Protein AF-A0A8B6E2C0-F1 (afdb_monomer_lite)

Organism: Mytilus galloprovincialis (NCBI:txid29158)

Foldseek 3Di:
DVVLVVVQVVVLVVDPVSDQDPDDDDDDDADDVVVVVCCVPRPDPDDDDDPQLLRLLVQLQDDPPPDPDGLAAEAEDEDAPVCLLVVVVVVVVVVQVDAFAEEEEDADPVVLVVVVVSCVVVVHDAAEFEPPDDLVSLLVVLVVSVPDDRDGHYHYRYHLNSLVSNPAQCGLEYEHSADHPDSRSVSSRSNNPSVLRDDPSDPDPDDPGRRYYYYYDHLVCLLCLLVVVVSCVSSVHDDDPVSVVSLVVSLVCQQQPPVFAADPLCQAFVDDPVSSNDSGHPADDLVFFQPDPQFFAKWWWWWQAFDFLFKTKTFTQWGQDLVRDIDGCVVVLVVLQVVQLVQVVDVVQFAADDPDDQQDWWWFDDPNGIFIWGFHAFPPPDDPDDATWTWIARLQRGDIDIDHSRRTGHDDVVSVPRHRRMAMEGEDFKAFPPPDRHFDPVSSVVLCVVRHRAIWMFTFQGGTNRYGYGPFIFRWDQPVVVRDIDTPDTSVVVCVVVNRIDGRPCSSVSVCVSCPPRHDGDPVVVSVPD

Structure (mmCIF, N/CA/C/O backbone):
data_AF-A0A8B6E2C0-F1
#
_entry.id   AF-A0A8B6E2C0-F1
#
loop_
_atom_site.group_PDB
_atom_site.id
_atom_site.type_symbol
_atom_site.label_atom_id
_atom_site.label_alt_id
_atom_site.label_comp_id
_atom_site.label_asym_id
_atom_site.label_entity_id
_atom_site.label_seq_id
_atom_site.pdbx_PDB_ins_code
_atom_site.Cartn_x
_atom_site.Cartn_y
_atom_site.Cartn_z
_atom_site.occupancy
_atom_site.B_iso_or_equiv
_atom_site.auth_seq_id
_atom_site.auth_comp_id
_atom_site.auth_asym_id
_atom_site.auth_atom_id
_atom_site.pdbx_PDB_model_num
ATOM 1 N N . VAL A 1 1 ? -11.034 -17.061 -13.269 1.00 62.06 1 VAL A N 1
ATOM 2 C CA . VAL A 1 1 ? -11.491 -18.062 -14.276 1.00 62.06 1 VAL A CA 1
ATOM 3 C C . VAL A 1 1 ? -12.633 -18.962 -13.809 1.00 62.06 1 VAL A C 1
ATOM 5 O O . VAL A 1 1 ? -13.633 -18.990 -14.506 1.00 62.06 1 VAL A O 1
ATOM 8 N N . ARG A 1 2 ? -12.548 -19.697 -12.682 1.00 67.94 2 ARG A N 1
ATOM 9 C CA . ARG A 1 2 ? -13.652 -20.598 -12.249 1.00 67.94 2 ARG A CA 1
ATOM 10 C C . ARG A 1 2 ? -15.014 -19.895 -12.183 1.00 67.94 2 ARG A C 1
ATOM 12 O O . ARG A 1 2 ? -16.005 -20.465 -12.610 1.00 67.94 2 ARG A O 1
ATOM 19 N N . PHE A 1 3 ? -15.025 -18.651 -11.703 1.00 73.81 3 PHE A N 1
ATOM 20 C CA . PHE A 1 3 ? -16.205 -17.791 -11.727 1.00 73.81 3 PHE A CA 1
ATOM 21 C C . PHE A 1 3 ? -16.722 -17.551 -13.154 1.00 73.81 3 PHE A C 1
ATOM 23 O O . PHE A 1 3 ? -17.872 -17.849 -13.416 1.00 73.81 3 PHE A O 1
ATOM 30 N N . ILE A 1 4 ? -15.861 -17.127 -14.088 1.00 76.94 4 ILE A N 1
ATOM 31 C CA . ILE A 1 4 ? -16.210 -16.884 -15.504 1.00 76.94 4 ILE A CA 1
ATOM 32 C C . ILE A 1 4 ? -16.849 -18.124 -16.143 1.00 76.94 4 ILE A C 1
ATOM 34 O O . ILE A 1 4 ? -17.921 -18.027 -16.727 1.00 76.94 4 ILE A O 1
ATOM 38 N N . VAL A 1 5 ? -16.219 -19.294 -15.991 1.00 78.44 5 VAL A N 1
ATOM 39 C CA . VAL A 1 5 ? -16.732 -20.558 -16.548 1.00 78.44 5 VAL A CA 1
ATOM 40 C C . VAL A 1 5 ? -18.076 -20.931 -15.924 1.00 78.44 5 VAL A C 1
ATOM 42 O O . VAL A 1 5 ? -18.978 -21.368 -16.632 1.00 78.44 5 VAL A O 1
ATOM 45 N N . LYS A 1 6 ? -18.229 -20.735 -14.608 1.00 81.50 6 LYS A N 1
ATOM 46 C CA . LYS A 1 6 ? -19.492 -20.985 -13.911 1.00 81.50 6 LYS A CA 1
ATOM 47 C C . LYS A 1 6 ? -20.593 -20.051 -14.413 1.00 81.50 6 LYS A C 1
ATOM 49 O O . LYS A 1 6 ? -21.641 -20.541 -14.801 1.00 81.50 6 LYS A O 1
ATOM 54 N N . THR A 1 7 ? -20.335 -18.746 -14.476 1.00 82.00 7 THR A N 1
ATOM 55 C CA . THR A 1 7 ? -21.292 -17.752 -14.978 1.00 82.00 7 THR A CA 1
ATOM 56 C C . THR A 1 7 ? -21.698 -18.054 -16.418 1.00 82.00 7 THR A C 1
ATOM 58 O O . THR A 1 7 ? -22.883 -18.041 -16.727 1.00 82.00 7 THR A O 1
ATOM 61 N N . TYR A 1 8 ? -20.737 -18.402 -17.280 1.00 81.88 8 TYR A N 1
ATOM 62 C CA . TYR A 1 8 ? -21.015 -18.823 -18.653 1.00 81.88 8 TYR A CA 1
ATOM 63 C C . TYR A 1 8 ? -21.900 -20.078 -18.704 1.00 81.88 8 TYR A C 1
ATOM 65 O O . TYR A 1 8 ? -22.906 -20.098 -19.407 1.00 81.88 8 TYR A O 1
ATOM 73 N N . SER A 1 9 ? -21.576 -21.108 -17.912 1.00 82.38 9 SER A N 1
ATOM 74 C CA . SER A 1 9 ? -22.388 -22.328 -17.828 1.00 82.38 9 SER A CA 1
ATOM 75 C C . SER A 1 9 ? -23.788 -22.075 -17.272 1.00 82.38 9 SER A C 1
ATOM 77 O O . SER A 1 9 ? -24.727 -22.740 -17.705 1.00 82.38 9 SER A O 1
ATOM 79 N N . ASP A 1 10 ? -23.930 -21.192 -16.287 1.00 84.69 10 ASP A N 1
ATOM 80 C CA . ASP A 1 10 ? -25.221 -20.862 -15.688 1.00 84.69 10 ASP A CA 1
ATOM 81 C C . ASP A 1 10 ? -26.089 -20.095 -16.695 1.00 84.69 10 ASP A C 1
ATOM 83 O O . ASP A 1 10 ? -27.288 -20.340 -16.768 1.00 84.69 10 ASP A O 1
ATOM 87 N N . GLU A 1 11 ? -25.489 -19.238 -17.525 1.00 82.75 11 GLU A N 1
ATOM 88 C CA . GLU A 1 11 ? -26.203 -18.515 -18.579 1.00 82.75 11 GLU A CA 1
ATOM 89 C C . GLU A 1 11 ? -26.638 -19.434 -19.726 1.00 82.75 11 GLU A C 1
ATOM 91 O O . GLU A 1 11 ? -27.795 -19.391 -20.137 1.00 82.75 11 GLU A O 1
ATOM 96 N N . LEU A 1 12 ? -25.771 -20.354 -20.165 1.00 81.69 12 LEU A N 1
ATOM 97 C CA . LEU A 1 12 ? -26.139 -21.381 -21.148 1.00 81.69 12 LEU A CA 1
ATOM 98 C C . LEU A 1 12 ? -27.310 -22.254 -20.679 1.00 81.69 12 LEU A C 1
ATOM 100 O O . LEU A 1 12 ? -28.113 -22.692 -21.494 1.00 81.69 12 LEU A O 1
ATOM 104 N N . ARG A 1 13 ? -27.413 -22.524 -19.370 1.00 82.81 13 ARG A N 1
ATOM 105 C CA . ARG A 1 13 ? -28.513 -23.312 -18.790 1.00 82.81 13 ARG A CA 1
ATOM 106 C C . ARG A 1 13 ? -29.846 -22.569 -18.753 1.00 82.81 13 ARG A C 1
ATOM 108 O O . ARG A 1 13 ? -30.870 -23.232 -18.641 1.00 82.81 13 ARG A O 1
ATOM 115 N N . LYS A 1 14 ? -29.838 -21.234 -18.799 1.00 83.06 14 LYS A N 1
ATOM 116 C CA . LYS A 1 14 ? -31.063 -20.419 -18.854 1.00 83.06 14 LYS A CA 1
ATOM 117 C C . LYS A 1 14 ? -31.636 -20.308 -20.263 1.00 83.06 14 LYS A C 1
ATOM 119 O O . LYS A 1 14 ? -32.782 -19.902 -20.401 1.00 83.06 14 LYS A O 1
ATOM 124 N N . GLN A 1 15 ? -30.843 -20.611 -21.290 1.00 77.50 15 GLN A N 1
ATOM 125 C CA . GLN A 1 15 ? -31.308 -20.610 -22.672 1.00 77.50 15 GLN A CA 1
ATOM 126 C C . GLN A 1 15 ? -31.848 -21.996 -23.024 1.00 77.50 15 GLN A C 1
ATOM 128 O O . GLN A 1 15 ? -31.110 -22.979 -22.936 1.00 77.50 15 GLN A O 1
ATOM 133 N N . ASP A 1 16 ? -33.115 -22.069 -23.438 1.00 68.94 16 ASP A N 1
ATOM 134 C CA . ASP A 1 16 ? -33.800 -23.332 -23.757 1.00 68.94 16 ASP A CA 1
ATOM 135 C C . ASP A 1 16 ? -33.050 -24.142 -24.832 1.00 68.94 16 ASP A C 1
ATOM 137 O O . ASP A 1 16 ? -32.873 -25.354 -24.695 1.00 68.94 16 ASP A O 1
ATOM 141 N N . ASP A 1 17 ? -32.486 -23.452 -25.827 1.00 76.69 17 ASP A N 1
ATOM 142 C CA . ASP A 1 17 ? -31.732 -24.063 -26.929 1.00 76.69 17 ASP A CA 1
ATOM 143 C C . ASP A 1 17 ? -30.233 -24.254 -26.625 1.00 76.69 17 ASP A C 1
ATOM 145 O O . ASP A 1 17 ? -29.483 -24.760 -27.462 1.00 76.69 17 ASP A O 1
ATOM 149 N N . ARG A 1 18 ? -29.760 -23.837 -25.436 1.00 67.38 18 ARG A N 1
ATOM 150 C CA . ARG A 1 18 ? -28.330 -23.793 -25.048 1.00 67.38 18 ARG A CA 1
ATOM 151 C C . ARG A 1 18 ? -27.433 -23.112 -26.087 1.00 67.38 18 ARG A C 1
ATOM 153 O O . ARG A 1 18 ? -26.256 -23.455 -26.227 1.00 67.38 18 ARG A O 1
ATOM 160 N N . THR A 1 19 ? -27.984 -22.157 -26.825 1.00 70.62 19 THR A N 1
ATOM 161 C CA . THR A 1 19 ? -27.238 -21.372 -27.803 1.00 70.62 19 THR A CA 1
ATOM 162 C C . THR A 1 19 ? -26.149 -20.561 -27.110 1.00 70.62 19 THR A C 1
ATOM 164 O O . THR A 1 19 ? -26.316 -20.087 -25.988 1.00 70.62 19 THR A O 1
ATOM 167 N N . ALA A 1 20 ? -24.995 -20.411 -27.760 1.00 69.12 20 ALA A N 1
ATOM 168 C CA . ALA A 1 20 ? -23.960 -19.532 -27.232 1.00 69.12 20 ALA A CA 1
ATOM 169 C C . ALA A 1 20 ? -24.486 -18.080 -27.198 1.00 69.12 20 ALA A C 1
ATOM 171 O O . ALA A 1 20 ? -25.165 -17.662 -28.141 1.00 69.12 20 ALA A O 1
ATOM 172 N N . PRO A 1 21 ? -24.183 -17.293 -26.148 1.00 73.31 21 PRO A N 1
ATOM 173 C CA . PRO A 1 21 ? -24.540 -15.879 -26.103 1.00 73.31 21 PRO A CA 1
ATOM 174 C C . PRO A 1 21 ? -24.030 -15.129 -27.340 1.00 73.31 21 PRO A C 1
ATOM 176 O O . PRO A 1 21 ? -22.886 -15.320 -27.748 1.00 73.31 21 PRO A O 1
ATOM 179 N N . GLN A 1 22 ? -24.852 -14.234 -27.903 1.00 77.06 22 GLN A N 1
ATOM 180 C CA . GLN A 1 22 ? -24.485 -13.434 -29.085 1.00 77.06 22 GLN A CA 1
ATOM 181 C C . GLN A 1 22 ? -23.277 -12.521 -28.837 1.00 77.06 22 GLN A C 1
ATOM 183 O O . GLN A 1 22 ? -22.523 -12.219 -29.759 1.00 77.06 22 GLN A O 1
ATOM 188 N N . GLN A 1 23 ? -23.088 -12.076 -27.592 1.00 83.88 23 GLN A N 1
ATOM 189 C CA . GLN A 1 23 ? -21.959 -11.251 -27.191 1.00 83.88 23 GLN A CA 1
ATOM 190 C C . GLN A 1 23 ? -21.435 -11.706 -25.832 1.00 83.88 23 GLN A C 1
ATOM 192 O O . GLN A 1 23 ? -22.189 -11.861 -24.872 1.00 83.88 23 GLN A O 1
ATOM 197 N N . LEU A 1 24 ? -20.118 -11.876 -25.746 1.00 86.56 24 LEU A N 1
ATOM 198 C CA . LEU A 1 24 ? -19.414 -12.160 -24.504 1.00 86.56 24 LEU A CA 1
ATOM 199 C C . LEU A 1 24 ? -18.452 -11.012 -24.213 1.00 86.56 24 LEU A C 1
ATOM 201 O O . LEU A 1 24 ? -17.563 -10.716 -25.009 1.00 86.56 24 LEU A O 1
ATOM 205 N N . LEU A 1 25 ? -18.622 -10.378 -23.055 1.00 88.38 25 LEU A N 1
ATOM 206 C CA . LEU A 1 25 ? -17.728 -9.336 -22.562 1.00 88.38 25 LEU A CA 1
ATOM 207 C C . LEU A 1 25 ? -16.973 -9.874 -21.350 1.00 88.38 25 LEU A C 1
ATOM 209 O O . LEU A 1 25 ? -17.576 -10.245 -20.342 1.00 88.38 25 LEU A O 1
ATOM 213 N N . LEU A 1 26 ? -15.647 -9.928 -21.458 1.00 87.38 26 LEU A N 1
ATOM 214 C CA . LEU A 1 26 ? -14.773 -10.390 -20.390 1.00 87.38 26 LEU A CA 1
ATOM 215 C C . LEU A 1 26 ? -13.958 -9.222 -19.841 1.00 87.38 26 LEU A C 1
ATOM 217 O O . LEU A 1 26 ? -13.210 -8.583 -20.576 1.00 87.38 26 LEU A O 1
ATOM 221 N N . PHE A 1 27 ? -14.051 -9.003 -18.532 1.00 87.19 27 PHE A N 1
ATOM 222 C CA . PHE A 1 27 ? -13.264 -8.001 -17.822 1.00 87.19 27 PHE A CA 1
ATOM 223 C C . PHE A 1 27 ? -12.372 -8.686 -16.790 1.00 87.19 27 PHE A C 1
ATOM 225 O O . PHE A 1 27 ? -12.797 -9.605 -16.086 1.00 87.19 27 PHE A O 1
ATOM 232 N N . GLY A 1 28 ? -11.123 -8.242 -16.700 1.00 85.62 28 GLY A N 1
ATOM 233 C CA . GLY A 1 28 ? -10.152 -8.786 -15.764 1.00 85.62 28 GLY A CA 1
ATOM 234 C C . GLY A 1 28 ? -8.975 -7.844 -15.570 1.00 85.62 28 GLY A C 1
ATOM 235 O O . GLY A 1 28 ? -8.680 -7.008 -16.418 1.00 85.62 28 GLY A O 1
ATOM 236 N N . THR A 1 29 ? -8.301 -7.990 -14.436 1.00 85.62 29 THR A N 1
ATOM 237 C CA . THR A 1 29 ? -7.116 -7.197 -14.079 1.00 85.62 29 THR A CA 1
ATOM 238 C C . THR A 1 29 ? -5.803 -7.907 -14.414 1.00 85.62 29 THR A C 1
ATOM 240 O O . THR A 1 29 ? -4.741 -7.292 -14.331 1.00 85.62 29 THR A O 1
ATOM 243 N N . GLN A 1 30 ? -5.860 -9.196 -14.771 1.00 87.00 30 GLN A N 1
ATOM 244 C CA . GLN A 1 30 ? -4.696 -10.052 -15.007 1.00 87.00 30 GLN A CA 1
ATOM 245 C C . GLN A 1 30 ? -4.931 -11.020 -16.174 1.00 87.00 30 GLN A C 1
ATOM 247 O O . GLN A 1 30 ? -6.000 -11.625 -16.281 1.00 87.00 30 GLN A O 1
ATOM 252 N N . TRP A 1 31 ? -3.911 -11.202 -17.019 1.00 86.19 31 TRP A N 1
ATOM 253 C CA . TRP A 1 31 ? -3.921 -12.178 -18.114 1.00 86.19 31 TRP A CA 1
ATOM 254 C C . TRP A 1 31 ? -3.433 -13.572 -17.679 1.00 86.19 31 TRP A C 1
ATOM 256 O O . TRP A 1 31 ? -2.254 -13.766 -17.377 1.00 86.19 31 TRP A O 1
ATOM 266 N N . GLU A 1 32 ? -4.300 -14.582 -17.685 1.00 82.75 32 GLU A N 1
ATOM 267 C CA . GLU A 1 32 ? -3.923 -15.966 -17.351 1.00 82.75 32 GLU A CA 1
ATOM 268 C C . GLU A 1 32 ? -4.035 -16.907 -18.558 1.00 82.75 32 GLU A C 1
ATOM 270 O O . GLU A 1 32 ? -4.889 -16.718 -19.424 1.00 82.75 32 GLU A O 1
ATOM 275 N N . SER A 1 33 ? -3.269 -18.007 -18.567 1.00 79.75 33 SER A N 1
ATOM 276 C CA . SER A 1 33 ? -3.399 -19.073 -19.583 1.00 79.75 33 SER A CA 1
ATOM 277 C C . SER A 1 33 ? -4.820 -19.645 -19.661 1.00 79.75 33 SER A C 1
ATOM 279 O O . SER A 1 33 ? -5.308 -20.042 -20.717 1.00 79.75 33 SER A O 1
ATOM 281 N N . LYS A 1 34 ? -5.534 -19.631 -18.537 1.00 82.56 34 LYS A N 1
ATOM 282 C CA . LYS A 1 34 ? -6.938 -20.025 -18.464 1.00 82.56 34 LYS A CA 1
ATOM 283 C C . LYS A 1 34 ? -7.886 -19.025 -19.134 1.00 82.56 34 LYS A C 1
ATOM 285 O O . LYS A 1 34 ? -8.925 -19.436 -19.638 1.00 82.56 34 LYS A O 1
ATOM 290 N N . VAL A 1 35 ? -7.551 -17.731 -19.129 1.00 86.31 35 VAL A N 1
ATOM 291 C CA . VAL A 1 35 ? -8.294 -16.704 -19.879 1.00 86.31 35 VAL A CA 1
ATOM 292 C C . VAL A 1 35 ? -8.086 -16.929 -21.372 1.00 86.31 35 VAL A C 1
ATOM 294 O O . VAL A 1 35 ? -9.065 -17.005 -22.104 1.00 86.31 35 VAL A O 1
ATOM 297 N N . HIS A 1 36 ? -6.840 -17.161 -21.792 1.00 83.50 36 HIS A N 1
ATOM 298 C CA . HIS A 1 36 ? -6.516 -17.575 -23.159 1.00 83.50 36 HIS A CA 1
ATOM 299 C C . HIS A 1 36 ? -7.318 -18.814 -23.594 1.00 83.50 36 HIS A C 1
ATOM 301 O O . HIS A 1 36 ? -7.964 -18.797 -24.640 1.00 83.50 36 HIS A O 1
ATOM 307 N N . SER A 1 37 ? -7.326 -19.866 -22.769 1.00 84.56 37 SER A N 1
ATOM 308 C CA . SER A 1 37 ? -8.042 -21.116 -23.066 1.00 84.56 37 SER A CA 1
ATOM 309 C C . SER A 1 37 ? -9.548 -20.884 -23.211 1.00 84.56 37 SER A C 1
ATOM 311 O O . SER A 1 37 ? -10.176 -21.427 -24.114 1.00 84.56 37 SER A O 1
ATOM 313 N N . PHE A 1 38 ? -10.129 -20.042 -22.348 1.00 87.06 38 PHE A N 1
ATOM 314 C CA . PHE A 1 38 ? -11.543 -19.677 -22.418 1.00 87.06 38 PHE A CA 1
ATOM 315 C C . PHE A 1 38 ? -11.869 -18.899 -23.698 1.00 87.06 38 PHE A C 1
ATOM 317 O O . PHE A 1 38 ? -12.802 -19.261 -24.406 1.00 87.06 38 PHE A O 1
ATOM 324 N N . ILE A 1 39 ? -11.087 -17.863 -24.013 1.00 87.81 39 ILE A N 1
ATOM 325 C CA . ILE A 1 39 ? -11.274 -17.048 -25.219 1.00 87.81 39 ILE A CA 1
ATOM 326 C C . ILE A 1 39 ? -11.192 -17.933 -26.467 1.00 87.81 39 ILE A C 1
ATOM 328 O O . ILE A 1 39 ? -12.099 -17.908 -27.290 1.00 87.81 39 ILE A O 1
ATOM 332 N N . SER A 1 40 ? -10.160 -18.773 -26.556 1.00 84.00 40 SER A N 1
ATOM 333 C CA . SER A 1 40 ? -9.939 -19.655 -27.709 1.00 84.00 40 SER A CA 1
ATOM 334 C C . SER A 1 40 ? -11.032 -20.714 -27.880 1.00 84.00 40 SER A C 1
ATOM 336 O O . SER A 1 40 ? -11.283 -21.150 -28.997 1.00 84.00 40 SER A O 1
ATOM 338 N N . SER A 1 41 ? -11.675 -21.140 -26.786 1.00 85.88 41 SER A N 1
ATOM 339 C CA . SER A 1 41 ? -12.696 -22.200 -26.819 1.00 85.88 41 SER A CA 1
ATOM 340 C C . SER A 1 41 ? -14.114 -21.681 -27.059 1.00 85.88 41 SER A C 1
ATOM 342 O O . SER A 1 41 ? -14.932 -22.404 -27.618 1.00 85.88 41 SER A O 1
ATOM 344 N N . TYR A 1 42 ? -14.437 -20.471 -26.585 1.00 85.25 42 TYR A N 1
ATOM 345 C CA . TYR A 1 42 ? -15.829 -20.012 -26.475 1.00 85.25 42 TYR A CA 1
ATOM 346 C C . TYR A 1 42 ? -16.122 -18.679 -27.172 1.00 85.25 42 TYR A C 1
ATOM 348 O O . TYR A 1 42 ? -17.292 -18.326 -27.304 1.00 85.25 42 TYR A O 1
ATOM 356 N N . MET A 1 43 ? -15.111 -17.920 -27.605 1.00 86.25 43 MET A N 1
ATOM 357 C CA . MET A 1 43 ? -15.321 -16.649 -28.305 1.00 86.25 43 MET A CA 1
ATOM 358 C C . MET A 1 43 ? -15.012 -16.787 -29.795 1.00 86.25 43 MET A C 1
ATOM 360 O O . MET A 1 43 ? -13.907 -17.162 -30.178 1.00 86.25 43 MET A O 1
ATOM 364 N N . CYS A 1 44 ? -15.982 -16.424 -30.635 1.00 83.69 44 CYS A N 1
ATOM 365 C CA . CYS A 1 44 ? -15.769 -16.245 -32.067 1.00 83.69 44 CYS A CA 1
ATOM 366 C C . CYS A 1 44 ? -15.145 -14.859 -32.309 1.00 83.69 44 CYS A C 1
ATOM 368 O O . CYS A 1 44 ? -15.665 -13.867 -31.804 1.00 83.69 44 CYS A O 1
ATOM 370 N N . GLU A 1 45 ? -14.025 -14.799 -33.035 1.00 85.12 45 GLU A N 1
ATOM 371 C CA . GLU A 1 45 ? -13.320 -13.558 -33.416 1.00 85.12 45 GLU A CA 1
ATOM 372 C C . GLU A 1 45 ? -13.101 -12.538 -32.272 1.00 85.12 45 GLU A C 1
ATOM 374 O O . GLU A 1 45 ? -13.493 -11.369 -32.369 1.00 85.12 45 GLU A O 1
ATOM 379 N N . PRO A 1 46 ? -12.455 -12.944 -31.164 1.00 89.25 46 PRO A N 1
ATOM 380 C CA . PRO A 1 46 ? -12.312 -12.090 -29.992 1.00 89.25 46 PRO A CA 1
ATOM 381 C C . PRO A 1 46 ? -11.503 -10.821 -30.295 1.00 89.25 46 PRO A C 1
ATOM 383 O O . PRO A 1 46 ? -10.464 -10.850 -30.958 1.00 89.25 46 PRO A O 1
ATOM 386 N N . LYS A 1 47 ? -11.947 -9.692 -29.734 1.00 90.19 47 LYS A N 1
ATOM 387 C CA . LYS A 1 47 ? -11.169 -8.447 -29.678 1.00 90.19 47 LYS A CA 1
ATOM 388 C C . LYS A 1 47 ? -10.614 -8.275 -28.272 1.00 90.19 47 LYS A C 1
ATOM 390 O O . LYS A 1 47 ? -11.366 -8.265 -27.301 1.00 90.19 47 LYS A O 1
ATOM 395 N N . ILE A 1 48 ? -9.294 -8.145 -28.168 1.00 90.06 48 ILE A N 1
ATOM 396 C CA . ILE A 1 48 ? -8.591 -8.062 -26.888 1.00 90.06 48 ILE A CA 1
ATOM 397 C C . ILE A 1 48 ? -8.000 -6.662 -26.744 1.00 90.06 48 ILE A C 1
ATOM 399 O O . ILE A 1 48 ? -7.209 -6.227 -27.576 1.00 90.06 48 ILE A O 1
ATOM 403 N N . ALA A 1 49 ? -8.369 -5.973 -25.666 1.00 92.38 49 ALA A N 1
ATOM 404 C CA . ALA A 1 49 ? -7.792 -4.691 -25.284 1.00 92.38 49 ALA A CA 1
ATOM 405 C C . ALA A 1 49 ? -7.075 -4.842 -23.938 1.00 92.38 49 ALA A C 1
ATOM 407 O O . ALA A 1 49 ? -7.706 -5.130 -22.921 1.00 92.38 49 ALA A O 1
ATOM 408 N N . ILE A 1 50 ? -5.754 -4.645 -23.928 1.00 92.19 50 ILE A N 1
ATOM 409 C CA . ILE A 1 50 ? -4.938 -4.698 -22.710 1.00 92.19 50 ILE A CA 1
ATOM 410 C C . ILE A 1 50 ? -4.397 -3.301 -22.425 1.00 92.19 50 ILE A C 1
ATOM 412 O O . ILE A 1 50 ? -3.503 -2.810 -23.106 1.00 92.19 50 ILE A O 1
ATOM 416 N N . THR A 1 51 ? -4.934 -2.659 -21.391 1.00 92.69 51 THR A N 1
ATOM 417 C CA . THR A 1 51 ? -4.542 -1.296 -20.998 1.00 92.69 51 THR A CA 1
ATOM 418 C C . THR A 1 51 ? -3.247 -1.265 -20.184 1.00 92.69 51 THR A C 1
ATOM 420 O O . THR A 1 51 ? -2.510 -0.280 -20.208 1.00 92.69 51 THR A O 1
ATOM 423 N N . SER A 1 52 ? -2.923 -2.351 -19.475 1.00 93.38 52 SER A N 1
ATOM 424 C CA . SER A 1 52 ? -1.653 -2.483 -18.763 1.00 93.38 52 SER A CA 1
ATOM 425 C C . SER A 1 52 ? -0.560 -2.983 -19.705 1.00 93.38 52 SER A C 1
ATOM 427 O O . SER A 1 52 ? -0.526 -4.158 -20.055 1.00 93.38 52 SER A O 1
ATOM 429 N N . ARG A 1 53 ? 0.398 -2.118 -20.049 1.00 93.88 53 ARG A N 1
ATOM 430 C CA . ARG A 1 53 ? 1.552 -2.484 -20.893 1.00 93.88 53 ARG A CA 1
ATOM 431 C C . ARG A 1 53 ? 2.399 -3.629 -20.322 1.00 93.88 53 ARG A C 1
ATOM 433 O O . ARG A 1 53 ? 2.972 -4.412 -21.073 1.00 93.88 53 ARG A O 1
ATOM 440 N N . TYR A 1 54 ? 2.436 -3.765 -18.995 1.00 92.75 54 TYR A N 1
ATOM 441 C CA . TYR A 1 54 ? 3.058 -4.916 -18.347 1.00 92.75 54 TYR A CA 1
ATOM 442 C C . TYR A 1 54 ? 2.245 -6.202 -18.570 1.00 92.75 54 TYR A C 1
ATOM 444 O O . TYR A 1 54 ? 2.819 -7.206 -18.978 1.00 92.75 54 TYR A O 1
ATOM 452 N N . GLU A 1 55 ? 0.919 -6.191 -18.383 1.00 92.00 55 GLU A N 1
ATOM 453 C CA . GLU A 1 55 ? 0.103 -7.377 -18.702 1.00 92.00 55 GLU A CA 1
ATOM 454 C C . GLU A 1 55 ? 0.134 -7.701 -20.203 1.00 92.00 55 GLU A C 1
ATOM 456 O O . GLU A 1 55 ? 0.086 -8.871 -20.560 1.00 92.00 55 GLU A O 1
ATOM 461 N N . ALA A 1 56 ? 0.298 -6.702 -21.079 1.00 91.50 56 ALA A N 1
ATOM 462 C CA . ALA A 1 56 ? 0.493 -6.922 -22.513 1.00 91.50 56 ALA A CA 1
ATOM 463 C C . ALA A 1 56 ? 1.796 -7.690 -22.801 1.00 91.50 56 ALA A C 1
ATOM 465 O O . ALA A 1 56 ? 1.816 -8.555 -23.671 1.00 91.50 56 ALA A O 1
ATOM 466 N N . SER A 1 57 ? 2.857 -7.458 -22.018 1.00 90.12 57 SER A N 1
ATOM 467 C CA . SER A 1 57 ? 4.068 -8.289 -22.093 1.00 90.12 57 SER A CA 1
ATOM 468 C C . SER A 1 57 ? 3.801 -9.734 -21.662 1.00 90.12 57 SER A C 1
ATOM 470 O O . SER A 1 57 ? 4.303 -10.668 -22.271 1.00 90.12 57 SER A O 1
ATOM 472 N N . LEU A 1 58 ? 2.955 -9.956 -20.650 1.00 88.12 58 LEU A N 1
ATOM 473 C CA . LEU A 1 58 ? 2.591 -11.309 -20.217 1.00 88.12 58 LEU A CA 1
ATOM 474 C C . LEU A 1 58 ? 1.687 -12.015 -21.221 1.00 88.12 58 LEU A C 1
ATOM 476 O O . LEU A 1 58 ? 1.811 -13.222 -21.391 1.00 88.12 58 LEU A O 1
ATOM 480 N N . TYR A 1 59 ? 0.799 -11.276 -21.882 1.00 86.44 59 TYR A N 1
ATOM 481 C CA . TYR A 1 59 ? 0.040 -11.762 -23.027 1.00 86.44 59 TYR A CA 1
ATOM 482 C C . TYR A 1 59 ? 0.984 -12.280 -24.114 1.00 86.44 59 TYR A C 1
ATOM 484 O O . TYR A 1 59 ? 0.863 -13.434 -24.518 1.00 86.44 59 TYR A O 1
ATOM 492 N N . GLY A 1 60 ? 1.997 -11.479 -24.466 1.00 79.81 60 GLY A N 1
ATOM 493 C CA . GLY A 1 60 ? 3.022 -11.844 -25.442 1.00 79.81 60 GLY A CA 1
ATOM 494 C C . GLY A 1 60 ? 3.900 -13.040 -25.060 1.00 79.81 60 GLY A C 1
ATOM 495 O O . GLY A 1 60 ? 4.608 -13.551 -25.918 1.00 79.81 60 GLY A O 1
ATOM 496 N N . LYS A 1 61 ? 3.862 -13.506 -23.801 1.00 71.00 61 LYS A N 1
ATOM 497 C CA . LYS A 1 61 ? 4.612 -14.685 -23.331 1.00 71.00 61 LYS A CA 1
ATOM 498 C C . LYS A 1 61 ? 3.916 -16.025 -23.583 1.00 71.00 61 LYS A C 1
ATOM 500 O O . LYS A 1 61 ? 4.562 -17.063 -23.469 1.00 71.00 61 LYS A O 1
ATOM 505 N N . VAL A 1 62 ? 2.597 -16.046 -23.786 1.00 56.91 62 VAL A N 1
ATOM 506 C CA . VAL A 1 62 ? 1.821 -17.296 -23.700 1.00 56.91 62 VAL A CA 1
ATOM 507 C C . VAL A 1 62 ? 1.828 -18.034 -25.039 1.00 56.91 62 VAL A C 1
ATOM 509 O O . VAL A 1 62 ? 0.999 -17.759 -25.900 1.00 56.91 62 VAL A O 1
ATOM 512 N N . ARG A 1 63 ? 2.718 -19.024 -25.179 1.00 54.19 63 ARG A N 1
ATOM 513 C CA . ARG A 1 63 ? 2.557 -20.131 -26.137 1.00 54.19 63 ARG A CA 1
ATOM 514 C C . ARG A 1 63 ? 1.714 -21.240 -25.499 1.00 54.19 63 ARG A C 1
ATOM 516 O O . ARG A 1 63 ? 1.696 -21.382 -24.274 1.00 54.19 63 ARG A O 1
ATOM 523 N N . GLN A 1 64 ? 0.975 -21.984 -26.321 1.00 48.59 64 GLN A N 1
ATOM 524 C CA . GLN A 1 64 ? 0.204 -23.147 -25.869 1.00 48.59 64 GLN A CA 1
ATOM 525 C C . GLN A 1 64 ? 1.111 -24.208 -25.221 1.00 48.59 64 GLN A C 1
ATOM 527 O O . GLN A 1 64 ? 2.322 -24.217 -25.433 1.00 48.59 64 GLN A O 1
ATOM 532 N N . GLU A 1 65 ? 0.495 -25.075 -24.414 1.00 47.56 65 GLU A N 1
ATOM 533 C CA . GLU A 1 65 ? 1.095 -25.977 -23.414 1.00 47.56 65 GLU A CA 1
ATOM 534 C C . GLU A 1 65 ? 2.108 -27.018 -23.948 1.00 47.56 65 GLU A C 1
ATOM 536 O O . GLU A 1 65 ? 2.694 -27.738 -23.145 1.00 47.56 65 GLU A O 1
ATOM 541 N N . ASP A 1 66 ? 2.404 -27.038 -25.251 1.00 46.50 66 ASP A N 1
ATOM 542 C CA . ASP A 1 66 ? 3.277 -28.037 -25.884 1.00 46.50 66 ASP A CA 1
ATOM 543 C C . ASP A 1 66 ? 4.725 -27.571 -26.136 1.00 46.50 66 ASP A C 1
ATOM 545 O O . ASP A 1 66 ? 5.587 -28.396 -26.437 1.00 46.50 66 ASP A O 1
ATOM 549 N N . TYR A 1 67 ? 5.047 -26.279 -25.969 1.00 48.53 67 TYR A N 1
ATOM 550 C CA . TYR A 1 67 ? 6.416 -25.773 -26.160 1.00 48.53 67 TYR A CA 1
ATOM 551 C C . TYR A 1 67 ? 6.983 -25.134 -24.891 1.00 48.53 67 TYR A C 1
ATOM 553 O O . TYR A 1 67 ? 6.520 -24.105 -24.406 1.00 48.53 67 TYR A O 1
ATOM 561 N N . GLN A 1 68 ? 8.046 -25.749 -24.379 1.00 46.38 68 GLN A N 1
ATOM 562 C CA . GLN A 1 68 ? 8.746 -25.441 -23.128 1.00 46.38 68 GLN A CA 1
ATOM 563 C C . GLN A 1 68 ? 9.638 -24.181 -23.200 1.00 46.38 68 GLN A C 1
ATOM 565 O O . GLN A 1 68 ? 10.661 -24.111 -22.523 1.00 46.38 68 GLN A O 1
ATOM 570 N N . PHE A 1 69 ? 9.290 -23.197 -24.032 1.00 55.50 69 PHE A N 1
ATOM 571 C CA . PHE A 1 69 ? 10.099 -21.994 -24.243 1.00 55.50 69 PHE A CA 1
ATOM 572 C C . PHE A 1 69 ? 9.359 -20.743 -23.761 1.00 55.50 69 PHE A C 1
ATOM 574 O O . PHE A 1 69 ? 8.267 -20.431 -24.236 1.00 55.50 69 PHE A O 1
ATOM 581 N N . ASP A 1 70 ? 9.969 -20.014 -22.823 1.00 59.62 70 ASP A N 1
ATOM 582 C CA . ASP A 1 70 ? 9.505 -18.693 -22.398 1.00 59.62 70 ASP A CA 1
ATOM 583 C C . ASP A 1 70 ? 9.697 -17.687 -23.546 1.00 59.62 70 ASP A C 1
ATOM 585 O O . ASP A 1 70 ? 10.822 -17.383 -23.932 1.00 59.62 70 ASP A O 1
ATOM 589 N N . LEU A 1 71 ? 8.599 -17.137 -24.075 1.00 67.94 71 LEU A N 1
ATOM 590 C CA . LEU A 1 71 ? 8.626 -16.219 -25.226 1.00 67.94 71 LEU A CA 1
ATOM 591 C C . LEU A 1 71 ? 9.076 -14.788 -24.901 1.00 67.94 71 LEU A C 1
ATOM 593 O O . LEU A 1 71 ? 9.309 -13.999 -25.806 1.00 67.94 71 LEU A O 1
ATOM 597 N N . ILE A 1 72 ? 9.203 -14.434 -23.621 1.00 71.69 72 ILE A N 1
ATOM 598 C CA . ILE A 1 72 ? 9.890 -13.207 -23.202 1.00 71.69 72 ILE A CA 1
ATOM 599 C C . ILE A 1 72 ? 10.727 -13.546 -21.969 1.00 71.69 72 ILE A C 1
ATOM 601 O O . ILE A 1 72 ? 10.192 -13.955 -20.928 1.00 71.69 72 ILE A O 1
ATOM 605 N N . LEU A 1 73 ? 12.036 -13.341 -22.058 1.00 83.44 73 LEU A N 1
ATOM 606 C CA . LEU A 1 73 ? 12.962 -13.653 -20.974 1.00 83.44 73 LEU A CA 1
ATOM 607 C C . LEU A 1 73 ? 13.083 -12.452 -20.036 1.00 83.44 73 LEU A C 1
ATOM 609 O O . LEU A 1 73 ? 13.359 -11.337 -20.462 1.00 83.44 73 LEU A O 1
ATOM 613 N N . GLN A 1 74 ? 12.850 -12.662 -18.741 1.00 90.56 74 GLN A N 1
ATOM 614 C CA . GLN A 1 74 ? 13.085 -11.651 -17.708 1.00 90.56 74 GLN A CA 1
ATOM 615 C C . GLN A 1 74 ? 14.189 -12.150 -16.783 1.00 90.56 74 GLN A C 1
ATOM 617 O O . GLN A 1 74 ? 14.012 -13.155 -16.095 1.00 90.56 74 GLN A O 1
ATOM 622 N N . ILE A 1 75 ? 15.317 -11.447 -16.778 1.00 93.50 75 ILE A N 1
ATOM 623 C CA . ILE A 1 75 ? 16.561 -11.891 -16.153 1.00 93.50 75 ILE A CA 1
ATOM 624 C C . ILE A 1 75 ? 16.915 -10.924 -15.013 1.00 93.50 75 ILE A C 1
ATOM 626 O O . ILE A 1 75 ? 17.484 -9.857 -15.260 1.00 93.50 75 ILE A O 1
ATOM 630 N N . PRO A 1 76 ? 16.565 -11.249 -13.754 1.00 94.81 76 PRO A N 1
ATOM 631 C CA . PRO A 1 76 ? 16.983 -10.460 -12.603 1.00 94.81 76 PRO A CA 1
ATOM 632 C C . PRO A 1 76 ? 18.467 -10.690 -12.302 1.00 94.81 76 PRO A C 1
ATOM 634 O O . PRO A 1 76 ? 18.891 -11.812 -12.029 1.00 94.81 76 PRO A O 1
ATOM 637 N N . VAL A 1 77 ? 19.247 -9.612 -12.287 1.00 95.88 77 VAL A N 1
ATOM 638 C CA . VAL A 1 77 ? 20.669 -9.617 -11.940 1.00 95.88 77 VAL A CA 1
ATOM 639 C C . VAL A 1 77 ? 20.849 -8.887 -10.616 1.00 95.88 77 VAL A C 1
ATOM 641 O O . VAL A 1 77 ? 20.827 -7.658 -10.549 1.00 95.88 77 VAL A O 1
ATOM 644 N N . VAL A 1 78 ? 21.007 -9.667 -9.547 1.00 95.31 78 VAL A N 1
ATOM 645 C CA . VAL A 1 78 ? 21.216 -9.143 -8.193 1.00 95.31 78 VAL A CA 1
ATOM 646 C C . VAL A 1 78 ? 22.708 -8.946 -7.951 1.00 95.31 78 VAL A C 1
ATOM 648 O O . VAL A 1 78 ? 23.488 -9.892 -8.066 1.00 95.31 78 VAL A O 1
ATOM 651 N N . CYS A 1 79 ? 23.116 -7.729 -7.605 1.00 95.12 79 CYS A N 1
ATOM 652 C CA . CYS A 1 79 ? 24.509 -7.391 -7.316 1.00 95.12 79 CYS A CA 1
ATOM 653 C C . CYS A 1 79 ? 24.603 -6.281 -6.266 1.00 95.12 79 CYS A C 1
ATOM 655 O O . CYS A 1 79 ? 23.606 -5.636 -5.955 1.00 95.12 79 CYS A O 1
ATOM 657 N N . ARG A 1 80 ? 25.798 -6.052 -5.707 1.00 94.62 80 ARG A N 1
ATOM 658 C CA . ARG A 1 80 ? 26.011 -4.900 -4.817 1.00 94.62 80 ARG A CA 1
ATOM 659 C C . ARG A 1 80 ? 26.044 -3.600 -5.616 1.00 94.62 80 ARG A C 1
ATOM 661 O O . ARG A 1 80 ? 26.546 -3.612 -6.740 1.00 94.62 80 ARG A O 1
ATOM 668 N N . HIS A 1 81 ? 25.636 -2.474 -5.029 1.00 94.00 81 HIS A N 1
ATOM 669 C CA . HIS A 1 81 ? 25.662 -1.165 -5.699 1.00 94.00 81 HIS A CA 1
ATOM 670 C C . HIS A 1 81 ? 27.038 -0.858 -6.309 1.00 94.00 81 HIS A C 1
ATOM 672 O O . HIS A 1 81 ? 27.145 -0.538 -7.490 1.00 94.00 81 HIS A O 1
ATOM 678 N N . MET A 1 82 ? 28.110 -1.086 -5.546 1.00 94.69 82 MET A N 1
ATOM 679 C CA . MET A 1 82 ? 29.490 -0.862 -6.001 1.00 94.69 82 MET A CA 1
ATOM 680 C C . MET A 1 82 ? 29.927 -1.778 -7.159 1.00 94.69 82 MET A C 1
ATOM 682 O O . MET A 1 82 ? 30.870 -1.461 -7.874 1.00 94.69 82 MET A O 1
ATOM 686 N N . GLN A 1 83 ? 29.266 -2.923 -7.346 1.00 95.75 83 GLN A N 1
ATOM 687 C CA . GLN A 1 83 ? 29.549 -3.876 -8.427 1.00 95.75 83 GLN A CA 1
ATOM 688 C C . GLN A 1 83 ? 28.674 -3.636 -9.660 1.00 95.75 83 GLN A C 1
ATOM 690 O O . GLN A 1 83 ? 28.955 -4.195 -10.719 1.00 95.75 83 GLN A O 1
ATOM 695 N N . LYS A 1 84 ? 27.624 -2.818 -9.532 1.00 96.56 84 LYS A N 1
ATOM 696 C CA . LYS A 1 84 ? 26.613 -2.596 -10.565 1.00 96.56 84 LYS A CA 1
ATOM 697 C C . LYS A 1 84 ? 27.197 -2.132 -11.905 1.00 96.56 84 LYS A C 1
ATOM 699 O O . LYS A 1 84 ? 26.799 -2.722 -12.905 1.00 96.56 84 LYS A O 1
ATOM 704 N N . PRO A 1 85 ? 28.156 -1.181 -11.977 1.00 96.38 85 PRO A N 1
ATOM 705 C CA . PRO A 1 85 ? 28.756 -0.795 -13.256 1.00 96.38 85 PRO A CA 1
ATOM 706 C C . PRO A 1 85 ? 29.482 -1.954 -13.948 1.00 96.38 85 PRO A C 1
ATOM 708 O O . PRO A 1 85 ? 29.307 -2.157 -15.143 1.00 96.38 85 PRO A O 1
ATOM 711 N N . ASN A 1 86 ? 30.239 -2.759 -13.196 1.00 95.56 86 ASN A N 1
ATOM 712 C CA . ASN A 1 86 ? 30.950 -3.912 -13.756 1.00 95.56 86 ASN A CA 1
ATOM 713 C C . ASN A 1 86 ? 29.969 -4.997 -14.207 1.00 95.56 86 ASN A C 1
ATOM 715 O O . ASN A 1 86 ? 30.104 -5.515 -15.303 1.00 95.56 86 ASN A O 1
ATOM 719 N N . LYS A 1 87 ? 28.934 -5.287 -13.408 1.00 96.56 87 LYS A N 1
ATOM 720 C CA . LYS A 1 87 ? 27.885 -6.243 -13.790 1.00 96.56 87 LYS A CA 1
ATOM 721 C C . LYS A 1 87 ? 27.070 -5.803 -14.989 1.00 96.56 87 LYS A C 1
ATOM 723 O O . LYS A 1 87 ? 26.689 -6.640 -15.795 1.00 96.56 87 LYS A O 1
ATOM 728 N N . PHE A 1 88 ? 26.820 -4.510 -15.116 1.00 97.69 88 PHE A N 1
ATOM 729 C CA . PHE A 1 88 ? 26.225 -3.951 -16.315 1.00 97.69 88 PHE A CA 1
ATOM 730 C C . PHE A 1 88 ? 27.111 -4.195 -17.543 1.00 97.69 88 PHE A C 1
ATOM 732 O O . PHE A 1 88 ? 26.599 -4.665 -18.550 1.00 97.69 88 PHE A O 1
ATOM 739 N N . LEU A 1 89 ? 28.421 -3.948 -17.452 1.00 96.12 89 LEU A N 1
ATOM 740 C CA . LEU A 1 89 ? 29.348 -4.211 -18.556 1.00 96.12 89 LEU A CA 1
ATOM 741 C C . LEU A 1 89 ? 29.462 -5.706 -18.898 1.00 96.12 89 LEU A C 1
ATOM 743 O O . LEU A 1 89 ? 29.413 -6.032 -20.076 1.00 96.12 89 LEU A O 1
ATOM 747 N N . ASP A 1 90 ? 29.499 -6.602 -17.901 1.00 95.50 90 ASP A N 1
ATOM 748 C CA . ASP A 1 90 ? 29.463 -8.059 -18.128 1.00 95.50 90 ASP A CA 1
ATOM 749 C C . ASP A 1 90 ? 28.230 -8.454 -18.978 1.00 95.50 90 ASP A C 1
ATOM 751 O O . ASP A 1 90 ? 28.332 -9.237 -19.916 1.00 95.50 90 ASP A O 1
ATOM 755 N N . ILE A 1 91 ? 27.057 -7.879 -18.673 1.00 95.38 91 ILE A N 1
ATOM 756 C CA . ILE A 1 91 ? 25.813 -8.113 -19.429 1.00 95.38 91 ILE A CA 1
ATOM 757 C C . ILE A 1 91 ? 25.910 -7.543 -20.850 1.00 95.38 91 ILE A C 1
ATOM 759 O O . ILE A 1 91 ? 25.432 -8.171 -21.791 1.00 95.38 91 ILE A O 1
ATOM 763 N N . MET A 1 92 ? 26.499 -6.355 -21.013 1.00 95.31 92 MET A N 1
ATOM 764 C CA . MET A 1 92 ? 26.692 -5.743 -22.331 1.00 95.31 92 MET A CA 1
ATOM 765 C C . MET A 1 92 ? 27.571 -6.623 -23.223 1.00 95.31 92 MET A C 1
ATOM 767 O O . MET A 1 92 ? 27.206 -6.857 -24.371 1.00 95.31 92 MET A O 1
ATOM 771 N N . ASP A 1 93 ? 28.673 -7.155 -22.691 1.00 93.19 93 ASP A N 1
ATOM 772 C CA . ASP A 1 93 ? 29.580 -8.041 -23.429 1.00 93.19 93 ASP A CA 1
ATOM 773 C C . ASP A 1 93 ? 28.877 -9.327 -23.896 1.00 93.19 93 ASP A C 1
ATOM 775 O O . ASP A 1 93 ? 29.213 -9.870 -24.947 1.00 93.19 93 ASP A O 1
ATOM 779 N N . ASP A 1 94 ? 27.887 -9.815 -23.143 1.00 91.62 94 ASP A N 1
ATOM 780 C CA . ASP A 1 94 ? 27.065 -10.957 -23.544 1.00 91.62 94 ASP A CA 1
ATOM 781 C C . ASP A 1 94 ? 26.014 -10.590 -24.600 1.00 91.62 94 ASP A C 1
ATOM 783 O O . ASP A 1 94 ? 25.858 -11.323 -25.575 1.00 91.62 94 ASP A O 1
ATOM 787 N N . ILE A 1 95 ? 25.317 -9.460 -24.437 1.00 92.25 95 ILE A N 1
ATOM 788 C CA . ILE A 1 95 ? 24.264 -9.013 -25.365 1.00 92.25 95 ILE A CA 1
ATOM 789 C C . ILE A 1 95 ? 24.839 -8.675 -26.744 1.00 92.25 95 ILE A C 1
ATOM 791 O O . ILE A 1 95 ? 24.241 -9.017 -27.759 1.00 92.25 95 ILE A O 1
ATOM 795 N N . LEU A 1 96 ? 25.994 -8.009 -26.790 1.00 90.62 96 LEU A N 1
ATOM 796 C CA . LEU A 1 96 ? 26.584 -7.493 -28.029 1.00 90.62 96 LEU A CA 1
ATOM 797 C C . LEU A 1 96 ? 27.270 -8.570 -28.890 1.00 90.62 96 LEU A C 1
ATOM 799 O O . LEU A 1 96 ? 27.809 -8.247 -29.946 1.00 90.62 96 LEU A O 1
ATOM 803 N N . LYS A 1 97 ? 27.254 -9.842 -28.466 1.00 87.00 97 LYS A N 1
ATOM 804 C CA . LYS A 1 97 ? 27.705 -10.985 -29.287 1.00 87.00 97 LYS A CA 1
ATOM 805 C C . LYS A 1 97 ? 26.769 -11.271 -30.459 1.00 87.00 97 LYS A C 1
ATOM 807 O O . LYS A 1 97 ? 27.196 -11.877 -31.438 1.00 87.00 97 LYS A O 1
ATOM 812 N N . GLU A 1 98 ? 25.512 -10.860 -30.345 1.00 83.62 98 GLU A N 1
ATOM 813 C CA . GLU A 1 98 ? 24.485 -11.007 -31.369 1.00 83.62 98 GLU A CA 1
ATOM 814 C C . GLU A 1 98 ? 23.994 -9.621 -31.801 1.00 83.62 98 GLU A C 1
ATOM 816 O O . GLU A 1 98 ? 24.057 -8.651 -31.039 1.00 83.62 98 GLU A O 1
ATOM 821 N N . ASN A 1 99 ? 23.486 -9.511 -33.031 1.00 84.94 99 ASN A N 1
ATOM 822 C CA . ASN A 1 99 ? 22.845 -8.276 -33.464 1.00 84.94 99 ASN A CA 1
ATOM 823 C C . ASN A 1 99 ? 21.590 -8.021 -32.608 1.00 84.94 99 ASN A C 1
ATOM 825 O O . ASN A 1 99 ? 20.727 -8.892 -32.474 1.00 84.94 99 ASN A O 1
ATOM 829 N N . CYS A 1 100 ? 21.481 -6.829 -32.019 1.00 89.81 100 CYS A N 1
ATOM 830 C CA . CYS A 1 100 ? 20.370 -6.482 -31.147 1.00 89.81 100 CYS A CA 1
ATOM 831 C C . CYS A 1 100 ? 19.954 -5.011 -31.257 1.00 89.81 100 CYS A C 1
ATOM 833 O O . CYS A 1 100 ? 20.745 -4.114 -31.551 1.00 89.81 100 CYS A O 1
ATOM 835 N N . LYS A 1 101 ? 18.677 -4.764 -30.948 1.00 94.75 101 LYS A N 1
ATOM 836 C CA . LYS A 1 101 ? 18.119 -3.427 -30.737 1.00 94.75 101 LYS A CA 1
ATOM 837 C C . LYS A 1 101 ? 17.927 -3.224 -29.239 1.00 94.75 101 LYS A C 1
ATOM 839 O O . LYS A 1 101 ? 16.933 -3.693 -28.676 1.00 94.75 101 LYS A O 1
ATOM 844 N N . LEU A 1 102 ? 18.891 -2.564 -28.597 1.00 96.88 102 LEU A N 1
ATOM 845 C CA . LEU A 1 102 ? 19.004 -2.463 -27.142 1.00 96.88 102 LEU A CA 1
ATOM 846 C C . LEU A 1 102 ? 18.544 -1.100 -26.606 1.00 96.88 102 LEU A C 1
ATOM 848 O O . LEU A 1 102 ? 19.075 -0.059 -26.993 1.00 96.88 102 LEU A O 1
ATOM 852 N N . VAL A 1 103 ? 17.623 -1.107 -25.635 1.00 98.31 103 VAL A N 1
ATOM 853 C CA . VAL A 1 103 ? 17.257 0.093 -24.858 1.00 98.31 103 VAL A CA 1
ATOM 854 C C . VAL A 1 103 ? 17.639 -0.061 -23.386 1.00 98.31 103 VAL A C 1
ATOM 856 O O . VAL A 1 103 ? 17.263 -1.024 -22.722 1.00 98.31 103 VAL A O 1
ATOM 859 N N . ILE A 1 104 ? 18.360 0.914 -22.845 1.00 98.69 104 ILE A N 1
ATOM 860 C CA . ILE A 1 104 ? 18.859 0.929 -21.470 1.00 98.69 104 ILE A CA 1
ATOM 861 C C . ILE A 1 104 ? 18.157 2.047 -20.715 1.00 98.69 104 ILE A C 1
ATOM 863 O O . ILE A 1 104 ? 18.318 3.225 -21.026 1.00 98.69 104 ILE A O 1
ATOM 867 N N . PHE A 1 105 ? 17.378 1.681 -19.706 1.00 98.50 105 PHE A N 1
ATOM 868 C CA . PHE A 1 105 ? 16.553 2.617 -18.962 1.00 98.50 105 PHE A CA 1
ATOM 869 C C . PHE A 1 105 ? 17.185 3.036 -17.642 1.00 98.50 105 PHE A C 1
ATOM 871 O O . PHE A 1 105 ? 17.588 2.184 -16.845 1.00 98.50 105 PHE A O 1
ATOM 878 N N . ALA A 1 106 ? 17.162 4.340 -17.380 1.00 97.62 106 ALA A N 1
ATOM 879 C CA . ALA A 1 106 ? 17.516 4.943 -16.101 1.00 97.62 106 ALA A CA 1
ATOM 880 C C . ALA A 1 106 ? 16.400 5.897 -15.635 1.00 97.62 106 ALA A C 1
ATOM 882 O O . ALA A 1 106 ? 15.881 6.678 -16.425 1.00 97.62 106 ALA A O 1
ATOM 883 N N . SER A 1 107 ? 16.018 5.874 -14.357 1.00 94.62 107 SER A N 1
ATOM 884 C CA . SER A 1 107 ? 14.879 6.665 -13.857 1.00 94.62 107 SER A CA 1
ATOM 885 C C . SER A 1 107 ? 15.149 8.172 -13.775 1.00 94.62 107 SER A C 1
ATOM 887 O O . SER A 1 107 ? 14.206 8.959 -13.717 1.00 94.62 107 SER A O 1
ATOM 889 N N . LYS A 1 108 ? 16.425 8.582 -13.771 1.00 95.69 108 LYS A N 1
ATOM 890 C CA . LYS A 1 108 ? 16.869 9.977 -13.630 1.00 95.69 108 LYS A CA 1
ATOM 891 C C . LYS A 1 108 ? 17.831 10.371 -14.748 1.00 95.69 108 LYS A C 1
ATOM 893 O O . LYS A 1 108 ? 18.666 9.565 -15.159 1.00 95.69 108 LYS A O 1
ATOM 898 N N . VAL A 1 109 ? 17.790 11.645 -15.151 1.00 97.50 109 VAL A N 1
ATOM 899 C CA . VAL A 1 109 ? 18.675 12.218 -16.186 1.00 97.50 109 VAL A CA 1
ATOM 900 C C . VAL A 1 109 ? 20.153 12.030 -15.856 1.00 97.50 109 VAL A C 1
ATOM 902 O O . VAL A 1 109 ? 20.921 11.571 -16.695 1.00 97.50 109 VAL A O 1
ATOM 905 N N . ASN A 1 110 ? 20.565 12.320 -14.619 1.00 97.31 110 ASN A N 1
ATOM 906 C CA . ASN A 1 110 ? 21.962 12.161 -14.208 1.00 97.31 110 ASN A CA 1
ATOM 907 C C . ASN A 1 110 ? 22.448 10.708 -14.344 1.00 97.31 110 ASN A C 1
ATOM 909 O O . ASN A 1 110 ? 23.572 10.469 -14.781 1.00 97.31 110 ASN A O 1
ATOM 913 N N . LEU A 1 111 ? 21.594 9.742 -14.010 1.00 96.50 111 LEU A N 1
ATOM 914 C CA . LEU A 1 111 ? 21.899 8.326 -14.113 1.00 96.50 111 LEU A CA 1
ATOM 915 C C . LEU A 1 111 ? 21.978 7.885 -15.578 1.00 96.50 111 LEU A C 1
ATOM 917 O O . LEU A 1 111 ? 22.922 7.184 -15.931 1.00 96.50 111 LEU A O 1
ATOM 921 N N . ALA A 1 112 ? 21.063 8.354 -16.434 1.00 98.00 112 ALA A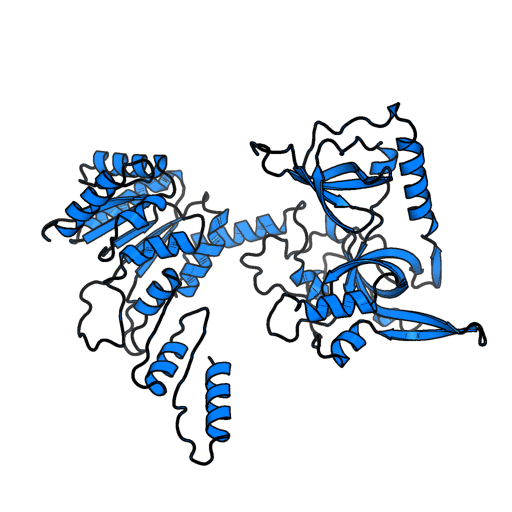 N 1
ATOM 922 C CA . ALA A 1 112 ? 21.122 8.127 -17.880 1.00 98.00 112 ALA A CA 1
ATOM 923 C C . ALA A 1 112 ? 22.431 8.668 -18.480 1.00 98.00 112 ALA A C 1
ATOM 925 O O . ALA A 1 112 ? 23.144 7.942 -19.170 1.00 98.00 112 ALA A O 1
ATOM 926 N N . CYS A 1 113 ? 22.814 9.901 -18.137 1.00 97.88 113 CYS A N 1
ATOM 927 C CA . CYS A 1 113 ? 24.079 10.497 -18.570 1.00 97.88 113 CYS A CA 1
ATOM 928 C C . CYS A 1 113 ? 25.304 9.712 -18.073 1.00 97.88 113 CYS A C 1
ATOM 930 O O . CYS A 1 113 ? 26.288 9.584 -18.799 1.00 97.88 113 CYS A O 1
ATOM 932 N N . ASN A 1 114 ? 25.264 9.174 -16.851 1.00 97.50 114 ASN A N 1
ATOM 933 C CA . ASN A 1 114 ? 26.353 8.356 -16.313 1.00 97.50 114 ASN A CA 1
ATOM 934 C C . ASN A 1 114 ? 26.477 7.014 -17.043 1.00 97.50 114 ASN A C 1
ATOM 936 O O . ASN A 1 114 ? 27.588 6.616 -17.384 1.00 97.50 114 ASN A O 1
ATOM 940 N N . VAL A 1 115 ? 25.355 6.342 -17.321 1.00 98.12 115 VAL A N 1
ATOM 941 C CA . VAL A 1 115 ? 25.328 5.105 -18.120 1.00 98.12 115 VAL A CA 1
ATOM 942 C C . VAL A 1 115 ? 25.853 5.371 -19.529 1.00 98.12 115 VAL A C 1
ATOM 944 O O . VAL A 1 115 ? 26.699 4.631 -20.019 1.00 98.12 115 VAL A O 1
ATOM 947 N N . TYR A 1 116 ? 25.428 6.469 -20.152 1.00 98.06 116 TYR A N 1
ATOM 948 C CA . TYR A 1 116 ? 25.913 6.885 -21.464 1.00 98.06 116 TYR A CA 1
ATOM 949 C C . TYR A 1 116 ? 27.436 7.101 -21.488 1.00 98.06 116 TYR A C 1
ATOM 951 O O . TYR A 1 116 ? 28.130 6.534 -22.328 1.00 98.06 116 TYR A O 1
ATOM 959 N N . LYS A 1 117 ? 27.988 7.835 -20.512 1.00 97.69 117 LYS A N 1
ATOM 960 C CA . LYS A 1 117 ? 29.445 8.022 -20.371 1.00 97.69 117 LYS A CA 1
ATOM 961 C C . LYS A 1 117 ? 30.188 6.705 -20.128 1.00 97.69 117 LYS A C 1
ATOM 963 O O . LYS A 1 117 ? 31.294 6.524 -20.631 1.00 97.69 117 LYS A O 1
ATOM 968 N N . LEU A 1 118 ? 29.593 5.783 -19.368 1.00 97.06 118 LEU A N 1
ATOM 969 C CA . LEU A 1 118 ? 30.165 4.459 -19.120 1.00 97.06 118 LEU A CA 1
ATOM 970 C C . LEU A 1 118 ? 30.286 3.649 -20.419 1.00 97.06 118 LEU A C 1
ATOM 972 O O . LEU A 1 118 ? 31.334 3.052 -20.661 1.00 97.06 118 LEU A O 1
ATOM 976 N N . LEU A 1 119 ? 29.270 3.693 -21.284 1.00 96.69 119 LEU A N 1
ATOM 977 C CA . LEU A 1 119 ? 29.315 3.065 -22.609 1.00 96.69 119 LEU A CA 1
ATOM 978 C C . LEU A 1 119 ? 30.395 3.699 -23.495 1.00 96.69 119 LEU A C 1
ATOM 980 O O . LEU A 1 119 ? 31.210 2.986 -24.079 1.00 96.69 119 LEU A O 1
ATOM 984 N N . GLN A 1 120 ? 30.478 5.034 -23.514 1.00 95.25 120 GLN A N 1
ATOM 985 C CA . GLN A 1 120 ? 31.517 5.751 -24.264 1.00 95.25 120 GLN A CA 1
ATOM 986 C C . GLN A 1 120 ? 32.936 5.378 -23.817 1.00 95.25 120 GLN A C 1
ATOM 988 O O . GLN A 1 120 ? 33.830 5.255 -24.651 1.00 95.25 120 GLN A O 1
ATOM 993 N N . SER A 1 121 ? 33.150 5.140 -22.517 1.00 94.38 121 SER A N 1
ATOM 994 C CA . SER A 1 121 ? 34.456 4.707 -21.991 1.00 94.38 121 SER A CA 1
ATOM 995 C C . SER A 1 121 ? 34.894 3.322 -22.488 1.00 94.38 121 SER A C 1
ATOM 997 O O . SER A 1 121 ? 36.071 2.981 -22.403 1.00 94.38 121 SER A O 1
ATOM 999 N N . ARG A 1 122 ? 33.951 2.534 -23.021 1.00 92.44 122 ARG A N 1
ATOM 1000 C CA . ARG A 1 122 ? 34.175 1.233 -23.663 1.00 92.44 122 ARG A CA 1
ATOM 1001 C C . ARG A 1 122 ? 34.079 1.300 -25.188 1.00 92.44 122 ARG A C 1
ATOM 1003 O O . ARG A 1 122 ? 33.983 0.260 -25.826 1.00 92.44 122 ARG A O 1
ATOM 1010 N N . SER A 1 123 ? 34.104 2.505 -25.762 1.00 92.56 123 SER A N 1
ATOM 1011 C CA . SER A 1 123 ? 33.974 2.735 -27.206 1.00 92.56 123 SER A CA 1
ATOM 1012 C C . SER A 1 123 ? 32.678 2.179 -27.811 1.00 92.56 123 SER A C 1
ATOM 1014 O O . SER A 1 123 ? 32.634 1.885 -29.001 1.00 92.56 123 SER A O 1
ATOM 1016 N N . LEU A 1 124 ? 31.610 2.066 -27.013 1.00 91.94 124 LEU A N 1
ATOM 1017 C CA . LEU A 1 124 ? 30.291 1.658 -27.493 1.00 91.94 124 LEU A CA 1
ATOM 1018 C C . LEU A 1 124 ? 29.519 2.878 -28.007 1.00 91.94 124 LEU A C 1
ATOM 1020 O O . LEU A 1 124 ? 29.287 3.836 -27.262 1.00 91.94 124 LEU A O 1
ATOM 1024 N N . CYS A 1 125 ? 29.114 2.838 -29.278 1.00 90.94 125 CYS A N 1
ATOM 1025 C CA . CYS A 1 125 ? 28.293 3.879 -29.888 1.00 90.94 125 CYS A CA 1
ATOM 1026 C C . CYS A 1 125 ? 26.847 3.752 -29.388 1.00 90.94 125 CYS A C 1
ATOM 1028 O O . CYS A 1 125 ? 26.169 2.764 -29.661 1.00 90.94 125 CYS A O 1
ATOM 1030 N N . ALA A 1 126 ? 26.382 4.743 -28.630 1.00 95.44 126 ALA A N 1
ATOM 1031 C CA . ALA A 1 126 ? 25.021 4.789 -28.112 1.00 95.44 126 ALA A CA 1
ATOM 1032 C C . ALA A 1 126 ? 24.367 6.133 -28.437 1.00 95.44 126 ALA A C 1
ATOM 1034 O O . ALA A 1 126 ? 25.041 7.147 -28.611 1.00 95.44 126 ALA A O 1
ATOM 1035 N N . MET A 1 127 ? 23.041 6.148 -28.465 1.00 97.25 127 MET A N 1
ATOM 1036 C CA . MET A 1 127 ? 22.236 7.365 -28.419 1.00 97.25 127 MET A CA 1
ATOM 1037 C C . MET A 1 127 ? 21.780 7.634 -26.983 1.00 97.25 127 MET A C 1
ATOM 1039 O O . MET A 1 127 ? 21.660 6.713 -26.173 1.00 97.25 127 MET A O 1
ATOM 1043 N N . LEU A 1 128 ? 21.489 8.894 -26.671 1.00 98.00 128 LEU A N 1
ATOM 1044 C CA . LEU A 1 128 ? 20.945 9.321 -25.383 1.00 98.00 128 LEU A CA 1
ATOM 1045 C C . LEU A 1 128 ? 19.654 10.109 -25.616 1.00 98.00 128 LEU A C 1
ATOM 1047 O O . LEU A 1 128 ? 19.646 11.036 -26.421 1.00 98.00 128 LEU A O 1
ATOM 1051 N N . ALA A 1 129 ? 18.587 9.746 -24.904 1.00 98.00 129 ALA A N 1
ATOM 1052 C CA . ALA A 1 129 ? 17.301 10.438 -24.929 1.00 98.00 129 ALA A CA 1
ATOM 1053 C C . ALA A 1 129 ? 16.739 10.594 -23.510 1.00 98.00 129 ALA A C 1
ATOM 1055 O O . ALA A 1 129 ? 16.231 9.639 -22.919 1.00 98.00 129 ALA A O 1
ATOM 1056 N N . HIS A 1 130 ? 16.782 11.803 -22.958 1.00 96.94 130 HIS A N 1
ATOM 1057 C CA . HIS A 1 130 ? 16.247 12.089 -21.627 1.00 96.94 130 HIS A CA 1
ATOM 1058 C C . HIS A 1 130 ? 15.245 13.247 -21.635 1.00 96.94 130 HIS A C 1
ATOM 1060 O O . HIS A 1 130 ? 15.223 14.070 -22.539 1.00 96.94 130 HIS A O 1
ATOM 1066 N N . ASP A 1 131 ? 14.443 13.334 -20.583 1.00 92.31 131 ASP A N 1
ATOM 1067 C CA . ASP A 1 131 ? 13.319 14.258 -20.397 1.00 92.31 131 ASP A CA 1
ATOM 1068 C C . ASP A 1 131 ? 13.699 15.748 -20.345 1.00 92.31 131 ASP A C 1
ATOM 1070 O O . ASP A 1 131 ? 12.835 16.599 -20.512 1.00 92.31 131 ASP A O 1
ATOM 1074 N N . SER A 1 132 ? 14.982 16.079 -20.164 1.00 94.44 132 SER A N 1
ATOM 1075 C CA . SER A 1 132 ? 15.484 17.460 -20.316 1.00 94.44 132 SER A CA 1
ATOM 1076 C C . SER A 1 132 ? 15.913 17.853 -21.741 1.00 94.44 132 SER A C 1
ATOM 1078 O O . SER A 1 132 ? 16.398 18.967 -21.914 1.00 94.44 132 SER A O 1
ATOM 1080 N N . MET A 1 133 ? 15.820 16.960 -22.734 1.00 95.38 133 MET A N 1
ATOM 1081 C CA . MET A 1 133 ? 16.123 17.287 -24.140 1.00 95.38 133 MET A CA 1
ATOM 1082 C C . MET A 1 133 ? 14.914 17.925 -24.825 1.00 95.38 133 MET A C 1
ATOM 1084 O O . MET A 1 133 ? 13.778 17.714 -24.394 1.00 95.38 133 MET A O 1
ATOM 1088 N N . ASP A 1 134 ? 15.150 18.670 -25.908 1.00 94.38 134 ASP A N 1
ATOM 1089 C CA . ASP A 1 134 ? 14.051 19.149 -26.739 1.00 94.38 134 ASP A CA 1
ATOM 1090 C C . ASP A 1 134 ? 13.320 17.962 -27.382 1.00 94.38 134 ASP A C 1
ATOM 1092 O O . ASP A 1 134 ? 13.913 16.929 -27.712 1.00 94.38 134 ASP A O 1
ATOM 1096 N N . LYS A 1 135 ? 12.006 18.105 -27.559 1.00 92.88 135 LYS A N 1
ATOM 1097 C CA . LYS A 1 135 ? 11.176 17.061 -28.158 1.00 92.88 135 LYS A CA 1
ATOM 1098 C C . LYS A 1 135 ? 11.665 16.695 -29.565 1.00 92.88 135 LYS A C 1
ATOM 1100 O O . LYS A 1 135 ? 11.658 15.513 -29.901 1.00 92.88 135 LYS A O 1
ATOM 1105 N N . PHE A 1 136 ? 12.111 17.677 -30.347 1.00 93.69 136 PHE A N 1
ATOM 1106 C CA . PHE A 1 136 ? 12.659 17.465 -31.683 1.00 93.69 136 PHE A CA 1
ATOM 1107 C C . PHE A 1 136 ? 13.906 16.574 -31.648 1.00 93.69 136 PHE A C 1
ATOM 1109 O O . PHE A 1 136 ? 14.000 15.626 -32.424 1.00 93.69 136 PHE A O 1
ATOM 1116 N N . ASP A 1 137 ? 14.817 16.804 -30.697 1.00 95.00 137 ASP A N 1
ATOM 1117 C CA . ASP A 1 137 ? 16.030 15.992 -30.552 1.00 95.00 137 ASP A CA 1
ATOM 1118 C C . ASP A 1 137 ? 15.695 14.533 -30.206 1.00 95.00 137 ASP A C 1
ATOM 1120 O O . ASP A 1 137 ? 16.337 13.604 -30.699 1.00 95.00 137 ASP A O 1
ATOM 1124 N N . ILE A 1 138 ? 14.676 14.306 -29.367 1.00 95.31 138 ILE A N 1
ATOM 1125 C CA . ILE A 1 138 ? 14.217 12.954 -29.009 1.00 95.31 138 ILE A CA 1
ATOM 1126 C C . ILE A 1 138 ? 13.590 12.250 -30.226 1.00 95.31 138 ILE A C 1
ATOM 1128 O O . ILE A 1 138 ? 13.853 11.066 -30.459 1.00 95.31 138 ILE A O 1
ATOM 1132 N N . GLU A 1 139 ? 12.786 12.965 -31.017 1.00 93.75 139 GLU A N 1
ATOM 1133 C CA . GLU A 1 139 ? 12.172 12.449 -32.249 1.00 93.75 139 GLU A CA 1
ATOM 1134 C C . GLU A 1 139 ? 13.219 12.158 -33.341 1.00 93.75 139 GLU A C 1
ATOM 1136 O O . GLU A 1 139 ? 13.093 11.175 -34.080 1.00 93.75 139 GLU A O 1
ATOM 1141 N N . GLU A 1 140 ? 14.309 12.927 -33.396 1.00 94.56 140 GLU A N 1
ATOM 1142 C CA . GLU A 1 140 ? 15.459 12.623 -34.251 1.00 94.56 140 GLU A CA 1
ATOM 1143 C C . GLU A 1 140 ? 16.088 11.275 -33.863 1.00 94.56 140 GLU A C 1
ATOM 1145 O O . GLU A 1 140 ? 16.326 10.441 -34.737 1.00 94.56 140 GLU A O 1
ATOM 1150 N N . LYS A 1 141 ? 16.277 10.991 -32.561 1.00 95.81 141 LYS A N 1
ATOM 1151 C CA . LYS A 1 141 ? 16.815 9.686 -32.114 1.00 95.81 141 LYS A CA 1
ATOM 1152 C C . LYS A 1 141 ? 15.883 8.527 -32.450 1.00 95.81 141 LYS A C 1
ATOM 1154 O O . LYS A 1 141 ? 16.361 7.444 -32.781 1.00 95.81 141 LYS A O 1
ATOM 1159 N N . SER A 1 142 ? 14.569 8.750 -32.407 1.00 94.19 142 SER A N 1
ATOM 1160 C CA . SER A 1 142 ? 13.584 7.775 -32.893 1.00 94.19 142 SER A CA 1
ATOM 1161 C C . SER A 1 142 ? 13.762 7.503 -34.388 1.00 94.19 142 SER A C 1
ATOM 1163 O O . SER A 1 142 ? 13.821 6.351 -34.814 1.00 94.19 142 SER A O 1
ATOM 1165 N N . SER A 1 143 ? 13.936 8.557 -35.185 1.00 92.94 143 SER A N 1
ATOM 1166 C CA . SER A 1 143 ? 14.169 8.431 -36.626 1.00 92.94 143 SER A CA 1
ATOM 1167 C C . SER A 1 143 ? 15.460 7.657 -36.911 1.00 92.94 143 SER A C 1
ATOM 1169 O O . SER A 1 143 ? 15.438 6.689 -37.668 1.00 92.94 143 SER A O 1
ATOM 1171 N N . SER A 1 144 ? 16.563 7.996 -36.233 1.00 92.31 144 SER A N 1
ATOM 1172 C CA . SER A 1 144 ? 17.827 7.254 -36.327 1.00 92.31 144 SER A CA 1
ATOM 1173 C C . SER A 1 144 ? 17.677 5.782 -35.933 1.00 92.31 144 SER A C 1
ATOM 1175 O O . SER A 1 144 ? 18.254 4.919 -36.585 1.00 92.31 144 SER A O 1
ATOM 1177 N N . TRP A 1 145 ? 16.873 5.479 -34.909 1.00 95.19 145 TRP A N 1
ATOM 1178 C CA . TRP A 1 145 ? 16.609 4.109 -34.468 1.00 95.19 145 TRP A CA 1
ATOM 1179 C C . TRP A 1 145 ? 15.928 3.245 -35.538 1.00 95.19 145 TRP A C 1
ATOM 1181 O O . TRP A 1 145 ? 16.256 2.067 -35.690 1.00 95.19 145 TRP A O 1
ATOM 1191 N N . TYR A 1 146 ? 14.975 3.812 -36.281 1.00 92.12 146 TYR A N 1
ATOM 1192 C CA . TYR A 1 146 ? 14.248 3.088 -37.328 1.00 92.12 146 TYR A CA 1
ATOM 1193 C C . TYR A 1 146 ? 14.968 3.068 -38.682 1.00 92.12 146 TYR A C 1
ATOM 1195 O O . TYR A 1 146 ? 14.759 2.123 -39.438 1.00 92.12 146 TYR A O 1
ATOM 1203 N N . CYS A 1 147 ? 15.818 4.056 -38.977 1.00 88.12 147 CYS A N 1
ATOM 1204 C CA . CYS A 1 147 ? 16.629 4.105 -40.201 1.00 88.12 147 CYS A CA 1
ATOM 1205 C C . CYS A 1 147 ? 17.893 3.230 -40.148 1.00 88.12 147 CYS A C 1
ATOM 1207 O O . CYS A 1 147 ? 18.631 3.167 -41.124 1.00 88.12 147 CYS A O 1
ATOM 1209 N N . TYR A 1 148 ? 18.173 2.602 -39.009 1.00 79.88 148 TYR A N 1
ATOM 1210 C CA . TYR A 1 148 ? 19.368 1.799 -38.807 1.00 79.88 148 TYR A CA 1
ATOM 1211 C C . TYR A 1 148 ? 19.302 0.453 -39.552 1.00 79.88 148 TYR A C 1
ATOM 1213 O O . TYR A 1 148 ? 18.375 -0.333 -39.327 1.00 79.88 148 TYR A O 1
ATOM 1221 N N . GLU A 1 149 ? 20.290 0.191 -40.412 1.00 69.56 149 GLU A N 1
ATOM 1222 C CA . GLU A 1 149 ? 20.425 -1.047 -41.195 1.00 69.56 149 GLU A CA 1
ATOM 1223 C C . GLU A 1 149 ? 21.076 -2.168 -40.355 1.00 69.56 149 GLU A C 1
ATOM 1225 O O . GLU A 1 149 ? 21.982 -1.928 -39.562 1.00 69.56 149 GLU A O 1
ATOM 1230 N N . GLU A 1 150 ? 20.562 -3.395 -40.481 1.00 66.19 150 GLU A N 1
ATOM 1231 C CA . GLU A 1 150 ? 20.669 -4.501 -39.509 1.00 66.19 150 GLU A CA 1
ATOM 1232 C C . GLU A 1 150 ? 22.040 -5.222 -39.434 1.00 66.19 150 GLU A C 1
ATOM 1234 O O . GLU A 1 150 ? 22.076 -6.439 -39.260 1.00 66.19 150 GLU A O 1
ATOM 1239 N N . GLU A 1 151 ? 23.171 -4.519 -39.529 1.00 71.50 151 GLU A N 1
ATOM 1240 C CA . GLU A 1 151 ? 24.506 -5.158 -39.527 1.00 71.50 151 GLU A CA 1
ATOM 1241 C C . GLU A 1 151 ? 25.282 -5.051 -38.200 1.00 71.50 151 GLU A C 1
ATOM 1243 O O . GLU A 1 151 ? 26.161 -5.872 -37.940 1.00 71.50 151 GLU A O 1
ATOM 1248 N N . GLU A 1 152 ? 24.928 -4.122 -37.310 1.00 81.06 152 GLU A N 1
ATOM 1249 C CA . GLU A 1 152 ? 25.570 -3.951 -35.999 1.00 81.06 152 GLU A CA 1
ATOM 1250 C C . GLU A 1 152 ? 24.521 -3.770 -34.873 1.00 81.06 152 GLU A C 1
ATOM 1252 O O . GLU A 1 152 ? 23.342 -3.551 -35.140 1.00 81.06 152 GLU A O 1
ATOM 1257 N N . PRO A 1 153 ? 24.892 -3.876 -33.585 1.00 88.06 153 PRO A N 1
ATOM 1258 C CA . PRO A 1 153 ? 23.979 -3.544 -32.495 1.00 88.06 153 PRO A CA 1
ATOM 1259 C C . PRO A 1 153 ? 23.699 -2.036 -32.396 1.00 88.06 153 PRO A C 1
ATOM 1261 O O . PRO A 1 153 ? 24.623 -1.224 -32.343 1.00 88.06 153 PRO A O 1
ATOM 1264 N N . ILE A 1 154 ? 22.428 -1.654 -32.235 1.00 94.00 154 ILE A N 1
ATOM 1265 C CA . ILE A 1 154 ? 22.032 -0.270 -31.924 1.00 94.00 154 ILE A CA 1
ATOM 1266 C C . ILE A 1 154 ? 21.673 -0.120 -30.444 1.00 94.00 154 ILE A C 1
ATOM 1268 O O . ILE A 1 154 ? 20.867 -0.878 -29.898 1.00 94.00 154 ILE A O 1
ATOM 1272 N N . ILE A 1 155 ? 22.257 0.889 -29.788 1.00 96.75 155 ILE A N 1
ATOM 1273 C CA . ILE A 1 155 ? 22.107 1.128 -28.347 1.00 96.75 155 ILE A CA 1
ATOM 1274 C C . ILE A 1 155 ? 21.458 2.492 -28.101 1.00 96.75 155 ILE A C 1
ATOM 1276 O O . ILE A 1 155 ? 21.944 3.523 -28.566 1.00 96.75 155 ILE A O 1
ATOM 1280 N N . LEU A 1 156 ? 20.394 2.517 -27.297 1.00 98.00 156 LEU A N 1
ATOM 1281 C CA . LEU A 1 156 ? 19.759 3.740 -26.810 1.00 98.00 156 LEU A CA 1
ATOM 1282 C C . LEU A 1 156 ? 19.712 3.756 -25.281 1.00 98.00 156 LEU A C 1
ATOM 1284 O O . LEU A 1 156 ? 19.169 2.845 -24.664 1.00 98.00 156 LEU A O 1
ATOM 1288 N N . VAL A 1 157 ? 20.203 4.827 -24.663 1.00 98.56 157 VAL A N 1
ATOM 1289 C CA . VAL A 1 157 ? 19.997 5.115 -23.239 1.00 98.56 157 VAL A CA 1
ATOM 1290 C C . VAL A 1 157 ? 18.826 6.085 -23.095 1.00 98.56 157 VAL A C 1
ATOM 1292 O O . VAL A 1 157 ? 18.847 7.165 -23.685 1.00 98.56 157 VAL A O 1
ATOM 1295 N N . ALA A 1 158 ? 17.815 5.723 -22.305 1.00 98.44 158 ALA A N 1
ATOM 1296 C CA . ALA A 1 158 ? 16.585 6.498 -22.172 1.00 98.44 158 ALA A CA 1
ATOM 1297 C C . ALA A 1 158 ? 16.129 6.691 -20.717 1.00 98.44 158 ALA A C 1
ATOM 1299 O O . ALA A 1 158 ? 16.311 5.811 -19.871 1.00 98.44 158 ALA A O 1
ATOM 1300 N N . THR A 1 159 ? 15.485 7.827 -20.428 1.00 98.19 159 THR A N 1
ATOM 1301 C CA . THR A 1 159 ? 14.716 8.010 -19.185 1.00 98.19 159 THR A CA 1
ATOM 1302 C C . THR A 1 159 ? 13.242 7.676 -19.378 1.00 98.19 159 THR A C 1
ATOM 1304 O O . THR A 1 159 ? 12.731 7.637 -20.493 1.00 98.19 159 THR A O 1
ATOM 1307 N N . ASP A 1 160 ? 12.516 7.435 -18.283 1.00 97.06 160 ASP A N 1
ATOM 1308 C CA . ASP A 1 160 ? 11.086 7.103 -18.360 1.00 97.06 160 ASP A CA 1
ATOM 1309 C C . ASP A 1 160 ? 10.245 8.209 -19.027 1.00 97.06 160 ASP A C 1
ATOM 1311 O O . ASP A 1 160 ? 9.242 7.913 -19.678 1.00 97.06 160 ASP A O 1
ATOM 1315 N N . GLY A 1 161 ? 10.649 9.475 -18.866 1.00 95.12 161 GLY A N 1
ATOM 1316 C CA . GLY A 1 161 ? 9.950 10.634 -19.424 1.00 95.12 161 GLY A CA 1
ATOM 1317 C C . GLY A 1 161 ? 10.139 10.820 -20.932 1.00 95.12 161 GLY A C 1
ATOM 1318 O O . GLY A 1 161 ? 9.282 11.433 -21.559 1.00 95.12 161 GLY A O 1
ATOM 1319 N N . SER A 1 162 ? 11.195 10.260 -21.536 1.00 96.12 162 SER A N 1
ATOM 1320 C CA . SER A 1 162 ? 11.420 10.355 -22.988 1.00 96.12 162 SER A CA 1
ATOM 1321 C C . SER A 1 162 ? 10.658 9.294 -23.792 1.00 96.12 162 SER A C 1
ATOM 1323 O O . SER A 1 162 ? 10.379 9.503 -24.973 1.00 96.12 162 SER A O 1
ATOM 1325 N N . ILE A 1 163 ? 10.240 8.187 -23.161 1.00 94.94 163 ILE A N 1
ATOM 1326 C CA . ILE A 1 163 ? 9.544 7.060 -23.816 1.00 94.94 163 ILE A CA 1
ATOM 1327 C C . ILE A 1 163 ? 8.340 7.494 -24.679 1.00 94.94 163 ILE A C 1
ATOM 1329 O O . ILE A 1 163 ? 8.250 7.025 -25.816 1.00 94.94 163 ILE A O 1
ATOM 1333 N N . PRO A 1 164 ? 7.422 8.373 -24.216 1.00 92.75 164 PRO A N 1
ATOM 1334 C CA . PRO A 1 164 ? 6.264 8.781 -25.016 1.00 92.75 164 PRO A CA 1
ATOM 1335 C C . PRO A 1 164 ? 6.622 9.499 -26.323 1.00 92.75 164 PRO A C 1
ATOM 1337 O O . PRO A 1 164 ? 5.801 9.521 -27.232 1.00 92.75 164 PRO A O 1
ATOM 1340 N N . HIS A 1 165 ? 7.819 10.083 -26.412 1.00 93.69 165 HIS A N 1
ATOM 1341 C CA . HIS A 1 165 ? 8.302 10.812 -27.587 1.00 93.69 165 HIS A CA 1
ATOM 1342 C C . HIS A 1 165 ? 9.168 9.943 -28.507 1.00 93.69 165 HIS A C 1
ATOM 1344 O O . HIS A 1 165 ? 9.310 10.248 -29.685 1.00 93.69 165 HIS A O 1
ATOM 1350 N N . LEU A 1 166 ? 9.712 8.837 -27.991 1.00 94.62 166 LEU A N 1
ATOM 1351 C CA . LEU A 1 166 ? 10.539 7.908 -28.760 1.00 94.62 166 LEU A CA 1
ATOM 1352 C C . LEU A 1 166 ? 9.721 6.988 -29.675 1.00 94.62 166 LEU A C 1
ATOM 1354 O O . LEU A 1 166 ? 10.224 6.579 -30.714 1.00 94.62 166 LEU A O 1
ATOM 1358 N N . TYR A 1 167 ? 8.496 6.608 -29.294 1.00 93.31 167 TYR A N 1
ATOM 1359 C CA . TYR A 1 167 ? 7.646 5.662 -30.047 1.00 93.31 167 TYR A CA 1
ATOM 1360 C C . TYR A 1 167 ? 8.347 4.348 -30.461 1.00 93.31 167 TYR A C 1
ATOM 1362 O O . TYR A 1 167 ? 7.992 3.723 -31.462 1.00 93.31 167 TYR A O 1
ATOM 1370 N N . ILE A 1 168 ? 9.344 3.903 -29.694 1.00 95.69 168 ILE A N 1
ATOM 1371 C CA . ILE A 1 168 ? 10.051 2.641 -29.942 1.00 95.69 168 ILE A CA 1
ATOM 1372 C C . ILE A 1 168 ? 9.153 1.479 -29.526 1.00 95.69 168 ILE A C 1
ATOM 1374 O O . ILE A 1 168 ? 8.637 1.472 -28.409 1.00 95.69 168 ILE A O 1
ATOM 1378 N N . ASN A 1 169 ? 8.984 0.495 -30.412 1.00 95.06 169 ASN A N 1
ATOM 1379 C CA . ASN A 1 169 ? 8.224 -0.730 -30.135 1.00 95.06 169 ASN A CA 1
ATOM 1380 C C . ASN A 1 169 ? 8.901 -2.025 -30.620 1.00 95.06 169 ASN A C 1
ATOM 1382 O O . ASN A 1 169 ? 8.373 -3.104 -30.369 1.00 95.06 169 ASN A O 1
ATOM 1386 N N . ASN A 1 170 ? 10.050 -1.936 -31.292 1.00 94.06 170 ASN A N 1
ATOM 1387 C CA . ASN A 1 170 ? 10.758 -3.058 -31.914 1.00 94.06 170 ASN A CA 1
ATOM 1388 C C . ASN A 1 170 ? 12.119 -3.368 -31.262 1.00 94.06 170 ASN A C 1
ATOM 1390 O O . ASN A 1 170 ? 12.946 -4.031 -31.891 1.00 94.06 170 ASN A O 1
ATOM 1394 N N . ALA A 1 171 ? 12.361 -2.913 -30.028 1.00 95.25 171 ALA A N 1
ATOM 1395 C CA . ALA A 1 171 ? 13.550 -3.300 -29.273 1.00 95.25 171 ALA A CA 1
ATOM 1396 C C . ALA A 1 171 ? 13.558 -4.815 -29.037 1.00 95.25 171 ALA A C 1
ATOM 1398 O O . ALA A 1 171 ? 12.534 -5.384 -28.662 1.00 95.25 171 ALA A O 1
ATOM 1399 N N . THR A 1 172 ? 14.699 -5.464 -29.253 1.00 93.81 172 THR A N 1
ATOM 1400 C CA . THR A 1 172 ? 14.871 -6.902 -28.999 1.00 93.81 172 THR A CA 1
ATOM 1401 C C . THR A 1 172 ? 15.316 -7.153 -27.561 1.00 93.81 172 THR A C 1
ATOM 1403 O O . THR A 1 172 ? 14.956 -8.167 -26.970 1.00 93.81 172 THR A O 1
ATOM 1406 N N . THR A 1 173 ? 16.041 -6.202 -26.967 1.00 95.69 173 THR A N 1
ATOM 1407 C CA . THR A 1 173 ? 16.553 -6.313 -25.602 1.00 95.69 173 THR A CA 1
ATOM 1408 C C . THR A 1 173 ? 16.354 -5.004 -24.854 1.00 95.69 173 THR A C 1
ATOM 1410 O O . THR A 1 173 ? 16.552 -3.919 -25.401 1.00 95.69 173 THR A O 1
ATOM 1413 N N . ILE A 1 174 ? 15.991 -5.091 -23.577 1.00 97.75 174 ILE A N 1
ATOM 1414 C CA . ILE A 1 174 ? 15.981 -3.945 -22.671 1.00 97.75 174 ILE A CA 1
ATOM 1415 C C . ILE A 1 174 ? 16.776 -4.231 -21.399 1.00 97.75 174 ILE A C 1
ATOM 1417 O O . ILE A 1 174 ? 16.792 -5.354 -20.893 1.00 97.75 174 ILE A O 1
ATOM 1421 N N . ILE A 1 175 ? 17.405 -3.193 -20.850 1.00 98.44 175 ILE A N 1
ATOM 1422 C CA . ILE A 1 175 ? 18.068 -3.230 -19.545 1.00 98.44 175 ILE A CA 1
ATOM 1423 C C . ILE A 1 175 ? 17.412 -2.192 -18.641 1.00 98.44 175 ILE A C 1
ATOM 1425 O O . ILE A 1 175 ? 17.454 -0.993 -18.906 1.00 98.44 175 ILE A O 1
ATOM 1429 N N . HIS A 1 176 ? 16.842 -2.635 -17.527 1.00 98.00 176 HIS A N 1
ATOM 1430 C CA . HIS A 1 176 ? 16.462 -1.758 -16.429 1.00 98.00 176 HIS A CA 1
ATOM 1431 C C . HIS A 1 176 ? 17.714 -1.503 -15.590 1.00 98.00 176 HIS A C 1
ATOM 1433 O O . HIS A 1 176 ? 18.032 -2.303 -14.705 1.00 98.00 176 HIS A O 1
ATOM 1439 N N . TYR A 1 177 ? 18.451 -0.425 -15.893 1.00 98.00 177 TYR A N 1
ATOM 1440 C CA . TYR A 1 177 ? 19.654 -0.092 -15.135 1.00 98.00 177 TYR A CA 1
ATOM 1441 C C . TYR A 1 177 ? 19.291 0.205 -13.683 1.00 98.00 177 TYR A C 1
ATOM 1443 O O . TYR A 1 177 ? 19.961 -0.257 -12.772 1.00 98.00 177 TYR A O 1
ATOM 1451 N N . ASP A 1 178 ? 18.195 0.910 -13.436 1.00 95.94 178 ASP A N 1
ATOM 1452 C CA . ASP A 1 178 ? 17.540 0.996 -12.134 1.00 95.94 178 ASP A CA 1
ATOM 1453 C C . ASP A 1 178 ? 16.052 0.641 -12.232 1.00 95.94 178 ASP A C 1
ATOM 1455 O O . ASP A 1 178 ? 15.482 0.551 -13.323 1.00 95.94 178 ASP A O 1
ATOM 1459 N N . LEU A 1 179 ? 15.410 0.411 -11.086 1.00 94.50 179 LEU A N 1
ATOM 1460 C CA . LEU A 1 179 ? 13.982 0.120 -11.046 1.00 94.50 179 LEU A CA 1
ATOM 1461 C C . LEU A 1 179 ? 13.167 1.418 -11.117 1.00 94.50 179 LEU A C 1
ATOM 1463 O O . LEU A 1 179 ? 13.480 2.369 -10.401 1.00 94.50 179 LEU A O 1
ATOM 1467 N N . PRO A 1 180 ? 12.103 1.469 -11.935 1.00 93.50 180 PRO A N 1
ATOM 1468 C CA . PRO A 1 180 ? 11.189 2.600 -11.925 1.00 93.50 180 PRO A CA 1
ATOM 1469 C C . PRO A 1 180 ? 10.359 2.627 -10.631 1.00 93.50 180 PRO A C 1
ATOM 1471 O O . PRO A 1 180 ? 10.108 1.596 -10.008 1.00 93.50 180 PRO A O 1
ATOM 1474 N N . ASP A 1 181 ? 9.854 3.807 -10.278 1.00 89.56 181 ASP A N 1
ATOM 1475 C CA . ASP A 1 181 ? 9.031 4.048 -9.079 1.00 89.56 181 ASP A CA 1
ATOM 1476 C C . ASP A 1 181 ? 7.587 3.514 -9.165 1.00 89.56 181 ASP A C 1
ATOM 1478 O O . ASP A 1 181 ? 6.830 3.587 -8.197 1.00 89.56 181 ASP A O 1
ATOM 1482 N N . SER A 1 182 ? 7.168 2.988 -10.320 1.00 90.94 182 SER A N 1
ATOM 1483 C CA . SER A 1 182 ? 5.786 2.569 -10.550 1.00 90.94 182 SER A CA 1
ATOM 1484 C C . SER A 1 182 ? 5.661 1.431 -11.564 1.00 90.94 182 SER A C 1
ATOM 1486 O O . SER A 1 182 ? 6.408 1.335 -12.543 1.00 90.94 182 SER A O 1
ATOM 1488 N N . LYS A 1 183 ? 4.630 0.590 -11.373 1.00 91.12 183 LYS A N 1
ATOM 1489 C CA . LYS A 1 183 ? 4.268 -0.493 -12.310 1.00 91.12 183 LYS A CA 1
ATOM 1490 C C . LYS A 1 183 ? 3.981 0.046 -13.717 1.00 91.12 183 LYS A C 1
ATOM 1492 O O . LYS A 1 183 ? 4.286 -0.623 -14.700 1.00 91.12 183 LYS A O 1
ATOM 1497 N N . THR A 1 184 ? 3.420 1.252 -13.821 1.00 93.69 184 THR A N 1
ATOM 1498 C CA . THR A 1 184 ? 3.134 1.904 -15.106 1.00 93.69 184 THR A CA 1
ATOM 1499 C C . THR A 1 184 ? 4.414 2.205 -15.875 1.00 93.69 184 THR A C 1
ATOM 1501 O O . THR A 1 184 ? 4.522 1.787 -17.025 1.00 93.69 184 THR A O 1
ATOM 1504 N N . LYS A 1 185 ? 5.409 2.847 -15.247 1.00 95.44 185 LYS A N 1
ATOM 1505 C CA . LYS A 1 185 ? 6.711 3.103 -15.883 1.00 95.44 185 LYS A CA 1
ATOM 1506 C C . LYS A 1 185 ? 7.424 1.802 -16.248 1.00 95.44 185 LYS A C 1
ATOM 1508 O O . LYS A 1 185 ? 7.899 1.672 -17.370 1.00 95.44 185 LYS A O 1
ATOM 1513 N N . PHE A 1 186 ? 7.391 0.792 -15.372 1.00 95.56 186 PHE A N 1
ATOM 1514 C CA . PHE A 1 186 ? 7.912 -0.540 -15.704 1.00 95.56 186 PHE A CA 1
ATOM 1515 C C . PHE A 1 186 ? 7.245 -1.120 -16.961 1.00 95.56 186 PHE A C 1
ATOM 1517 O O . PHE A 1 186 ? 7.928 -1.569 -17.876 1.00 95.56 186 PHE A O 1
ATOM 1524 N N . GLY A 1 187 ? 5.914 -1.051 -17.047 1.00 95.44 187 GLY A N 1
ATOM 1525 C CA . GLY A 1 187 ? 5.169 -1.467 -18.233 1.00 95.44 187 GLY A CA 1
ATOM 1526 C C . GLY A 1 187 ? 5.512 -0.653 -19.486 1.00 95.44 187 GLY A C 1
ATOM 1527 O O . GLY A 1 187 ? 5.594 -1.230 -20.566 1.00 95.44 187 GLY A O 1
ATOM 1528 N N . ASN A 1 188 ? 5.741 0.658 -19.362 1.00 96.38 188 ASN A N 1
ATOM 1529 C CA . ASN A 1 188 ? 6.172 1.507 -20.480 1.00 96.38 188 ASN A CA 1
ATOM 1530 C C . ASN A 1 188 ? 7.524 1.044 -21.034 1.00 96.38 188 ASN A C 1
ATOM 1532 O O . ASN A 1 188 ? 7.641 0.866 -22.243 1.00 96.38 188 ASN A O 1
ATOM 1536 N N . ARG A 1 189 ? 8.497 0.760 -20.159 1.00 97.31 189 ARG A N 1
ATOM 1537 C CA . ARG A 1 189 ? 9.800 0.201 -20.554 1.00 97.31 189 ARG A CA 1
ATOM 1538 C C . ARG A 1 189 ? 9.644 -1.126 -21.302 1.00 97.31 189 ARG A C 1
ATOM 1540 O O . ARG A 1 189 ? 10.202 -1.288 -22.380 1.00 97.31 189 ARG A O 1
ATOM 1547 N N . MET A 1 190 ? 8.810 -2.036 -20.786 1.00 95.50 190 MET A N 1
ATOM 1548 C CA . MET A 1 190 ? 8.509 -3.309 -21.460 1.00 95.50 190 MET A CA 1
ATOM 1549 C C . MET A 1 190 ? 7.896 -3.090 -22.852 1.00 95.50 190 MET A C 1
ATOM 1551 O O . MET A 1 190 ? 8.262 -3.778 -23.799 1.00 95.50 190 MET A O 1
ATOM 1555 N N . SER A 1 191 ? 6.991 -2.113 -23.004 1.00 95.44 191 SER A N 1
ATOM 1556 C CA . SER A 1 191 ? 6.296 -1.860 -24.277 1.00 95.44 191 SER A CA 1
ATOM 1557 C C . SER A 1 191 ? 7.207 -1.471 -25.441 1.00 95.44 191 SER A C 1
ATOM 1559 O O . SER A 1 191 ? 6.786 -1.604 -26.591 1.00 95.44 191 SER A O 1
ATOM 1561 N N . CYS A 1 192 ? 8.459 -1.095 -25.169 1.00 96.75 192 CYS A N 1
ATOM 1562 C CA . CYS A 1 192 ? 9.463 -0.895 -26.208 1.00 96.75 192 CYS A CA 1
ATOM 1563 C C . CYS A 1 192 ? 9.791 -2.167 -27.004 1.00 96.75 192 CYS A C 1
ATOM 1565 O O . CYS A 1 192 ? 10.342 -2.057 -28.093 1.00 96.75 192 CYS A O 1
ATOM 1567 N N . MET A 1 193 ? 9.400 -3.346 -26.508 1.00 94.94 193 MET A N 1
ATOM 1568 C CA . MET A 1 193 ? 9.531 -4.639 -27.192 1.00 94.94 193 MET A CA 1
ATOM 1569 C C . MET A 1 193 ? 8.202 -5.156 -27.777 1.00 94.94 193 MET A C 1
ATOM 1571 O O . MET A 1 193 ? 8.114 -6.308 -28.196 1.00 94.94 193 MET A O 1
ATOM 1575 N N . SER A 1 194 ? 7.133 -4.348 -27.769 1.00 92.94 194 SER A N 1
ATOM 1576 C CA . SER A 1 194 ? 5.763 -4.818 -28.042 1.00 92.94 194 SER A CA 1
ATOM 1577 C C . SER A 1 194 ? 5.515 -5.378 -29.444 1.00 92.94 194 SER A C 1
ATOM 1579 O O . SER A 1 194 ? 4.615 -6.198 -29.604 1.00 92.94 194 SER A O 1
ATOM 1581 N N . ARG A 1 195 ? 6.321 -5.009 -30.446 1.00 91.50 195 ARG A N 1
ATOM 1582 C CA . ARG A 1 195 ? 6.274 -5.593 -31.797 1.00 91.50 195 ARG A CA 1
ATOM 1583 C C . ARG A 1 195 ? 6.631 -7.082 -31.801 1.00 91.50 195 ARG A C 1
ATOM 1585 O O . ARG A 1 195 ? 6.179 -7.804 -32.680 1.00 91.50 195 ARG A O 1
ATOM 1592 N N . HIS A 1 196 ? 7.396 -7.534 -30.808 1.00 88.56 196 HIS A N 1
ATOM 1593 C CA . HIS A 1 196 ? 7.802 -8.932 -30.645 1.00 88.56 196 HIS A CA 1
ATOM 1594 C C . HIS A 1 196 ? 6.896 -9.699 -29.674 1.00 88.56 196 HIS A C 1
ATOM 1596 O O . HIS A 1 196 ? 7.193 -10.832 -29.308 1.00 88.56 196 HIS A O 1
ATOM 1602 N N . TYR A 1 197 ? 5.784 -9.114 -29.218 1.00 88.06 197 TYR A N 1
ATOM 1603 C CA . TYR A 1 197 ? 4.829 -9.834 -28.376 1.00 88.06 197 TYR A CA 1
ATOM 1604 C C . TYR A 1 197 ? 4.022 -10.818 -29.212 1.00 88.06 197 TYR A C 1
ATOM 1606 O O . TYR A 1 197 ? 3.433 -10.445 -30.226 1.00 88.06 197 TYR A O 1
ATOM 1614 N N . TRP A 1 198 ? 3.960 -12.071 -28.760 1.00 82.75 198 TRP A N 1
ATOM 1615 C CA . TRP A 1 198 ? 3.160 -13.091 -29.426 1.00 82.75 198 TRP A CA 1
ATOM 1616 C C . TRP A 1 198 ? 1.689 -12.694 -29.443 1.00 82.75 198 TRP A C 1
ATOM 1618 O O . TRP A 1 198 ? 1.112 -12.345 -28.410 1.00 82.75 198 TRP A O 1
ATOM 1628 N N . ASN A 1 199 ? 1.058 -12.811 -30.607 1.00 81.25 199 ASN A N 1
ATOM 1629 C CA . ASN A 1 199 ? -0.376 -12.647 -30.751 1.00 81.25 199 ASN A CA 1
ATOM 1630 C C . ASN A 1 199 ? -0.992 -13.948 -31.270 1.00 81.25 199 ASN A C 1
ATOM 1632 O O . ASN A 1 199 ? -0.868 -14.283 -32.439 1.00 81.25 199 ASN A O 1
ATOM 1636 N N . PHE A 1 200 ? -1.693 -14.681 -30.404 1.00 77.81 200 PHE A N 1
ATOM 1637 C CA . PHE A 1 200 ? -2.280 -15.972 -30.782 1.00 77.81 200 PHE A CA 1
ATOM 1638 C C . PHE A 1 200 ? -3.470 -15.845 -31.748 1.00 77.81 200 PHE A C 1
ATOM 1640 O O . PHE A 1 200 ? -3.942 -16.850 -32.271 1.00 77.81 200 PHE A O 1
ATOM 1647 N N . LEU A 1 201 ? -3.972 -14.626 -31.972 1.00 79.12 201 LEU A N 1
ATOM 1648 C CA . LEU A 1 201 ? -5.043 -14.358 -32.933 1.00 79.12 201 LEU A CA 1
ATOM 1649 C C . LEU A 1 201 ? -4.527 -14.235 -34.370 1.00 79.12 201 LEU A C 1
ATOM 1651 O O . LEU A 1 201 ? -5.302 -14.398 -35.311 1.00 79.12 201 LEU A O 1
ATOM 1655 N N . THR A 1 202 ? -3.241 -13.935 -34.551 1.00 74.19 202 THR A N 1
ATOM 1656 C CA . THR A 1 202 ? -2.595 -13.889 -35.865 1.00 74.19 202 THR A CA 1
ATOM 1657 C C . THR A 1 202 ? -1.986 -15.255 -36.148 1.00 74.19 202 THR A C 1
ATOM 1659 O O . THR A 1 202 ? -1.200 -15.751 -35.347 1.00 74.19 202 THR A O 1
ATOM 1662 N N . LYS A 1 203 ? -2.346 -15.871 -37.279 1.00 58.75 203 LYS A N 1
ATOM 1663 C CA . LYS A 1 203 ? -1.815 -17.174 -37.727 1.00 58.75 203 LYS A CA 1
ATOM 1664 C C . LYS A 1 203 ? -0.363 -17.094 -38.231 1.00 58.75 203 LYS A C 1
ATOM 1666 O O . LYS A 1 203 ? 0.062 -17.983 -38.957 1.00 58.75 203 LYS A O 1
ATOM 1671 N N . ASP A 1 204 ? 0.363 -16.029 -37.900 1.00 59.22 204 ASP A N 1
ATOM 1672 C CA . ASP A 1 204 ? 1.722 -15.826 -38.384 1.00 59.22 204 ASP A CA 1
ATOM 1673 C C . ASP A 1 204 ? 2.653 -16.834 -37.705 1.00 59.22 204 ASP A C 1
ATOM 1675 O O . ASP A 1 204 ? 2.807 -16.867 -36.479 1.00 59.22 204 ASP A O 1
ATOM 1679 N N . GLU A 1 205 ? 3.221 -17.701 -38.534 1.00 56.72 205 GLU A N 1
ATOM 1680 C CA . GLU A 1 205 ? 4.192 -18.711 -38.152 1.00 56.72 205 GLU A CA 1
ATOM 1681 C C . GLU A 1 205 ? 5.576 -18.048 -38.026 1.00 56.72 205 GLU A C 1
ATOM 1683 O O . GLU A 1 205 ? 6.002 -17.293 -38.893 1.00 56.72 205 GLU A O 1
ATOM 1688 N N . GLU A 1 206 ? 6.249 -18.347 -36.911 1.00 56.53 206 GLU A N 1
ATOM 1689 C CA . GLU A 1 206 ? 7.636 -17.991 -36.562 1.00 56.53 206 GLU A CA 1
ATOM 1690 C C . GLU A 1 206 ? 7.913 -16.560 -36.056 1.00 56.53 206 GLU A C 1
ATOM 1692 O O . GLU A 1 206 ? 8.379 -15.664 -36.757 1.00 56.53 206 GLU A O 1
ATOM 1697 N N . GLN A 1 207 ? 7.795 -16.386 -34.733 1.00 61.97 207 GLN A N 1
ATOM 1698 C CA . GLN A 1 207 ? 8.601 -15.377 -34.045 1.00 61.97 207 GLN A CA 1
ATOM 1699 C C . GLN A 1 207 ? 10.074 -15.795 -34.066 1.00 61.97 207 GLN A C 1
ATOM 1701 O O . GLN A 1 207 ? 10.458 -16.740 -33.379 1.00 61.97 207 GLN A O 1
ATOM 1706 N N . SER A 1 208 ? 10.890 -15.070 -34.833 1.00 66.88 208 SER A N 1
ATOM 1707 C CA . SER A 1 208 ? 12.346 -15.274 -34.894 1.00 66.88 208 SER A CA 1
ATOM 1708 C C . SER A 1 208 ? 13.097 -14.635 -33.717 1.00 66.88 208 SER A C 1
ATOM 1710 O O . SER A 1 208 ? 14.224 -15.019 -33.426 1.00 66.88 208 SER A O 1
ATOM 1712 N N . VAL A 1 209 ? 12.483 -13.667 -33.023 1.00 82.12 209 VAL A N 1
ATOM 1713 C CA . VAL A 1 209 ? 13.121 -12.897 -31.944 1.00 82.12 209 VAL A CA 1
ATOM 1714 C C . VAL A 1 209 ? 12.442 -13.188 -30.612 1.00 82.12 209 VAL A C 1
ATOM 1716 O O . VAL A 1 209 ? 11.233 -13.004 -30.476 1.00 82.12 209 VAL A O 1
ATOM 1719 N N . ILE A 1 210 ? 13.235 -13.578 -29.613 1.00 87.06 210 ILE A N 1
ATOM 1720 C CA . ILE A 1 210 ? 12.793 -13.711 -28.221 1.00 87.06 210 ILE A CA 1
ATOM 1721 C C . ILE A 1 210 ? 13.177 -12.423 -27.477 1.00 87.06 210 ILE A C 1
ATOM 1723 O O . ILE A 1 210 ? 14.353 -12.238 -27.148 1.00 87.06 210 ILE A O 1
ATOM 1727 N N . PRO A 1 211 ? 12.228 -11.509 -27.203 1.00 90.75 211 PRO A N 1
ATOM 1728 C CA . PRO A 1 211 ? 12.544 -10.271 -26.509 1.00 90.75 211 PRO A CA 1
ATOM 1729 C C . PRO A 1 211 ? 13.027 -10.535 -25.076 1.00 90.75 211 PRO A C 1
ATOM 1731 O O . PRO A 1 211 ? 12.440 -11.331 -24.334 1.00 90.75 211 PRO A O 1
ATOM 1734 N N . THR A 1 212 ? 14.090 -9.840 -24.670 1.00 92.81 212 THR A N 1
ATOM 1735 C CA . THR A 1 212 ? 14.777 -10.085 -23.392 1.00 92.81 212 THR A CA 1
ATOM 1736 C C . THR A 1 212 ? 14.857 -8.826 -22.527 1.00 92.81 212 THR A C 1
ATOM 1738 O O . THR A 1 212 ? 15.218 -7.749 -22.984 1.00 92.81 212 THR A O 1
ATOM 1741 N N . SER A 1 213 ? 14.539 -8.958 -21.240 1.00 95.56 213 SER A N 1
ATOM 1742 C CA . SER A 1 213 ? 14.533 -7.883 -20.245 1.00 95.56 213 SER A CA 1
ATOM 1743 C C . SER A 1 213 ? 15.480 -8.205 -19.090 1.00 95.56 213 SER A C 1
ATOM 1745 O O . SER A 1 213 ? 15.144 -9.003 -18.212 1.00 95.56 213 SER A O 1
ATOM 1747 N N . TYR A 1 214 ? 16.622 -7.527 -19.029 1.00 97.19 214 TYR A N 1
ATOM 1748 C CA . TYR A 1 214 ? 17.555 -7.599 -17.903 1.00 97.19 214 TYR A CA 1
ATOM 1749 C C . TYR A 1 214 ? 17.190 -6.577 -16.831 1.00 97.19 214 TYR A C 1
ATOM 1751 O O . TYR A 1 214 ? 16.897 -5.421 -17.133 1.00 97.19 214 TYR A O 1
ATOM 1759 N N . ILE A 1 215 ? 17.214 -6.985 -15.564 1.00 97.38 215 ILE A N 1
ATOM 1760 C CA . ILE A 1 215 ? 16.795 -6.138 -14.443 1.00 97.38 215 ILE A CA 1
ATOM 1761 C C . ILE A 1 215 ? 17.909 -6.106 -13.402 1.00 97.38 215 ILE A C 1
ATOM 1763 O O . ILE A 1 215 ? 18.107 -7.085 -12.684 1.00 97.38 215 ILE A O 1
ATOM 1767 N N . LEU A 1 216 ? 18.630 -4.987 -13.310 1.00 97.12 216 LEU A N 1
ATOM 1768 C CA . LEU A 1 216 ? 19.680 -4.805 -12.308 1.00 97.12 216 LEU A CA 1
ATOM 1769 C C . LEU A 1 216 ? 19.054 -4.435 -10.959 1.00 97.12 216 LEU A C 1
ATOM 1771 O O . LEU A 1 216 ? 18.388 -3.407 -10.828 1.00 97.12 216 LEU A O 1
ATOM 1775 N N . ILE A 1 217 ? 19.283 -5.276 -9.950 1.00 96.06 217 ILE A N 1
ATOM 1776 C CA . ILE A 1 217 ? 18.745 -5.120 -8.594 1.00 96.06 217 ILE A CA 1
ATOM 1777 C C . ILE A 1 217 ? 19.911 -5.020 -7.612 1.00 96.06 217 ILE A C 1
ATOM 1779 O O . ILE A 1 217 ? 20.819 -5.852 -7.625 1.00 96.06 217 ILE A O 1
ATOM 1783 N N . THR A 1 218 ? 19.867 -4.009 -6.750 1.00 94.94 218 THR A N 1
ATOM 1784 C CA . THR A 1 218 ? 20.871 -3.764 -5.704 1.00 94.94 218 THR A CA 1
ATOM 1785 C C . THR A 1 218 ? 20.207 -3.544 -4.351 1.00 94.94 218 THR A C 1
ATOM 1787 O O . THR A 1 218 ? 18.991 -3.388 -4.262 1.00 94.94 218 THR A O 1
ATOM 1790 N N . GLU A 1 219 ? 20.998 -3.484 -3.285 1.00 91.12 219 GLU A N 1
ATOM 1791 C CA . GLU A 1 219 ? 20.565 -3.150 -1.924 1.00 91.12 219 GLU A CA 1
ATOM 1792 C C . GLU A 1 219 ? 19.816 -1.806 -1.825 1.00 91.12 219 GLU A C 1
ATOM 1794 O O . GLU A 1 219 ? 18.935 -1.643 -0.983 1.00 91.12 219 GLU A O 1
ATOM 1799 N N . GLU A 1 220 ? 20.063 -0.867 -2.740 1.00 90.31 220 GLU A N 1
ATOM 1800 C CA . GLU A 1 220 ? 19.331 0.407 -2.819 1.00 90.31 220 GLU A CA 1
ATOM 1801 C C . GLU A 1 220 ? 17.897 0.249 -3.347 1.00 90.31 220 GLU A C 1
ATOM 1803 O O . GLU A 1 220 ? 17.070 1.143 -3.208 1.00 90.31 220 GLU A O 1
ATOM 1808 N N . SER A 1 221 ? 17.571 -0.905 -3.931 1.00 89.44 221 SER A N 1
ATOM 1809 C CA . SER A 1 221 ? 16.237 -1.216 -4.459 1.00 89.44 221 SER A CA 1
ATOM 1810 C C . SER A 1 221 ? 15.252 -1.668 -3.372 1.00 89.44 221 SER A C 1
ATOM 1812 O O . SER A 1 221 ? 14.179 -2.179 -3.690 1.00 89.44 221 SER A O 1
ATOM 1814 N N . THR A 1 222 ? 15.602 -1.517 -2.088 1.00 82.88 222 THR A N 1
ATOM 1815 C CA . THR A 1 222 ? 14.841 -2.065 -0.953 1.00 82.88 222 THR A CA 1
ATOM 1816 C C . THR A 1 222 ? 13.378 -1.629 -0.957 1.00 82.88 222 THR A C 1
ATOM 1818 O O . THR A 1 222 ? 12.516 -2.435 -0.628 1.00 82.88 222 THR A O 1
ATOM 1821 N N . GLU A 1 223 ? 13.049 -0.404 -1.374 1.00 81.50 223 GLU A N 1
ATOM 1822 C CA . GLU A 1 223 ? 11.660 0.076 -1.389 1.00 81.50 223 GLU A CA 1
ATOM 1823 C C . GLU A 1 223 ? 10.787 -0.595 -2.461 1.00 81.50 223 GLU A C 1
ATOM 1825 O O . GLU A 1 223 ? 9.607 -0.855 -2.216 1.00 81.50 223 GLU A O 1
ATOM 1830 N N . THR A 1 224 ? 11.367 -0.918 -3.620 1.00 86.94 224 THR A N 1
ATOM 1831 C CA . THR A 1 224 ? 10.671 -1.452 -4.803 1.00 86.94 224 THR A CA 1
ATOM 1832 C C . THR A 1 224 ? 10.831 -2.965 -4.975 1.00 86.94 224 THR A C 1
ATOM 1834 O O . THR A 1 224 ? 10.175 -3.552 -5.843 1.00 86.94 224 THR A O 1
ATOM 1837 N N . VAL A 1 225 ? 11.651 -3.607 -4.131 1.00 88.31 225 VAL A N 1
ATOM 1838 C CA . VAL A 1 225 ? 11.997 -5.036 -4.196 1.00 88.31 225 VAL A CA 1
ATOM 1839 C C . VAL A 1 225 ? 10.769 -5.955 -4.150 1.00 88.31 225 VAL A C 1
ATOM 1841 O O . VAL A 1 225 ? 10.711 -6.930 -4.900 1.00 88.31 225 VAL A O 1
ATOM 1844 N N . ASP A 1 226 ? 9.752 -5.622 -3.351 1.00 86.62 226 ASP A N 1
ATOM 1845 C CA . ASP A 1 226 ? 8.507 -6.399 -3.266 1.00 86.62 226 ASP A CA 1
ATOM 1846 C C . ASP A 1 226 ? 7.753 -6.355 -4.595 1.00 86.62 226 ASP A C 1
ATOM 1848 O O . ASP A 1 226 ? 7.385 -7.384 -5.166 1.00 86.62 226 ASP A O 1
ATOM 1852 N N . THR A 1 227 ? 7.565 -5.144 -5.127 1.00 88.62 227 THR A N 1
ATOM 1853 C CA . THR A 1 227 ? 6.845 -4.913 -6.380 1.00 88.62 227 THR A CA 1
ATOM 1854 C C . THR A 1 227 ? 7.521 -5.646 -7.530 1.00 88.62 227 THR A C 1
ATOM 1856 O O . THR A 1 227 ? 6.849 -6.386 -8.248 1.00 88.62 227 THR A O 1
ATOM 1859 N N . ILE A 1 228 ? 8.842 -5.503 -7.694 1.00 90.62 228 ILE A N 1
ATOM 1860 C CA . ILE A 1 228 ? 9.557 -6.193 -8.775 1.00 90.62 228 ILE A CA 1
ATOM 1861 C C . ILE A 1 228 ? 9.527 -7.712 -8.590 1.00 90.62 228 ILE A C 1
ATOM 1863 O O . ILE A 1 228 ? 9.312 -8.434 -9.560 1.00 90.62 228 ILE A O 1
ATOM 1867 N N . SER A 1 229 ? 9.637 -8.211 -7.356 1.00 90.50 229 SER A N 1
ATOM 1868 C CA . SER A 1 229 ? 9.566 -9.648 -7.075 1.00 90.50 229 SER A CA 1
ATOM 1869 C C . SER A 1 229 ? 8.209 -10.232 -7.459 1.00 90.50 229 SER A C 1
ATOM 1871 O O . SER A 1 229 ? 8.158 -11.300 -8.069 1.00 90.50 229 SER A O 1
ATOM 1873 N N . LYS A 1 230 ? 7.106 -9.511 -7.217 1.00 87.81 230 LYS A N 1
ATOM 1874 C CA . LYS A 1 230 ? 5.781 -9.925 -7.703 1.00 87.81 230 LYS A CA 1
ATOM 1875 C C . LYS A 1 230 ? 5.693 -9.931 -9.215 1.00 87.81 230 LYS A C 1
ATOM 1877 O O . LYS A 1 230 ? 5.124 -10.867 -9.763 1.00 87.81 230 LYS A O 1
ATOM 1882 N N . LEU A 1 231 ? 6.237 -8.919 -9.893 1.00 89.31 231 LEU A N 1
ATOM 1883 C CA . LEU A 1 231 ? 6.249 -8.885 -11.358 1.00 89.31 231 LEU A CA 1
ATOM 1884 C C . LEU A 1 231 ? 7.075 -10.053 -11.929 1.00 89.31 231 LEU A C 1
ATOM 1886 O O . LEU A 1 231 ? 6.679 -10.663 -12.920 1.00 89.31 231 LEU A O 1
ATOM 1890 N N . LEU A 1 232 ? 8.176 -10.432 -11.285 1.00 89.81 232 LEU A N 1
ATOM 1891 C CA . LEU A 1 232 ? 8.980 -11.591 -11.674 1.00 89.81 232 LEU A CA 1
ATOM 1892 C C . LEU A 1 232 ? 8.229 -12.912 -11.435 1.00 89.81 232 LEU A C 1
ATOM 1894 O O . LEU A 1 232 ? 8.095 -13.709 -12.363 1.00 89.81 232 LEU A O 1
ATOM 1898 N N . ILE A 1 233 ? 7.641 -13.113 -10.249 1.00 88.19 233 ILE A N 1
ATOM 1899 C CA . ILE A 1 233 ? 6.815 -14.297 -9.936 1.00 88.19 233 ILE A CA 1
ATOM 1900 C C . ILE A 1 233 ? 5.630 -14.402 -10.902 1.00 88.19 233 ILE A C 1
ATOM 1902 O O . ILE A 1 233 ? 5.346 -15.469 -11.445 1.00 88.19 233 ILE A O 1
ATOM 1906 N N . ARG A 1 234 ? 4.949 -13.282 -11.159 1.00 86.75 234 ARG A N 1
ATOM 1907 C CA . ARG A 1 234 ? 3.821 -13.183 -12.093 1.00 86.75 234 ARG A CA 1
ATOM 1908 C C . ARG A 1 234 ? 4.220 -13.555 -13.522 1.00 86.75 234 ARG A C 1
ATOM 1910 O O . ARG A 1 234 ? 3.411 -14.121 -14.257 1.00 86.75 234 ARG A O 1
ATOM 1917 N N . SER A 1 235 ? 5.472 -13.277 -13.867 1.00 84.00 235 SER A N 1
ATOM 1918 C CA . SER A 1 235 ? 6.135 -13.644 -15.116 1.00 84.00 235 SER A CA 1
ATOM 1919 C C . SER A 1 235 ? 6.684 -15.074 -15.130 1.00 84.00 235 SER A C 1
ATOM 1921 O O . SER A 1 235 ? 7.378 -15.413 -16.085 1.00 84.00 235 SER A O 1
ATOM 1923 N N . LYS A 1 236 ? 6.395 -15.878 -14.093 1.00 84.75 236 LYS A N 1
ATOM 1924 C CA . LYS A 1 236 ? 6.909 -17.236 -13.842 1.00 84.75 236 LYS A CA 1
ATOM 1925 C C . LYS A 1 236 ? 8.434 -17.332 -13.685 1.00 84.75 236 LYS A C 1
ATOM 1927 O O . LYS A 1 236 ? 8.991 -18.423 -13.747 1.00 84.75 236 LYS A O 1
ATOM 1932 N N . VAL A 1 237 ? 9.112 -16.217 -13.412 1.00 87.38 237 VAL A N 1
ATOM 1933 C CA . VAL A 1 237 ? 10.556 -16.204 -13.155 1.00 87.38 237 VAL A CA 1
ATOM 1934 C C . VAL A 1 237 ? 10.830 -16.769 -11.763 1.00 87.38 237 VAL A C 1
ATOM 1936 O O . VAL A 1 237 ? 10.270 -16.308 -10.765 1.00 87.38 237 VAL A O 1
ATOM 1939 N N . LYS A 1 238 ? 11.733 -17.750 -11.678 1.00 88.12 238 LYS A N 1
ATOM 1940 C CA . LYS A 1 238 ? 12.240 -18.245 -10.394 1.00 88.12 238 LYS A CA 1
ATOM 1941 C C . LYS A 1 238 ? 13.142 -17.182 -9.768 1.00 88.12 238 LYS A C 1
ATOM 1943 O O . LYS A 1 238 ? 14.167 -16.822 -10.339 1.00 88.12 238 LYS A O 1
ATOM 1948 N N . LEU A 1 239 ? 12.778 -16.697 -8.582 1.00 90.38 239 LEU A N 1
ATOM 1949 C CA . LEU A 1 239 ? 13.553 -15.658 -7.905 1.00 90.38 239 LEU A CA 1
ATOM 1950 C C . LEU A 1 239 ? 14.951 -16.170 -7.497 1.00 90.38 239 LEU A C 1
ATOM 1952 O O . LEU A 1 239 ? 15.039 -17.213 -6.831 1.00 90.38 239 LEU A O 1
ATOM 1956 N N . PRO A 1 240 ? 16.033 -15.432 -7.820 1.00 92.94 240 PRO A N 1
ATOM 1957 C CA . PRO A 1 240 ? 17.371 -15.721 -7.312 1.00 92.94 240 PRO A CA 1
ATOM 1958 C C . PRO A 1 240 ? 17.393 -15.786 -5.783 1.00 92.94 240 PRO A C 1
ATOM 1960 O O . PRO A 1 240 ? 16.618 -15.110 -5.105 1.00 92.94 240 PRO A O 1
ATOM 1963 N N . GLU A 1 241 ? 18.288 -16.599 -5.223 1.00 92.88 241 GLU A N 1
ATOM 1964 C CA . GLU A 1 241 ? 18.431 -16.737 -3.768 1.00 92.88 241 GLU A CA 1
ATOM 1965 C C . GLU A 1 241 ? 18.755 -15.396 -3.098 1.00 92.88 241 GLU A C 1
ATOM 1967 O O . GLU A 1 241 ? 18.133 -15.044 -2.102 1.00 92.88 241 GLU A O 1
ATOM 1972 N N . GLN A 1 242 ? 19.634 -14.593 -3.703 1.00 92.19 242 GLN A N 1
ATOM 1973 C CA . GLN A 1 242 ? 19.983 -13.267 -3.193 1.00 92.19 242 GLN A CA 1
ATOM 1974 C C . GLN A 1 242 ? 18.755 -12.347 -3.105 1.00 92.19 242 GLN A C 1
ATOM 1976 O O . GLN A 1 242 ? 18.583 -11.642 -2.115 1.00 92.19 242 GLN A O 1
ATOM 1981 N N . LEU A 1 243 ? 17.859 -12.394 -4.098 1.00 91.69 243 LEU A N 1
ATOM 1982 C CA . LEU A 1 243 ? 16.626 -11.602 -4.086 1.00 91.69 243 LEU A CA 1
ATOM 1983 C C . LEU A 1 243 ? 15.657 -12.081 -2.996 1.00 91.69 243 LEU A C 1
ATOM 1985 O O . LEU A 1 243 ? 15.044 -11.267 -2.310 1.00 91.69 243 LEU A O 1
ATOM 1989 N N . ARG A 1 244 ? 15.551 -13.401 -2.790 1.00 91.25 244 ARG A N 1
ATOM 1990 C CA . ARG A 1 244 ? 14.751 -13.977 -1.696 1.00 91.25 244 ARG A CA 1
ATOM 1991 C C . ARG A 1 244 ? 15.283 -13.564 -0.322 1.00 91.25 244 ARG A C 1
ATOM 1993 O O . ARG A 1 244 ? 14.489 -13.231 0.554 1.00 91.25 244 ARG A O 1
ATOM 2000 N N . GLN A 1 245 ? 16.602 -13.515 -0.152 1.00 90.81 245 GLN A N 1
ATOM 2001 C CA . GLN A 1 245 ? 17.238 -13.033 1.076 1.00 90.81 245 GLN A CA 1
ATOM 2002 C C . GLN A 1 245 ? 16.983 -11.540 1.312 1.00 90.81 245 GLN A C 1
ATOM 2004 O O . GLN A 1 245 ? 16.682 -11.153 2.439 1.00 90.81 245 GLN A O 1
ATOM 2009 N N . MET A 1 246 ? 17.026 -10.710 0.264 1.00 90.44 246 MET A N 1
ATOM 2010 C CA . MET A 1 246 ? 16.673 -9.288 0.365 1.00 90.44 246 MET A CA 1
ATOM 2011 C C . MET A 1 246 ? 15.224 -9.087 0.835 1.00 90.44 246 MET A C 1
ATOM 2013 O O . MET A 1 246 ? 14.987 -8.289 1.741 1.00 90.44 246 MET A O 1
ATOM 2017 N N . LEU A 1 247 ? 14.268 -9.840 0.275 1.00 88.62 247 LEU A N 1
ATOM 2018 C CA . LEU A 1 247 ? 12.864 -9.812 0.711 1.00 88.62 247 LEU A CA 1
ATOM 2019 C C . LEU A 1 247 ? 12.716 -10.224 2.180 1.00 88.62 247 LEU A C 1
ATOM 2021 O O . LEU A 1 247 ? 12.037 -9.550 2.952 1.00 88.62 247 LEU A O 1
ATOM 2025 N N . ALA A 1 248 ? 13.376 -11.313 2.585 1.00 88.12 248 ALA A N 1
ATOM 2026 C CA . ALA A 1 248 ? 13.337 -11.791 3.963 1.00 88.12 248 ALA A CA 1
ATOM 2027 C C . ALA A 1 248 ? 13.914 -10.757 4.945 1.00 88.12 248 ALA A C 1
ATOM 2029 O O . ALA A 1 248 ? 13.292 -10.477 5.969 1.00 88.12 248 ALA A O 1
ATOM 2030 N N . GLY A 1 249 ? 15.056 -10.146 4.610 1.00 88.94 249 GLY A N 1
ATOM 2031 C CA . GLY A 1 249 ? 15.691 -9.108 5.423 1.00 88.94 249 GLY A CA 1
ATOM 2032 C C . GLY A 1 249 ? 14.829 -7.852 5.562 1.00 88.94 249 GLY A C 1
ATOM 2033 O O . GLY A 1 249 ? 14.649 -7.356 6.673 1.00 88.94 249 GLY A O 1
ATOM 2034 N N . ARG A 1 250 ? 14.222 -7.377 4.464 1.00 87.62 250 ARG A N 1
ATOM 2035 C CA . ARG A 1 250 ? 13.258 -6.264 4.489 1.00 87.62 250 ARG A CA 1
ATOM 2036 C C . ARG A 1 250 ? 12.062 -6.585 5.383 1.00 87.62 250 ARG A C 1
ATOM 2038 O O . ARG A 1 250 ? 11.718 -5.782 6.246 1.00 87.62 250 ARG A O 1
ATOM 2045 N N . ASN A 1 251 ? 11.444 -7.752 5.198 1.00 87.75 251 ASN A N 1
ATOM 2046 C CA . ASN A 1 251 ? 10.287 -8.163 5.993 1.00 87.75 251 ASN A CA 1
ATOM 2047 C C . ASN A 1 251 ? 10.644 -8.292 7.474 1.00 87.75 251 ASN A C 1
ATOM 2049 O O . ASN A 1 251 ? 9.858 -7.894 8.329 1.00 87.75 251 ASN A O 1
ATOM 2053 N N . GLN A 1 252 ? 11.831 -8.804 7.798 1.00 89.44 252 GLN A N 1
ATOM 2054 C CA . GLN A 1 252 ? 12.314 -8.855 9.172 1.00 89.44 252 GLN A CA 1
ATOM 2055 C C . GLN A 1 252 ? 12.495 -7.449 9.759 1.00 89.44 252 GLN A C 1
ATOM 2057 O O . GLN A 1 252 ? 12.017 -7.199 10.862 1.00 89.44 252 GLN A O 1
ATOM 2062 N N . ALA A 1 253 ? 13.131 -6.531 9.024 1.00 89.44 253 ALA A N 1
ATOM 2063 C CA . ALA A 1 253 ? 13.319 -5.147 9.457 1.00 89.44 253 ALA A CA 1
ATOM 2064 C C . ALA A 1 253 ? 11.977 -4.444 9.698 1.00 89.44 253 ALA A C 1
ATOM 2066 O O . ALA A 1 253 ? 11.778 -3.874 10.767 1.00 89.44 253 ALA A O 1
ATOM 2067 N N . LEU A 1 254 ? 11.029 -4.576 8.762 1.00 90.50 254 LEU A N 1
ATOM 2068 C CA . LEU A 1 254 ? 9.674 -4.047 8.905 1.00 90.50 254 LEU A CA 1
ATOM 2069 C C . LEU A 1 254 ? 9.007 -4.577 10.176 1.00 90.50 254 LEU A C 1
ATOM 2071 O O . LEU A 1 254 ? 8.485 -3.806 10.968 1.00 90.50 254 LEU A O 1
ATOM 2075 N N . ASN A 1 255 ? 9.045 -5.892 10.388 1.00 91.38 255 ASN A N 1
ATOM 2076 C CA . ASN A 1 255 ? 8.385 -6.546 11.514 1.00 91.38 255 ASN A CA 1
ATOM 2077 C C . ASN A 1 255 ? 9.009 -6.247 12.886 1.00 91.38 255 ASN A C 1
ATOM 2079 O O . ASN A 1 255 ? 8.335 -6.424 13.900 1.00 91.38 255 ASN A O 1
ATOM 2083 N N . LEU A 1 256 ? 10.270 -5.819 12.927 1.00 89.31 256 LEU A N 1
ATOM 2084 C CA . LEU A 1 256 ? 10.964 -5.416 14.153 1.00 89.31 256 LEU A CA 1
ATOM 2085 C C . LEU A 1 256 ? 10.905 -3.903 14.404 1.00 89.31 256 LEU A C 1
ATOM 2087 O O . LEU A 1 256 ? 11.280 -3.459 15.491 1.00 89.31 256 LEU A O 1
ATOM 2091 N N . ASP A 1 257 ? 10.431 -3.122 13.433 1.00 89.94 257 ASP A N 1
ATOM 2092 C CA . ASP A 1 257 ? 10.322 -1.672 13.534 1.00 89.94 257 ASP A CA 1
ATOM 2093 C C . ASP A 1 257 ? 9.237 -1.272 14.548 1.00 89.94 257 ASP A C 1
ATOM 2095 O O . ASP A 1 257 ? 8.031 -1.400 14.321 1.00 89.94 257 ASP A O 1
ATOM 2099 N N . LYS A 1 258 ? 9.692 -0.768 15.696 1.00 88.12 258 LYS A N 1
ATOM 2100 C CA . LYS A 1 258 ? 8.850 -0.366 16.825 1.00 88.12 258 LYS A CA 1
ATOM 2101 C C . LYS A 1 258 ? 7.958 0.842 16.514 1.00 88.12 258 LYS A C 1
ATOM 2103 O O . LYS A 1 258 ? 6.968 1.044 17.212 1.00 88.12 258 LYS A O 1
ATOM 2108 N N . GLU A 1 259 ? 8.284 1.626 15.489 1.00 85.31 259 GLU A N 1
ATOM 2109 C CA . GLU A 1 259 ? 7.505 2.799 15.077 1.00 85.31 259 GLU A CA 1
ATOM 2110 C C . GLU A 1 259 ? 6.360 2.423 14.132 1.00 85.31 259 GLU A C 1
ATOM 2112 O O . GLU A 1 259 ? 5.370 3.150 14.010 1.00 85.31 259 GLU A O 1
ATOM 2117 N N . LYS A 1 260 ? 6.456 1.257 13.484 1.00 88.56 260 LYS A N 1
ATOM 2118 C CA . LYS A 1 260 ? 5.397 0.733 12.624 1.00 88.56 260 LYS A CA 1
ATOM 2119 C C . LYS A 1 260 ? 4.267 0.150 13.460 1.00 88.56 260 LYS A C 1
ATOM 2121 O O . LYS A 1 260 ? 4.471 -0.562 14.446 1.00 88.56 260 LYS A O 1
ATOM 2126 N N . ARG A 1 261 ? 3.037 0.413 13.026 1.00 90.75 261 ARG A N 1
ATOM 2127 C CA . ARG A 1 261 ? 1.828 -0.179 13.610 1.00 90.75 261 ARG A CA 1
ATOM 2128 C C . ARG A 1 261 ? 1.659 -1.633 13.166 1.00 90.75 261 ARG A C 1
ATOM 2130 O O . ARG A 1 261 ? 2.191 -2.044 12.135 1.00 90.75 261 ARG A O 1
ATOM 2137 N N . LEU A 1 262 ? 0.876 -2.396 13.924 1.00 94.12 262 LEU A N 1
ATOM 2138 C CA . LEU A 1 262 ? 0.400 -3.710 13.494 1.00 94.12 262 LEU A CA 1
ATOM 2139 C C . LEU A 1 262 ? -0.629 -3.549 12.361 1.00 94.12 262 LEU A C 1
ATOM 2141 O O . LEU A 1 262 ? -1.502 -2.679 12.432 1.00 94.12 262 LEU A O 1
ATOM 2145 N N . CYS A 1 263 ? -0.528 -4.392 11.334 1.00 95.44 263 CYS A N 1
ATOM 2146 C CA . CYS A 1 263 ? -1.348 -4.352 10.126 1.00 95.44 263 CYS A CA 1
ATOM 2147 C C . CYS A 1 263 ? -2.847 -4.334 10.440 1.00 95.44 263 CYS A C 1
ATOM 2149 O O . CYS A 1 263 ? -3.358 -5.187 11.167 1.00 95.44 263 CYS A O 1
ATOM 2151 N N . HIS A 1 264 ? -3.564 -3.372 9.853 1.00 95.00 264 HIS A N 1
ATOM 2152 C CA . HIS A 1 264 ? -5.009 -3.227 10.034 1.00 95.00 264 HIS A CA 1
ATOM 2153 C C . HIS A 1 264 ? -5.770 -4.510 9.649 1.00 95.00 264 HIS A C 1
ATOM 2155 O O . HIS A 1 264 ? -6.558 -5.005 10.450 1.00 95.00 264 HIS A O 1
ATOM 2161 N N . TYR A 1 265 ? -5.491 -5.100 8.482 1.00 95.88 265 TYR A N 1
ATOM 2162 C CA . TYR A 1 265 ? -6.186 -6.308 8.016 1.00 95.8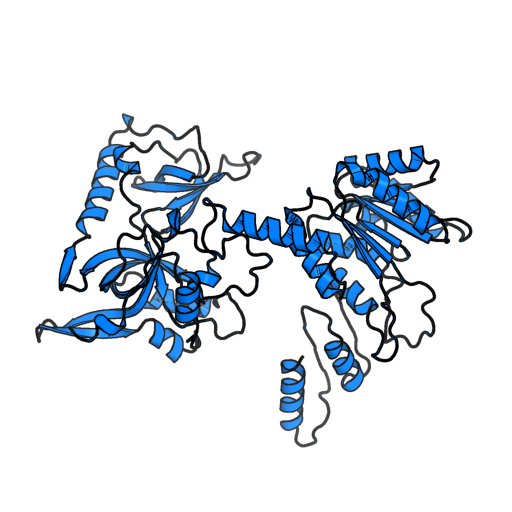8 265 TYR A CA 1
ATOM 2163 C C . TYR A 1 265 ? -5.866 -7.540 8.865 1.00 95.88 265 TYR A C 1
ATOM 2165 O O . TYR A 1 265 ? -6.739 -8.368 9.133 1.00 95.88 265 TYR A O 1
ATOM 2173 N N . LEU A 1 266 ? -4.629 -7.632 9.365 1.00 95.75 266 LEU A N 1
ATOM 2174 C CA . LEU A 1 266 ? -4.262 -8.652 10.340 1.00 95.75 266 LEU A CA 1
ATOM 2175 C C . LEU A 1 266 ? -5.113 -8.515 11.607 1.00 95.75 266 LEU A C 1
ATOM 2177 O O . LEU A 1 266 ? -5.667 -9.515 12.056 1.00 95.75 266 LEU A O 1
ATOM 2181 N N . LYS A 1 267 ? -5.285 -7.290 12.126 1.00 96.31 267 LYS A N 1
ATOM 2182 C CA . LYS A 1 267 ? -6.151 -7.008 13.281 1.00 96.31 267 LYS A CA 1
ATOM 2183 C C . LYS A 1 267 ? -7.634 -7.276 13.004 1.00 96.31 267 LYS A C 1
ATOM 2185 O O . LYS A 1 267 ? -8.309 -7.784 13.889 1.00 96.31 267 LYS A O 1
ATOM 2190 N N . ALA A 1 268 ? -8.135 -6.956 11.811 1.00 96.31 268 ALA A N 1
ATOM 2191 C CA . ALA A 1 268 ? -9.552 -7.083 11.459 1.00 96.31 268 ALA A CA 1
ATOM 2192 C C . ALA A 1 268 ? -9.978 -8.524 11.132 1.00 96.31 268 ALA A C 1
ATOM 2194 O O . ALA A 1 268 ? -11.113 -8.922 11.399 1.00 96.31 268 ALA A O 1
ATOM 2195 N N . PHE A 1 269 ? -9.085 -9.308 10.518 1.00 95.81 269 PHE A N 1
ATOM 2196 C CA . PHE A 1 269 ? -9.442 -10.595 9.910 1.00 95.81 269 PHE A CA 1
ATOM 2197 C C . PHE A 1 269 ? -8.569 -11.768 10.355 1.00 95.81 269 PHE A C 1
ATOM 2199 O O . PHE A 1 269 ? -8.843 -12.906 9.956 1.00 95.81 269 PHE A O 1
ATOM 2206 N N . GLY A 1 270 ? -7.524 -11.517 11.145 1.00 95.19 270 GLY A N 1
ATOM 2207 C CA . GLY A 1 270 ? -6.522 -12.512 11.526 1.00 95.19 270 GLY A CA 1
ATOM 2208 C C . GLY A 1 270 ? -5.567 -12.891 10.389 1.00 95.19 270 GLY A C 1
ATOM 2209 O O . GLY A 1 270 ? -4.890 -13.910 10.485 1.00 95.19 270 GLY A O 1
ATOM 2210 N N . ARG A 1 271 ? -5.542 -12.142 9.279 1.00 94.06 271 ARG A N 1
ATOM 2211 C CA . ARG A 1 271 ? -4.598 -12.321 8.160 1.00 94.06 271 ARG A CA 1
ATOM 2212 C C . ARG A 1 271 ? -4.565 -11.078 7.273 1.00 94.06 271 ARG A C 1
ATOM 2214 O O . ARG A 1 271 ? -5.580 -10.402 7.160 1.00 94.06 271 ARG A O 1
ATOM 2221 N N . CYS A 1 272 ? -3.452 -10.857 6.582 1.00 92.88 272 CYS A N 1
ATOM 2222 C CA . CYS A 1 272 ? -3.357 -9.905 5.477 1.00 92.88 272 CYS A CA 1
ATOM 2223 C C . CYS A 1 272 ? -3.070 -10.675 4.185 1.00 92.88 272 CYS A C 1
ATOM 2225 O O . CYS A 1 272 ? -2.128 -11.463 4.125 1.00 92.88 272 CYS A O 1
ATOM 2227 N N . ARG A 1 273 ? -3.884 -10.488 3.145 1.00 88.12 273 ARG A N 1
ATOM 2228 C CA . ARG A 1 273 ? -3.677 -11.137 1.837 1.00 88.12 273 ARG A CA 1
ATOM 2229 C C . ARG A 1 273 ? -2.504 -10.538 1.072 1.00 88.12 273 ARG A C 1
ATOM 2231 O O . ARG A 1 273 ? -1.971 -11.189 0.178 1.00 88.12 273 ARG A O 1
ATOM 2238 N N . HIS A 1 274 ? -2.133 -9.313 1.423 1.00 83.94 274 HIS A N 1
ATOM 2239 C CA . HIS A 1 274 ? -1.078 -8.529 0.798 1.00 83.94 274 HIS A CA 1
ATOM 2240 C C . HIS A 1 274 ? 0.103 -8.288 1.749 1.00 83.94 274 HIS A C 1
ATOM 2242 O O . HIS A 1 274 ? 0.757 -7.251 1.660 1.00 83.94 274 HIS A O 1
ATOM 2248 N N . GLU A 1 275 ? 0.380 -9.238 2.655 1.00 84.69 275 GLU A N 1
ATOM 2249 C CA . GLU A 1 275 ? 1.497 -9.184 3.618 1.00 84.69 275 GLU A CA 1
ATOM 2250 C C . GLU A 1 275 ? 2.832 -8.833 2.941 1.00 84.69 275 GLU A C 1
ATOM 2252 O O . GLU A 1 275 ? 3.631 -8.074 3.474 1.00 84.69 275 GLU A O 1
ATOM 2257 N N . ASP A 1 276 ? 3.021 -9.307 1.715 1.00 73.75 276 ASP A N 1
ATOM 2258 C CA . ASP A 1 276 ? 4.207 -9.112 0.887 1.00 73.75 276 ASP A CA 1
ATOM 2259 C C . ASP A 1 276 ? 4.405 -7.685 0.332 1.00 73.75 276 ASP A C 1
ATOM 2261 O O . ASP A 1 276 ? 5.444 -7.419 -0.252 1.00 73.75 276 ASP A O 1
ATOM 2265 N N . VAL A 1 277 ? 3.431 -6.772 0.444 1.00 76.25 277 VAL A N 1
ATOM 2266 C CA . VAL A 1 277 ? 3.591 -5.319 0.144 1.00 76.25 277 VAL A CA 1
ATOM 2267 C C . VAL A 1 277 ? 3.076 -4.417 1.249 1.00 76.25 277 VAL A C 1
ATOM 2269 O O . VAL A 1 277 ? 3.124 -3.187 1.134 1.00 76.25 277 VAL A O 1
ATOM 2272 N N . CYS A 1 278 ? 2.517 -5.005 2.295 1.00 86.62 278 CYS A N 1
ATOM 2273 C CA . CYS A 1 278 ? 1.942 -4.240 3.368 1.00 86.62 278 CYS A CA 1
ATOM 2274 C C . CYS A 1 278 ? 3.064 -3.498 4.105 1.00 86.62 278 CYS A C 1
ATOM 2276 O O . CYS A 1 278 ? 4.125 -4.042 4.396 1.00 86.62 278 CYS A O 1
ATOM 2278 N N . LYS A 1 279 ? 2.831 -2.211 4.368 1.00 88.19 279 LYS A N 1
ATOM 2279 C CA . LYS A 1 279 ? 3.805 -1.312 5.004 1.00 88.19 279 LYS A CA 1
ATOM 2280 C C . LYS A 1 279 ? 3.759 -1.366 6.533 1.00 88.19 279 LYS A C 1
ATOM 2282 O O . LYS A 1 279 ? 4.499 -0.629 7.180 1.00 88.19 279 LYS A O 1
ATOM 2287 N N . ASP A 1 280 ? 2.871 -2.189 7.081 1.00 92.94 280 ASP A N 1
ATOM 2288 C CA . ASP A 1 280 ? 2.639 -2.366 8.510 1.00 92.94 280 ASP A CA 1
ATOM 2289 C C . ASP A 1 280 ? 3.227 -3.707 8.982 1.00 92.94 280 ASP A C 1
ATOM 2291 O O . ASP A 1 280 ? 3.469 -4.621 8.191 1.00 92.94 280 ASP A O 1
ATOM 2295 N N . ARG A 1 281 ? 3.446 -3.848 10.291 1.00 94.69 281 ARG A N 1
ATOM 2296 C CA . ARG A 1 281 ? 3.964 -5.089 10.881 1.00 94.69 281 ARG A CA 1
ATOM 2297 C C . ARG A 1 281 ? 2.944 -6.217 10.830 1.00 94.69 281 ARG A C 1
ATOM 2299 O O . ARG A 1 281 ? 1.750 -5.998 11.015 1.00 94.69 281 ARG A O 1
ATOM 2306 N N . HIS A 1 282 ? 3.445 -7.439 10.701 1.00 94.56 282 HIS A N 1
ATOM 2307 C CA . HIS A 1 282 ? 2.689 -8.689 10.799 1.00 94.56 282 HIS A CA 1
ATOM 2308 C C . HIS A 1 282 ? 3.151 -9.579 11.958 1.00 94.56 282 HIS A C 1
ATOM 2310 O O . HIS A 1 282 ? 2.501 -10.575 12.264 1.00 94.56 282 HIS A O 1
ATOM 2316 N N . LEU A 1 283 ? 4.243 -9.218 12.639 1.00 93.25 283 LEU A N 1
ATOM 2317 C CA . LEU A 1 283 ? 4.724 -9.893 13.837 1.00 93.25 283 LEU A CA 1
ATOM 2318 C C . LEU A 1 283 ? 4.500 -9.046 15.089 1.00 93.25 283 LEU A C 1
ATOM 2320 O O . LEU A 1 283 ? 4.681 -7.827 15.101 1.00 93.25 283 LEU A O 1
ATOM 2324 N N . ILE A 1 284 ? 4.146 -9.755 16.159 1.00 93.38 284 ILE A N 1
ATOM 2325 C CA . ILE A 1 284 ? 3.998 -9.204 17.503 1.00 93.38 284 ILE A CA 1
ATOM 2326 C C . ILE A 1 284 ? 5.375 -8.935 18.097 1.00 93.38 284 ILE A C 1
ATOM 2328 O O . ILE A 1 284 ? 6.218 -9.837 18.154 1.00 93.38 284 ILE A O 1
ATOM 2332 N N . VAL A 1 285 ? 5.553 -7.710 18.578 1.00 93.44 285 VAL A N 1
ATOM 2333 C CA . VAL A 1 285 ? 6.702 -7.228 19.337 1.00 93.44 285 VAL A CA 1
ATOM 2334 C C . VAL A 1 285 ? 6.257 -7.119 20.803 1.00 93.44 285 VAL A C 1
ATOM 2336 O O . VAL A 1 285 ? 5.569 -6.156 21.154 1.00 93.44 285 VAL A O 1
ATOM 2339 N N . PRO A 1 286 ? 6.628 -8.080 21.678 1.00 92.00 286 PRO A N 1
ATOM 2340 C CA . PRO A 1 286 ? 6.133 -8.156 23.058 1.00 92.00 286 PRO A CA 1
ATOM 2341 C C . PRO A 1 286 ? 6.282 -6.856 23.848 1.00 92.00 286 PRO A C 1
ATOM 2343 O O . PRO A 1 286 ? 5.373 -6.470 24.579 1.00 92.00 286 PRO A O 1
ATOM 2346 N N . ASP A 1 287 ? 7.401 -6.154 23.644 1.00 89.94 287 ASP A N 1
ATOM 2347 C CA . ASP A 1 287 ? 7.704 -4.893 24.316 1.00 89.94 287 ASP A CA 1
ATOM 2348 C C . ASP A 1 287 ? 6.647 -3.815 24.094 1.00 89.94 287 ASP A C 1
ATOM 2350 O O . ASP A 1 287 ? 6.556 -2.930 24.930 1.00 89.94 287 ASP A O 1
ATOM 2354 N N . ILE A 1 288 ? 5.912 -3.835 22.980 1.00 89.06 288 ILE A N 1
ATOM 2355 C CA . ILE A 1 288 ? 4.938 -2.800 22.603 1.00 89.06 288 ILE A CA 1
ATOM 2356 C C . ILE A 1 288 ? 3.536 -3.367 22.750 1.00 89.06 288 ILE A C 1
ATOM 2358 O O . ILE A 1 288 ? 2.731 -2.878 23.541 1.00 89.06 288 ILE A O 1
ATOM 2362 N N . ASP A 1 289 ? 3.285 -4.462 22.036 1.00 91.25 289 ASP A N 1
ATOM 2363 C CA . ASP A 1 289 ? 1.959 -5.046 21.897 1.00 91.25 289 ASP A CA 1
ATOM 2364 C C . ASP A 1 289 ? 1.491 -5.673 23.230 1.00 91.25 289 ASP A C 1
ATOM 2366 O O . ASP A 1 289 ? 0.296 -5.761 23.495 1.00 91.25 289 ASP A O 1
ATOM 2370 N N . GLY A 1 290 ? 2.417 -6.042 24.126 1.00 88.44 290 GLY A N 1
ATOM 2371 C CA . GLY A 1 290 ? 2.118 -6.612 25.444 1.00 88.44 290 GLY A CA 1
ATOM 2372 C C . GLY A 1 290 ? 1.744 -5.606 26.541 1.00 88.44 290 GLY A C 1
ATOM 2373 O O . GLY A 1 290 ? 1.420 -6.031 27.648 1.00 88.44 290 GLY A O 1
ATOM 2374 N N . ARG A 1 291 ? 1.775 -4.289 26.280 1.00 85.88 291 ARG A N 1
ATOM 2375 C CA . ARG A 1 291 ? 1.576 -3.229 27.300 1.00 85.88 291 ARG A CA 1
ATOM 2376 C C . ARG A 1 291 ? 0.117 -2.884 27.617 1.00 85.88 291 ARG A C 1
ATOM 2378 O O . ARG A 1 291 ? -0.143 -1.856 28.244 1.00 85.88 291 ARG A O 1
ATOM 2385 N N . SER A 1 292 ? -0.839 -3.699 27.181 1.00 83.88 292 SER A N 1
ATOM 2386 C CA . SER A 1 292 ? -2.255 -3.403 27.397 1.00 83.88 292 SER A CA 1
ATOM 2387 C C . SER A 1 292 ? -2.608 -3.357 28.886 1.00 83.88 292 SER A C 1
ATOM 2389 O O . SER A 1 292 ? -2.315 -4.287 29.639 1.00 83.88 292 SER A O 1
ATOM 2391 N N . LYS A 1 293 ? -3.272 -2.274 29.309 1.00 81.81 293 LYS A N 1
ATOM 2392 C CA . LYS A 1 293 ? -3.751 -2.114 30.693 1.00 81.81 293 LYS A CA 1
ATOM 2393 C C . LYS A 1 293 ? -4.943 -3.022 30.995 1.00 81.81 293 LYS A C 1
ATOM 2395 O O . LYS A 1 293 ? -5.078 -3.509 32.113 1.00 81.81 293 LYS A O 1
ATOM 2400 N N . LEU A 1 294 ? -5.798 -3.253 29.999 1.00 86.56 294 LEU A N 1
ATOM 2401 C CA . LEU A 1 294 ? -7.033 -4.020 30.131 1.00 86.56 294 LEU A CA 1
ATOM 2402 C C . LEU A 1 294 ? -6.905 -5.310 29.329 1.00 86.56 294 LEU A C 1
ATOM 2404 O O . LEU A 1 294 ? -7.016 -5.320 28.104 1.00 86.56 294 LEU A O 1
ATOM 2408 N N . THR A 1 295 ? -6.633 -6.411 30.022 1.00 86.38 295 THR A N 1
ATOM 2409 C CA . THR A 1 295 ? -6.366 -7.705 29.375 1.00 86.38 295 THR A CA 1
ATOM 2410 C C . THR A 1 295 ? -7.570 -8.636 29.344 1.00 86.38 295 THR A C 1
ATOM 2412 O O . THR A 1 295 ? -7.590 -9.537 28.525 1.00 86.38 295 THR A O 1
ATOM 2415 N N . CYS A 1 296 ? -8.574 -8.446 30.198 1.00 90.50 296 CYS A N 1
ATOM 2416 C CA . CYS A 1 296 ? -9.734 -9.336 30.321 1.00 90.50 296 CYS A CA 1
ATOM 2417 C C . CYS A 1 296 ? -10.921 -8.607 30.969 1.00 90.50 296 CYS A C 1
ATOM 2419 O O . CYS A 1 296 ? -10.786 -7.460 31.412 1.00 90.50 296 CYS A O 1
ATOM 2421 N N . GLY A 1 297 ? -12.072 -9.279 31.040 1.00 92.81 297 GLY A N 1
ATOM 2422 C CA . GLY A 1 297 ? -13.309 -8.735 31.600 1.00 92.81 297 GLY A CA 1
ATOM 2423 C C . GLY A 1 297 ? -14.194 -8.032 30.569 1.00 92.81 297 GLY A C 1
ATOM 2424 O O . GLY A 1 297 ? -14.104 -8.284 29.364 1.00 92.81 297 GLY A O 1
ATOM 2425 N N . TYR A 1 298 ? -15.068 -7.156 31.056 1.00 94.69 298 TYR A N 1
ATOM 2426 C CA . TYR A 1 298 ? -16.041 -6.421 30.248 1.00 94.69 298 TYR A CA 1
ATOM 2427 C C . TYR A 1 298 ? -15.756 -4.926 30.297 1.00 94.69 298 TYR A C 1
ATOM 2429 O O . TYR A 1 298 ? -15.344 -4.398 31.328 1.00 94.69 298 TYR A O 1
ATOM 2437 N N . VAL A 1 299 ? -15.985 -4.241 29.185 1.00 95.31 299 VAL A N 1
ATOM 2438 C CA . VAL A 1 299 ? -15.882 -2.787 29.091 1.00 95.31 299 VAL A CA 1
ATOM 2439 C C . VAL A 1 299 ? -17.190 -2.205 28.603 1.00 95.31 299 VAL A C 1
ATOM 2441 O O . VAL A 1 299 ? -17.792 -2.735 27.670 1.00 95.31 299 VAL A O 1
ATOM 2444 N N . LYS A 1 300 ? -17.576 -1.081 29.198 1.00 95.31 300 LYS A N 1
ATOM 2445 C CA . LYS A 1 300 ? -18.577 -0.187 28.635 1.00 95.31 300 LYS A CA 1
ATOM 2446 C C . LYS A 1 300 ? -17.853 0.912 27.879 1.00 95.31 300 LYS A C 1
ATOM 2448 O O . LYS A 1 300 ? -16.993 1.584 28.447 1.00 95.31 300 LYS A O 1
ATOM 2453 N N . ILE A 1 301 ? -18.157 1.085 26.602 1.00 94.81 301 ILE A N 1
ATOM 2454 C CA . ILE A 1 301 ? -17.431 1.980 25.705 1.00 94.81 301 ILE A CA 1
ATOM 2455 C C . ILE A 1 301 ? -18.391 2.885 24.943 1.00 94.81 301 ILE A C 1
ATOM 2457 O O . ILE A 1 301 ? -19.395 2.436 24.396 1.00 94.81 301 ILE A O 1
ATOM 2461 N N . ARG A 1 302 ? -18.062 4.176 24.890 1.00 93.75 302 ARG A N 1
ATOM 2462 C CA . ARG A 1 302 ? -18.759 5.158 24.060 1.00 93.75 302 ARG A CA 1
ATOM 2463 C C . ARG A 1 302 ? -18.002 5.324 22.752 1.00 93.75 302 ARG A C 1
ATOM 2465 O O . ARG A 1 302 ? -16.820 5.670 22.779 1.00 93.75 302 ARG A O 1
ATOM 2472 N N . MET A 1 303 ? -18.670 5.093 21.628 1.00 93.00 303 MET A N 1
ATOM 2473 C CA . MET A 1 303 ? -18.046 5.225 20.309 1.00 93.00 303 MET A CA 1
ATOM 2474 C C . MET A 1 303 ? -17.799 6.697 19.969 1.00 93.00 303 MET A C 1
ATOM 2476 O O . MET A 1 303 ? -18.679 7.539 20.165 1.00 93.00 303 MET A O 1
ATOM 2480 N N . THR A 1 304 ? -16.596 7.003 19.483 1.00 91.38 304 THR A N 1
ATOM 2481 C CA . THR A 1 304 ? -16.185 8.357 19.077 1.00 91.38 304 THR A CA 1
ATOM 2482 C C . THR A 1 304 ? -16.062 8.477 17.568 1.00 91.38 304 THR A C 1
ATOM 2484 O O . THR A 1 304 ? -16.541 9.448 16.995 1.00 91.38 304 THR A O 1
ATOM 2487 N N . ASN A 1 305 ? -15.482 7.469 16.915 1.00 91.88 305 ASN A N 1
ATOM 2488 C CA . ASN A 1 305 ? -15.262 7.480 15.476 1.00 91.88 305 ASN A CA 1
ATOM 2489 C C . ASN A 1 305 ? -15.408 6.078 14.877 1.00 91.88 305 ASN A C 1
ATOM 2491 O O . ASN A 1 305 ? -14.911 5.099 15.433 1.00 91.88 305 ASN A O 1
ATOM 2495 N N . ILE A 1 306 ? -16.044 5.986 13.713 1.00 92.31 306 ILE A N 1
ATOM 2496 C CA . ILE A 1 306 ? -16.246 4.739 12.977 1.00 92.31 306 ILE A CA 1
ATOM 2497 C C . ILE A 1 306 ? -15.301 4.735 11.776 1.00 92.31 306 ILE A C 1
ATOM 2499 O O . ILE A 1 306 ? -15.434 5.571 10.887 1.00 92.31 306 ILE A O 1
ATOM 2503 N N . VAL A 1 307 ? -14.343 3.802 11.752 1.00 93.19 307 VAL A N 1
ATOM 2504 C CA . VAL A 1 307 ? -13.352 3.706 10.666 1.00 93.19 307 VAL A CA 1
ATOM 2505 C C . VAL A 1 307 ? -13.909 2.865 9.521 1.00 93.19 307 VAL A C 1
ATOM 2507 O O . VAL A 1 307 ? -13.945 3.313 8.377 1.00 93.19 307 VAL A O 1
ATOM 2510 N N . ASP A 1 308 ? -14.388 1.662 9.832 1.00 93.94 308 ASP A N 1
ATOM 2511 C CA . ASP A 1 308 ? -15.037 0.762 8.879 1.00 93.94 308 ASP A CA 1
ATOM 2512 C C . ASP A 1 308 ? -16.040 -0.166 9.581 1.00 93.94 308 ASP A C 1
ATOM 2514 O O . ASP A 1 308 ? -16.361 0.024 10.753 1.00 93.94 308 ASP A O 1
ATOM 2518 N N . ALA A 1 309 ? -16.567 -1.174 8.873 1.00 95.06 309 ALA A N 1
ATOM 2519 C CA . ALA A 1 309 ? -17.582 -2.067 9.429 1.00 95.06 309 ALA A CA 1
ATOM 2520 C C . ALA A 1 309 ? -17.100 -2.914 10.623 1.00 95.06 309 ALA A C 1
ATOM 2522 O O . ALA A 1 309 ? -17.932 -3.480 11.326 1.00 95.06 309 ALA A O 1
ATOM 2523 N N . SER A 1 310 ? -15.788 -3.023 10.846 1.00 95.25 310 SER A N 1
ATOM 2524 C CA . SER A 1 310 ? -15.167 -3.843 11.888 1.00 95.25 310 SER A CA 1
ATOM 2525 C C . SER A 1 310 ? -14.258 -3.097 12.865 1.00 95.25 310 SER A C 1
ATOM 2527 O O . SER A 1 310 ? -13.936 -3.669 13.908 1.00 95.25 310 SER A O 1
ATOM 2529 N N . HIS A 1 311 ? -13.841 -1.871 12.542 1.00 95.69 311 HIS A N 1
ATOM 2530 C CA . HIS A 1 311 ? -12.878 -1.070 13.300 1.00 95.69 311 HIS A CA 1
ATOM 2531 C C . HIS A 1 311 ? -13.468 0.288 13.693 1.00 95.69 311 HIS A C 1
ATOM 2533 O O . HIS A 1 311 ? -13.965 1.048 12.860 1.00 95.69 311 HIS A O 1
ATOM 2539 N N . PHE A 1 312 ? -13.366 0.607 14.980 1.00 94.00 312 PHE A N 1
ATOM 2540 C CA . PHE A 1 312 ? -13.876 1.834 15.583 1.00 94.00 312 PHE A CA 1
ATOM 2541 C C . PHE A 1 312 ? -12.862 2.408 16.568 1.00 94.00 312 PHE A C 1
ATOM 2543 O O . PHE A 1 312 ? -11.955 1.713 17.026 1.00 94.00 312 PHE A O 1
ATOM 2550 N N . HIS A 1 313 ? -13.072 3.659 16.949 1.00 94.62 313 HIS A N 1
ATOM 2551 C CA . HIS A 1 313 ? -12.472 4.254 18.130 1.00 94.62 313 HIS A CA 1
ATOM 2552 C C . HIS A 1 313 ? -13.556 4.524 19.170 1.00 94.62 313 HIS A C 1
ATOM 2554 O O . HIS A 1 313 ? -14.701 4.849 18.833 1.00 94.62 313 HIS A O 1
ATOM 2560 N N . GLY A 1 314 ? -13.195 4.410 20.443 1.00 93.50 314 GLY A N 1
ATOM 2561 C CA . GLY A 1 314 ? -14.097 4.770 21.526 1.00 93.50 314 GLY A CA 1
ATOM 2562 C C . GLY A 1 314 ? -13.374 5.090 22.821 1.00 93.50 314 GLY A C 1
ATOM 2563 O O . GLY A 1 314 ? -12.181 4.838 22.966 1.00 93.50 314 GLY A O 1
ATOM 2564 N N . ILE A 1 315 ? -14.117 5.647 23.772 1.00 93.31 315 ILE A N 1
ATOM 2565 C CA . ILE A 1 315 ? -13.629 5.972 25.113 1.00 93.31 315 ILE A CA 1
ATOM 2566 C C . ILE A 1 315 ? -14.286 5.019 26.102 1.00 93.31 315 ILE A C 1
ATOM 2568 O O . ILE A 1 315 ? -15.518 4.937 26.185 1.00 93.31 315 ILE A O 1
ATOM 2572 N N . ILE A 1 316 ? -13.463 4.316 26.872 1.00 93.88 316 ILE A N 1
ATOM 2573 C CA . ILE A 1 316 ? -13.928 3.397 27.909 1.00 93.88 316 ILE A CA 1
ATOM 2574 C C . ILE A 1 316 ? -14.560 4.215 29.037 1.00 93.88 316 ILE A C 1
ATOM 2576 O O . ILE A 1 316 ? -13.923 5.096 29.604 1.00 93.88 316 ILE A O 1
ATOM 2580 N N . GLN A 1 317 ? -15.823 3.931 29.334 1.00 93.44 317 GLN A N 1
ATOM 2581 C CA . GLN A 1 317 ? -16.576 4.554 30.420 1.00 93.44 317 GLN A CA 1
ATOM 2582 C C . GLN A 1 317 ? -16.428 3.744 31.710 1.00 93.44 317 GLN A C 1
ATOM 2584 O O . GLN A 1 317 ? -16.226 4.310 32.776 1.00 93.44 317 GLN A O 1
ATOM 2589 N N . GLU A 1 318 ? -16.491 2.415 31.615 1.00 94.25 318 GLU A N 1
ATOM 2590 C CA . GLU A 1 318 ? -16.401 1.512 32.765 1.00 94.25 318 GLU A CA 1
ATOM 2591 C C . GLU A 1 318 ? -15.627 0.246 32.383 1.00 94.25 318 GLU A C 1
ATOM 2593 O O . GLU A 1 318 ? -15.721 -0.238 31.251 1.00 94.25 318 GLU A O 1
ATOM 2598 N N . HIS A 1 319 ? -14.890 -0.323 33.336 1.00 94.62 319 HIS A N 1
ATOM 2599 C CA . HIS A 1 319 ? -14.287 -1.651 33.216 1.00 94.62 319 HIS A CA 1
ATOM 2600 C C . HIS A 1 319 ? -14.742 -2.540 34.368 1.00 94.62 319 HIS A C 1
ATOM 2602 O O . HIS A 1 319 ? -14.620 -2.168 35.531 1.00 94.62 319 HIS A O 1
ATOM 2608 N N . LYS A 1 320 ? -15.242 -3.731 34.043 1.00 94.38 320 LYS A N 1
ATOM 2609 C CA . LYS A 1 320 ? -15.587 -4.780 34.998 1.00 94.38 320 LYS A CA 1
ATOM 2610 C C . LYS A 1 320 ? -14.584 -5.921 34.874 1.00 94.38 320 LYS A C 1
ATOM 2612 O O . LYS A 1 320 ? -14.587 -6.656 33.882 1.00 94.38 320 LYS A O 1
ATOM 2617 N N . ALA A 1 321 ? -13.737 -6.071 35.885 1.00 91.25 321 ALA A N 1
ATOM 2618 C CA . ALA A 1 321 ? -12.752 -7.139 35.961 1.00 91.25 321 ALA A CA 1
ATOM 2619 C C . ALA A 1 321 ? -13.416 -8.518 36.182 1.00 91.25 321 ALA A C 1
ATOM 2621 O O . ALA A 1 321 ? -14.562 -8.589 36.640 1.00 91.25 321 ALA A O 1
ATOM 2622 N N . PRO A 1 322 ? -12.715 -9.635 35.895 1.00 87.50 322 PRO A N 1
ATOM 2623 C CA . PRO A 1 322 ? -13.262 -10.985 36.080 1.00 87.50 322 PRO A CA 1
ATOM 2624 C C . PRO A 1 322 ? -13.634 -11.340 37.527 1.00 87.50 322 PRO A C 1
ATOM 2626 O O . PRO A 1 322 ? -14.386 -12.282 37.756 1.00 87.50 322 PRO A O 1
ATOM 2629 N N . ASP A 1 323 ? -13.101 -10.617 38.513 1.00 87.69 323 ASP A N 1
ATOM 2630 C CA . ASP A 1 323 ? -13.448 -10.768 39.930 1.00 87.69 323 ASP A CA 1
ATOM 2631 C C . ASP A 1 323 ? -14.708 -9.979 40.340 1.00 87.69 323 ASP A C 1
ATOM 2633 O O . ASP A 1 323 ? -15.140 -10.064 41.486 1.00 87.69 323 ASP A O 1
ATOM 2637 N N . GLY A 1 324 ? -15.314 -9.242 39.403 1.00 87.19 324 GLY A N 1
ATOM 2638 C CA . GLY A 1 324 ? -16.498 -8.418 39.623 1.00 87.19 324 GLY A CA 1
ATOM 2639 C C . GLY A 1 324 ? -16.202 -6.965 39.992 1.00 87.19 324 GLY A C 1
ATOM 2640 O O . GLY A 1 324 ? -17.147 -6.179 40.057 1.00 87.19 324 GLY A O 1
ATOM 2641 N N . THR A 1 325 ? -14.935 -6.582 40.182 1.00 91.69 325 THR A N 1
ATOM 2642 C CA . THR A 1 325 ? -14.548 -5.198 40.485 1.00 91.69 325 THR A CA 1
ATOM 2643 C C . THR A 1 325 ? -14.912 -4.286 39.319 1.00 91.69 325 THR A C 1
ATOM 2645 O O . THR A 1 325 ? -14.489 -4.522 38.187 1.00 91.69 325 THR A O 1
ATOM 2648 N N . VAL A 1 326 ? -15.684 -3.233 39.595 1.00 92.88 326 VAL A N 1
ATOM 2649 C CA . VAL A 1 326 ? -16.060 -2.216 38.606 1.00 92.88 326 VAL A CA 1
ATOM 2650 C C . VAL A 1 326 ? -15.219 -0.966 38.831 1.00 92.88 326 VAL A C 1
ATOM 2652 O O . VAL A 1 326 ? -15.214 -0.403 39.924 1.00 92.88 326 VAL A O 1
ATOM 2655 N N . THR A 1 327 ? -14.518 -0.535 37.789 1.00 92.12 327 THR A N 1
ATOM 2656 C CA . THR A 1 327 ? -13.752 0.712 37.750 1.00 92.12 327 THR A CA 1
ATOM 2657 C C . THR A 1 327 ? -14.477 1.704 36.852 1.00 92.12 327 THR A C 1
ATOM 2659 O O . THR A 1 327 ? -14.647 1.442 35.660 1.00 92.12 327 THR A O 1
ATOM 2662 N N . ASP A 1 328 ? -14.903 2.833 37.417 1.00 90.25 328 ASP A N 1
ATOM 2663 C CA . ASP A 1 328 ? -15.459 3.950 36.650 1.00 90.25 328 ASP A CA 1
ATOM 2664 C C . ASP A 1 328 ? -14.316 4.803 36.084 1.00 90.25 328 ASP A C 1
ATOM 2666 O O . ASP A 1 328 ? -13.453 5.270 36.829 1.00 90.25 328 ASP A O 1
ATOM 2670 N N . LEU A 1 329 ? -14.306 4.982 34.765 1.00 87.81 329 LEU A N 1
ATOM 2671 C CA . LEU A 1 329 ? -13.286 5.711 34.008 1.00 87.81 329 LEU A CA 1
ATOM 2672 C C . LEU A 1 329 ? -13.845 7.003 33.381 1.00 87.81 329 LEU A C 1
ATOM 2674 O O . LEU A 1 329 ? -13.116 7.740 32.716 1.00 87.81 329 LEU A O 1
ATOM 2678 N N . ARG A 1 330 ? -15.122 7.342 33.618 1.00 85.88 330 ARG A N 1
ATOM 2679 C CA . ARG A 1 330 ? -15.782 8.538 33.052 1.00 85.88 330 ARG A CA 1
ATOM 2680 C C . ARG A 1 330 ? -15.133 9.845 33.498 1.00 85.88 330 ARG A C 1
ATOM 2682 O O . ARG A 1 330 ? -15.028 10.810 32.730 1.00 85.88 330 ARG A O 1
ATOM 2689 N N . CYS A 1 331 ? -14.697 9.878 34.753 1.00 82.44 331 CYS A N 1
ATOM 2690 C CA . CYS A 1 331 ? -14.071 11.052 35.345 1.00 82.44 331 CYS A CA 1
ATOM 2691 C C . CYS A 1 331 ? -12.712 11.362 34.709 1.00 82.44 331 CYS A C 1
ATOM 2693 O O . CYS A 1 331 ? -12.361 12.534 34.611 1.00 82.44 331 CYS A O 1
ATOM 2695 N N . ASP A 1 332 ? -11.969 10.360 34.230 1.00 83.94 332 ASP A N 1
ATOM 2696 C CA . ASP A 1 332 ? -10.614 10.552 33.698 1.00 83.94 332 ASP A CA 1
ATOM 2697 C C . ASP A 1 332 ? -10.619 11.446 32.454 1.00 83.94 332 ASP A C 1
ATOM 2699 O O . ASP A 1 332 ? -9.887 12.439 32.388 1.00 83.94 332 ASP A O 1
ATOM 2703 N N . TYR A 1 333 ? -11.514 11.154 31.506 1.00 85.62 333 TYR A N 1
ATOM 2704 C CA . TYR A 1 333 ? -11.680 11.951 30.292 1.00 85.62 333 TYR A CA 1
ATOM 2705 C C . TYR A 1 333 ? -12.188 13.366 30.599 1.00 85.62 333 TYR A C 1
ATOM 2707 O O . TYR A 1 333 ? -11.649 14.353 30.098 1.00 85.62 333 TYR A O 1
ATOM 2715 N N . THR A 1 334 ? -13.189 13.482 31.476 1.00 87.94 334 THR A N 1
ATOM 2716 C CA . THR A 1 334 ? -13.774 14.779 31.856 1.00 87.94 334 THR A CA 1
ATOM 2717 C C . THR A 1 334 ? -12.745 15.672 32.557 1.00 87.94 334 THR A C 1
ATOM 2719 O O . THR A 1 334 ? -12.615 16.856 32.239 1.00 87.94 334 THR A O 1
ATOM 2722 N N . ASN A 1 335 ? -11.945 15.094 33.456 1.00 91.31 335 ASN A N 1
ATOM 2723 C CA . ASN A 1 335 ? -10.859 15.786 34.146 1.00 91.31 335 ASN A CA 1
ATOM 2724 C C . ASN A 1 335 ? -9.758 16.232 33.180 1.00 91.31 335 ASN A C 1
ATOM 2726 O O . ASN A 1 335 ? -9.206 17.320 33.350 1.00 91.31 335 ASN A O 1
ATOM 2730 N N . LEU A 1 336 ? -9.426 15.419 32.172 1.00 92.94 336 LEU A N 1
ATOM 2731 C CA . LEU A 1 336 ? -8.472 15.798 31.132 1.00 92.94 336 LEU A CA 1
ATOM 2732 C C . LEU A 1 336 ? -8.979 16.994 30.320 1.00 92.94 336 LEU A C 1
ATOM 2734 O O . LEU A 1 336 ? -8.228 17.952 30.134 1.00 92.94 336 LEU A O 1
ATOM 2738 N N . LEU A 1 337 ? -10.236 16.959 29.864 1.00 91.25 337 LEU A N 1
ATOM 2739 C CA . LEU A 1 337 ? -10.834 18.065 29.113 1.00 91.25 337 LEU A CA 1
ATOM 2740 C C . LEU A 1 337 ? -10.801 19.364 29.923 1.00 91.25 337 LEU A C 1
ATOM 2742 O O . LEU A 1 337 ? -10.365 20.394 29.410 1.00 91.25 337 LEU A O 1
ATOM 2746 N N . PHE A 1 338 ? -11.180 19.303 31.202 1.00 93.31 338 PHE A N 1
ATOM 2747 C CA . PHE A 1 338 ? -11.118 20.457 32.096 1.00 93.31 338 PHE A CA 1
ATOM 2748 C C . PHE A 1 338 ? -9.686 20.986 32.258 1.00 93.31 338 PHE A C 1
ATOM 2750 O O . PHE A 1 338 ? -9.459 22.188 32.138 1.00 93.31 338 PHE A O 1
ATOM 2757 N N . GLN A 1 339 ? -8.701 20.107 32.476 1.00 95.19 339 GLN A N 1
ATOM 2758 C CA . GLN A 1 339 ? -7.299 20.519 32.609 1.00 95.19 339 GLN A CA 1
ATOM 2759 C C . GLN A 1 339 ? -6.745 21.145 31.322 1.00 95.19 339 GLN A C 1
ATOM 2761 O O . GLN A 1 339 ? -6.015 22.131 31.403 1.00 95.19 339 GLN A O 1
ATOM 2766 N N . MET A 1 340 ? -7.102 20.607 30.151 1.00 95.69 340 MET A N 1
ATOM 2767 C CA . MET A 1 340 ? -6.733 21.173 28.850 1.00 95.69 340 MET A CA 1
ATOM 2768 C C . MET A 1 340 ? -7.291 22.590 28.693 1.00 95.69 340 MET A C 1
ATOM 2770 O O . MET A 1 340 ? -6.521 23.525 28.468 1.00 95.69 340 MET A O 1
ATOM 2774 N N . GLN A 1 341 ? -8.605 22.770 28.867 1.00 94.38 341 GLN A N 1
ATOM 2775 C CA . GLN A 1 341 ? -9.227 24.084 28.674 1.00 94.38 341 GLN A CA 1
ATOM 2776 C C . GLN A 1 341 ? -8.790 25.091 29.742 1.00 94.38 341 GLN A C 1
ATOM 2778 O O . GLN A 1 341 ? -8.530 26.246 29.423 1.00 94.38 341 GLN A O 1
ATOM 2783 N N . SER A 1 342 ? -8.629 24.663 30.996 1.00 95.00 342 SER A N 1
ATOM 2784 C CA . SER A 1 342 ? -8.127 25.535 32.061 1.00 95.00 342 SER A CA 1
ATOM 2785 C C . SER A 1 342 ? -6.697 26.008 31.797 1.00 95.00 342 SER A C 1
ATOM 2787 O O . SER A 1 342 ? -6.382 27.150 32.118 1.00 95.00 342 SER A O 1
ATOM 2789 N N . PHE A 1 343 ? -5.830 25.160 31.235 1.00 95.94 343 PHE A N 1
ATOM 2790 C CA . PHE A 1 343 ? -4.445 25.528 30.938 1.00 95.94 343 PHE A CA 1
ATOM 2791 C C . PHE A 1 343 ? -4.361 26.524 29.776 1.00 95.94 343 PHE A C 1
ATOM 2793 O O . PHE A 1 343 ? -3.717 27.563 29.905 1.00 95.94 343 PHE A O 1
ATOM 2800 N N . PHE A 1 344 ? -5.041 26.239 28.662 1.00 96.25 344 PHE A N 1
ATOM 2801 C CA . PHE A 1 344 ? -5.019 27.101 27.475 1.00 96.25 344 PHE A CA 1
ATOM 2802 C C . PHE A 1 344 ? -5.975 28.304 27.557 1.00 96.25 344 PHE A C 1
ATOM 2804 O O . PHE A 1 344 ? -5.914 29.201 26.711 1.00 96.25 344 PHE A O 1
ATOM 2811 N N . GLY A 1 345 ? -6.825 28.371 28.585 1.00 92.94 345 GLY A N 1
ATOM 2812 C CA . GLY A 1 345 ? -7.603 29.564 28.924 1.00 92.94 345 GLY A CA 1
ATOM 2813 C C . GLY A 1 345 ? -6.721 30.774 29.250 1.00 92.94 345 GLY A C 1
ATOM 2814 O O . GLY A 1 345 ? -7.117 31.904 28.983 1.00 92.94 345 GLY A O 1
ATOM 2815 N N . ASP A 1 346 ? -5.500 30.545 29.739 1.00 94.06 346 ASP A N 1
ATOM 2816 C CA . ASP A 1 346 ? -4.475 31.581 29.854 1.00 94.06 346 ASP A CA 1
ATOM 2817 C C . ASP A 1 346 ? -3.726 31.743 28.520 1.00 94.06 346 ASP A C 1
ATOM 2819 O O . ASP A 1 346 ? -3.042 30.833 28.043 1.00 94.06 346 ASP A O 1
ATOM 2823 N N . HIS A 1 347 ? -3.830 32.927 27.912 1.00 91.88 347 HIS A N 1
ATOM 2824 C CA . HIS A 1 347 ? -3.162 33.247 26.651 1.00 91.88 347 HIS A CA 1
ATOM 2825 C C . HIS A 1 347 ? -1.632 33.131 26.726 1.00 91.88 347 HIS A C 1
ATOM 2827 O O . HIS A 1 347 ? -1.005 32.852 25.703 1.00 91.88 347 HIS A O 1
ATOM 2833 N N . MET A 1 348 ? -1.026 33.274 27.910 1.00 93.75 348 MET A N 1
ATOM 2834 C CA . MET A 1 348 ? 0.423 33.126 28.093 1.00 93.75 348 MET A CA 1
ATOM 2835 C C . MET A 1 348 ? 0.905 31.683 27.901 1.00 93.75 348 MET A C 1
ATOM 2837 O O . MET A 1 348 ? 2.070 31.457 27.563 1.00 93.75 348 MET A O 1
ATOM 2841 N N . ASN A 1 349 ? 0.007 30.706 28.050 1.00 94.19 349 ASN A N 1
ATOM 2842 C CA . ASN A 1 349 ? 0.299 29.289 27.841 1.00 94.19 349 ASN A CA 1
ATOM 2843 C C . ASN A 1 349 ? 0.186 28.859 26.368 1.00 94.19 349 ASN A C 1
ATOM 2845 O O . ASN A 1 349 ? 0.548 27.735 26.022 1.00 94.19 349 ASN A O 1
ATOM 2849 N N . ARG A 1 350 ? -0.288 29.738 25.473 1.00 94.19 350 ARG A N 1
ATOM 2850 C CA . ARG A 1 350 ? -0.485 29.447 24.042 1.00 94.19 350 ARG A CA 1
ATOM 2851 C C . ARG A 1 350 ? 0.799 29.664 23.236 1.00 94.19 350 ARG A C 1
ATOM 2853 O O . ARG A 1 350 ? 0.854 30.484 22.319 1.00 94.19 350 ARG A O 1
ATOM 2860 N N . GLN A 1 351 ? 1.844 28.913 23.573 1.00 94.56 351 GLN A N 1
ATOM 2861 C CA . GLN A 1 351 ? 3.117 28.928 22.846 1.00 94.56 351 GLN A CA 1
ATOM 2862 C C . GLN A 1 351 ? 3.047 28.004 21.630 1.00 94.56 351 GLN A C 1
ATOM 2864 O O . GLN A 1 351 ? 2.594 26.867 21.742 1.00 94.56 351 GLN A O 1
ATOM 2869 N N . ARG A 1 352 ? 3.455 28.494 20.454 1.00 93.62 352 ARG A N 1
ATOM 2870 C CA . ARG A 1 352 ? 3.404 27.711 19.210 1.00 93.62 352 ARG A CA 1
ATOM 2871 C C . ARG A 1 352 ? 4.434 26.591 19.224 1.00 93.62 352 ARG A C 1
ATOM 2873 O O . ARG A 1 352 ? 5.591 26.823 19.559 1.00 93.62 352 ARG A O 1
ATOM 2880 N N . HIS A 1 353 ? 4.031 25.430 18.728 1.00 93.12 353 HIS A N 1
ATOM 2881 C CA . HIS A 1 353 ? 4.912 24.284 18.581 1.00 93.12 353 HIS A CA 1
ATOM 2882 C C . HIS A 1 353 ? 5.736 24.405 17.288 1.00 93.12 353 HIS A C 1
ATOM 2884 O O . HIS A 1 353 ? 5.251 24.113 16.197 1.00 93.12 353 HIS A O 1
ATOM 2890 N N . THR A 1 354 ? 6.968 24.910 17.386 1.00 85.56 354 THR A N 1
ATOM 2891 C CA . THR A 1 354 ? 7.802 25.249 16.214 1.00 85.56 354 THR A CA 1
ATOM 2892 C C . THR A 1 354 ? 8.709 24.111 15.743 1.00 85.56 354 THR A C 1
ATOM 2894 O O . THR A 1 354 ? 8.856 23.912 14.539 1.00 85.56 354 THR A O 1
ATOM 2897 N N . ASN A 1 355 ? 9.292 23.343 16.666 1.00 86.06 355 ASN A N 1
ATOM 2898 C CA . ASN A 1 355 ? 10.227 22.250 16.369 1.00 86.06 355 ASN A CA 1
ATOM 2899 C C . ASN A 1 355 ? 9.490 20.914 16.215 1.00 86.06 355 ASN A C 1
ATOM 2901 O O . ASN A 1 355 ? 9.674 20.008 17.020 1.00 86.06 355 ASN A O 1
ATOM 2905 N N . MET A 1 356 ? 8.624 20.827 15.208 1.00 88.19 356 MET A N 1
ATOM 2906 C CA . MET A 1 356 ? 7.753 19.670 15.001 1.00 88.19 356 MET A CA 1
ATOM 2907 C C . MET A 1 356 ? 8.531 18.435 14.534 1.00 88.19 356 MET A C 1
ATOM 2909 O O . MET A 1 356 ? 9.191 18.473 13.494 1.00 88.19 356 MET A O 1
ATOM 2913 N N . CYS A 1 357 ? 8.357 17.320 15.237 1.00 90.38 357 CYS A N 1
ATOM 2914 C CA . CYS A 1 357 ? 8.815 15.996 14.833 1.00 90.38 357 CYS A CA 1
ATOM 2915 C C . CYS A 1 357 ? 7.635 15.023 14.702 1.00 90.38 357 CYS A C 1
ATOM 2917 O O . CYS A 1 357 ? 6.629 15.111 15.412 1.00 90.38 357 CYS A O 1
ATOM 2919 N N . ILE A 1 358 ? 7.764 14.044 13.802 1.00 90.50 358 ILE A N 1
ATOM 2920 C CA . ILE A 1 358 ? 6.819 12.922 13.749 1.00 90.50 358 ILE A CA 1
ATOM 2921 C C . ILE A 1 358 ? 6.864 12.198 15.098 1.00 90.50 358 ILE A C 1
ATOM 2923 O O . ILE A 1 358 ? 7.933 11.890 15.616 1.00 90.50 358 ILE A O 1
ATOM 2927 N N . GLY A 1 359 ? 5.691 11.930 15.666 1.00 90.69 359 GLY A N 1
ATOM 2928 C CA . GLY A 1 359 ? 5.544 11.296 16.970 1.00 90.69 359 GLY A CA 1
ATOM 2929 C C . GLY A 1 359 ? 5.305 12.259 18.132 1.00 90.69 359 GLY A C 1
ATOM 2930 O O . GLY A 1 359 ? 4.852 11.795 19.183 1.00 90.69 359 GLY A O 1
ATOM 2931 N N . ASP A 1 360 ? 5.524 13.564 17.946 1.00 93.62 360 ASP A N 1
ATOM 2932 C CA . ASP A 1 360 ? 5.296 14.559 18.992 1.00 93.62 360 ASP A CA 1
ATOM 2933 C C . ASP A 1 360 ? 3.824 14.638 19.389 1.00 93.62 360 ASP A C 1
ATOM 2935 O O . ASP A 1 360 ? 2.929 14.635 18.543 1.00 93.62 360 ASP A O 1
ATOM 2939 N N . VAL A 1 361 ? 3.581 14.736 20.699 1.00 96.31 361 VAL A N 1
ATOM 2940 C CA . VAL A 1 361 ? 2.255 15.001 21.268 1.00 96.31 361 VAL A CA 1
ATOM 2941 C C . VAL A 1 361 ? 2.169 16.481 21.625 1.00 96.31 361 VAL A C 1
ATOM 2943 O O . VAL A 1 361 ? 2.921 16.959 22.477 1.00 96.31 361 VAL A O 1
ATOM 2946 N N . CYS A 1 362 ? 1.248 17.199 20.994 1.00 96.44 362 CYS A N 1
ATOM 2947 C CA . CYS A 1 362 ? 1.043 18.638 21.145 1.00 96.44 362 CYS A CA 1
ATOM 2948 C C . CYS A 1 362 ? -0.455 18.966 21.280 1.00 96.44 362 CYS A C 1
ATOM 2950 O O . CYS A 1 362 ? -1.302 18.067 21.308 1.00 96.44 362 CYS A O 1
ATOM 2952 N N . ALA A 1 363 ? -0.787 20.246 21.442 1.00 97.19 363 ALA A N 1
ATOM 2953 C CA . ALA A 1 363 ? -2.167 20.716 21.464 1.00 97.19 363 ALA A CA 1
ATOM 2954 C C . ALA A 1 363 ? -2.556 21.323 20.111 1.00 97.19 363 ALA A C 1
ATOM 2956 O O . ALA A 1 363 ? -1.759 22.025 19.499 1.00 97.19 363 ALA A O 1
ATOM 2957 N N . TYR A 1 364 ? -3.784 21.087 19.663 1.00 96.44 364 TYR A N 1
ATOM 2958 C CA . TYR A 1 364 ? -4.366 21.698 18.471 1.00 96.44 364 TYR A CA 1
ATOM 2959 C C . TYR A 1 364 ? -5.607 22.504 18.848 1.00 96.44 364 TYR A C 1
ATOM 2961 O O . TYR A 1 364 ? -6.469 22.001 19.569 1.00 96.44 364 TYR A O 1
ATOM 2969 N N . GLU A 1 365 ? -5.690 23.741 18.361 1.00 94.50 365 GLU A N 1
ATOM 2970 C CA . GLU A 1 365 ? -6.845 24.620 18.559 1.00 94.50 365 GLU A CA 1
ATOM 2971 C C . GLU A 1 365 ? -7.836 24.489 17.394 1.00 94.50 365 GLU A C 1
ATOM 2973 O O . GLU A 1 365 ? -7.516 24.800 16.241 1.00 94.50 365 GLU A O 1
ATOM 2978 N N . PHE A 1 366 ? -9.065 24.081 17.712 1.00 91.12 366 PHE A N 1
ATOM 2979 C CA . PHE A 1 366 ? -10.191 24.053 16.785 1.00 91.12 366 PHE A CA 1
ATOM 2980 C C . PHE A 1 366 ? -11.410 24.704 17.431 1.00 91.12 366 PHE A C 1
ATOM 2982 O O . PHE A 1 366 ? -11.884 24.238 18.462 1.00 91.12 366 PHE A O 1
ATOM 2989 N N . SER A 1 367 ? -11.924 25.775 16.822 1.00 89.12 367 SER A N 1
ATOM 2990 C CA . SER A 1 367 ? -13.100 26.501 17.330 1.00 89.12 367 SER A CA 1
ATOM 2991 C C . SER A 1 367 ? -12.978 26.869 18.818 1.00 89.12 367 SER A C 1
ATOM 2993 O O . SER A 1 367 ? -13.893 26.618 19.594 1.00 89.12 367 SER A O 1
ATOM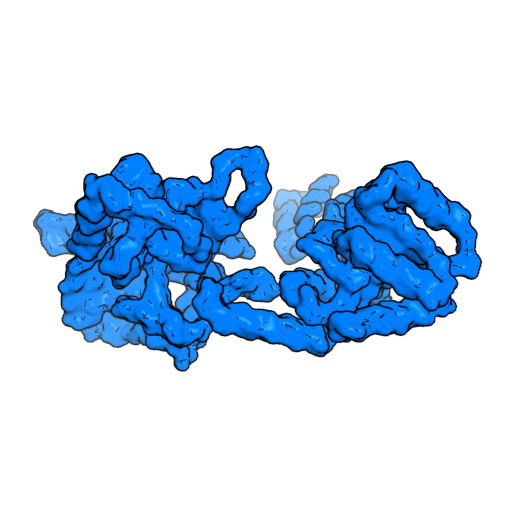 2995 N N . GLU A 1 368 ? -11.820 27.417 19.208 1.00 86.69 368 GLU A N 1
ATOM 2996 C CA . GLU A 1 368 ? -11.461 27.803 20.590 1.00 86.69 368 GLU A CA 1
ATOM 2997 C C . GLU A 1 368 ? -11.341 26.641 21.597 1.00 86.69 368 GLU A C 1
ATOM 2999 O O . GLU A 1 368 ? -11.101 26.871 22.781 1.00 86.69 368 GLU A O 1
ATOM 3004 N N . ILE A 1 369 ? -11.437 25.390 21.137 1.00 92.44 369 ILE A N 1
ATOM 3005 C CA . ILE A 1 369 ? -11.256 24.188 21.953 1.00 92.44 369 ILE A CA 1
ATOM 3006 C C . ILE A 1 369 ? -9.881 23.585 21.668 1.00 92.44 369 ILE A C 1
ATOM 3008 O O . ILE A 1 369 ? -9.488 23.380 20.517 1.00 92.44 369 ILE A O 1
ATOM 3012 N N . PHE A 1 370 ? -9.150 23.270 22.737 1.00 95.06 370 PHE A N 1
ATOM 3013 C CA . PHE A 1 370 ? -7.838 22.633 22.641 1.00 95.06 370 PHE A CA 1
ATOM 3014 C C . PHE A 1 370 ? -7.937 21.112 22.759 1.00 95.06 370 PHE A C 1
ATOM 3016 O O . PHE A 1 370 ? -8.462 20.587 23.743 1.00 95.06 370 PHE A O 1
ATOM 3023 N N . HIS A 1 371 ? -7.364 20.408 21.786 1.00 95.50 371 HIS A N 1
ATOM 3024 C CA . HIS A 1 371 ? -7.318 18.949 21.716 1.00 95.50 371 HIS A CA 1
ATOM 3025 C C . HIS A 1 371 ? -5.879 18.449 21.795 1.00 95.50 371 HIS A C 1
ATOM 3027 O O . HIS A 1 371 ? -4.981 19.077 21.238 1.00 95.50 371 HIS A O 1
ATOM 3033 N N . ARG A 1 372 ? -5.639 17.299 22.436 1.00 96.94 372 ARG A N 1
ATOM 3034 C CA . ARG A 1 372 ? -4.337 16.632 22.324 1.00 96.94 372 ARG A CA 1
ATOM 3035 C C . ARG A 1 372 ? -4.260 15.900 20.996 1.00 96.94 372 ARG A C 1
ATOM 3037 O O . ARG A 1 372 ? -5.145 15.112 20.653 1.00 96.94 372 ARG A O 1
ATOM 3044 N N . VAL A 1 373 ? -3.177 16.129 20.274 1.00 96.81 373 VAL A N 1
ATOM 3045 C CA . VAL A 1 373 ? -2.918 15.490 18.990 1.00 96.81 373 VAL A CA 1
ATOM 3046 C C . VAL A 1 373 ? -1.500 14.936 18.951 1.00 96.81 373 VAL A C 1
ATOM 3048 O O . VAL A 1 373 ? -0.611 15.436 19.637 1.00 96.81 373 VAL A O 1
ATOM 3051 N N . LYS A 1 374 ? -1.290 13.886 18.160 1.00 95.88 374 LYS A N 1
ATOM 3052 C CA . LYS A 1 374 ? 0.025 13.321 17.858 1.00 95.88 374 LYS A CA 1
ATOM 3053 C C . LYS A 1 374 ? 0.342 13.551 16.387 1.00 95.88 374 LYS A C 1
ATOM 3055 O O . LYS A 1 374 ? -0.472 13.186 15.543 1.00 95.88 374 LYS A O 1
ATOM 3060 N N . ILE A 1 375 ? 1.506 14.110 16.075 1.00 94.69 375 ILE A N 1
ATOM 3061 C CA . ILE A 1 375 ? 1.943 14.321 14.689 1.00 94.69 375 ILE A CA 1
ATOM 3062 C C . ILE A 1 375 ? 2.259 12.965 14.051 1.00 94.69 375 ILE A C 1
ATOM 3064 O O . ILE A 1 375 ? 3.082 12.209 14.571 1.00 94.69 375 ILE A O 1
ATOM 3068 N N . THR A 1 376 ? 1.597 12.647 12.939 1.00 91.94 376 THR A N 1
ATOM 3069 C CA . THR A 1 376 ? 1.769 11.379 12.209 1.00 91.94 376 THR A CA 1
ATOM 3070 C C . THR A 1 376 ? 2.507 11.560 10.889 1.00 91.94 376 THR A C 1
ATOM 3072 O O . THR A 1 376 ? 3.216 10.648 10.473 1.00 91.94 376 THR A O 1
ATOM 3075 N N . ASP A 1 377 ? 2.398 12.733 10.266 1.00 90.00 377 ASP A N 1
ATOM 3076 C CA . ASP A 1 377 ? 3.106 13.069 9.033 1.00 90.00 377 ASP A CA 1
ATOM 3077 C C . ASP A 1 377 ? 3.357 14.578 8.951 1.00 90.00 377 ASP A C 1
ATOM 3079 O O . ASP A 1 377 ? 2.476 15.394 9.238 1.00 90.00 377 ASP A O 1
ATOM 3083 N N . LEU A 1 378 ? 4.563 14.950 8.537 1.00 85.50 378 LEU A N 1
ATOM 3084 C CA . LEU A 1 378 ? 4.920 16.325 8.217 1.00 85.50 378 LEU A CA 1
ATOM 3085 C C . LEU A 1 378 ? 4.874 16.417 6.696 1.00 85.50 378 LEU A C 1
ATOM 3087 O O . LEU A 1 378 ? 5.791 15.953 6.021 1.00 85.50 378 LEU A O 1
ATOM 3091 N N . GLY A 1 379 ? 3.774 16.947 6.155 1.00 70.62 379 GLY A N 1
ATOM 3092 C CA . GLY A 1 379 ? 3.591 17.055 4.710 1.00 70.62 379 GLY A CA 1
ATOM 3093 C C . GLY A 1 379 ? 4.709 17.867 4.038 1.00 70.62 379 GLY A C 1
ATOM 3094 O O . GLY A 1 379 ? 5.561 18.465 4.694 1.00 70.62 379 GLY A O 1
ATOM 3095 N N . ASN A 1 380 ? 4.703 17.933 2.703 1.00 58.81 380 ASN A N 1
ATOM 3096 C CA . ASN A 1 380 ? 5.723 18.685 1.967 1.00 58.81 380 ASN A CA 1
ATOM 3097 C C . ASN A 1 380 ? 5.765 20.163 2.400 1.00 58.81 380 ASN A C 1
ATOM 3099 O O . ASN A 1 380 ? 4.864 20.943 2.087 1.00 58.81 380 ASN A O 1
ATOM 3103 N N . LEU A 1 381 ? 6.878 20.550 3.028 1.00 52.94 381 LEU A N 1
ATOM 3104 C CA . LEU A 1 381 ? 7.224 21.913 3.455 1.00 52.94 381 LEU A CA 1
ATOM 3105 C C . LEU A 1 381 ? 7.382 22.916 2.287 1.00 52.94 381 LEU A C 1
ATOM 3107 O O . LEU A 1 381 ? 7.634 24.091 2.523 1.00 52.94 381 LEU A O 1
ATOM 3111 N N . ASN A 1 382 ? 7.202 22.467 1.038 1.00 45.62 382 ASN A N 1
ATOM 3112 C CA . ASN A 1 382 ? 7.418 23.227 -0.196 1.00 45.62 382 ASN A CA 1
ATOM 3113 C C . ASN A 1 382 ? 6.127 23.367 -1.022 1.00 45.62 382 ASN A C 1
ATOM 3115 O O . ASN A 1 382 ? 6.099 23.025 -2.205 1.00 45.62 382 ASN A O 1
ATOM 3119 N N . SER A 1 383 ? 5.035 23.829 -0.414 1.00 45.59 383 SER A N 1
ATOM 3120 C CA . SER A 1 383 ? 3.885 24.316 -1.185 1.00 45.59 383 SER A CA 1
ATOM 3121 C C . SER A 1 383 ? 4.022 25.827 -1.374 1.00 45.59 383 SER A C 1
ATOM 3123 O O . SER A 1 383 ? 4.026 26.586 -0.410 1.00 45.59 383 SER A O 1
ATOM 3125 N N . ASN A 1 384 ? 4.126 26.264 -2.633 1.00 51.19 384 ASN A N 1
ATOM 3126 C CA . ASN A 1 384 ? 4.145 27.679 -3.038 1.00 51.19 384 ASN A CA 1
ATOM 3127 C C . ASN A 1 384 ? 2.807 28.409 -2.778 1.00 51.19 384 ASN A C 1
ATOM 3129 O O . ASN A 1 384 ? 2.639 29.541 -3.216 1.00 51.19 384 ASN A O 1
ATOM 3133 N N . ASP A 1 385 ? 1.863 27.773 -2.079 1.00 49.44 385 ASP A N 1
ATOM 3134 C CA . ASP A 1 385 ? 0.503 28.261 -1.880 1.00 49.44 385 ASP A CA 1
ATOM 3135 C C . ASP A 1 385 ? -0.044 27.723 -0.535 1.00 49.44 385 ASP A C 1
ATOM 3137 O O . ASP A 1 385 ? -0.359 26.540 -0.415 1.00 49.44 385 ASP A O 1
ATOM 3141 N N . GLY A 1 386 ? -0.133 28.562 0.509 1.00 54.19 386 GLY A N 1
ATOM 3142 C CA . GLY A 1 386 ? -1.099 28.336 1.606 1.00 54.19 386 GLY A CA 1
ATOM 3143 C C . GLY A 1 386 ? -0.642 27.849 2.997 1.00 54.19 386 GLY A C 1
ATOM 3144 O O . GLY A 1 386 ? -1.502 27.711 3.864 1.00 54.19 386 GLY A O 1
ATOM 3145 N N . GLY A 1 387 ? 0.653 27.673 3.284 1.00 65.69 387 GLY A N 1
ATOM 3146 C CA . GLY A 1 387 ? 1.170 27.439 4.651 1.00 65.69 387 GLY A CA 1
ATOM 3147 C C . GLY A 1 387 ? 1.470 25.976 5.022 1.00 65.69 387 GLY A C 1
ATOM 3148 O O . GLY A 1 387 ? 1.020 25.038 4.375 1.00 65.69 387 GLY A O 1
ATOM 3149 N N . ILE A 1 388 ? 2.279 25.778 6.073 1.00 78.25 388 ILE A N 1
ATOM 3150 C CA . ILE A 1 388 ? 2.757 24.450 6.500 1.00 78.25 388 ILE A CA 1
ATOM 3151 C C . ILE A 1 388 ? 1.589 23.629 7.067 1.00 78.25 388 ILE A C 1
ATOM 3153 O O . ILE A 1 388 ? 0.962 24.036 8.049 1.00 78.25 388 ILE A O 1
ATOM 3157 N N . MET A 1 389 ? 1.331 22.463 6.472 1.00 87.94 389 MET A N 1
ATOM 3158 C CA . MET A 1 389 ? 0.308 21.507 6.905 1.00 87.94 389 MET A CA 1
ATOM 3159 C C . MET A 1 389 ? 0.961 20.261 7.508 1.00 87.94 389 MET A C 1
ATOM 3161 O O . MET A 1 389 ? 1.919 19.727 6.951 1.00 87.94 389 MET A O 1
ATOM 3165 N N . ALA A 1 390 ? 0.402 19.768 8.609 1.00 90.25 390 ALA A N 1
ATOM 3166 C CA . ALA A 1 390 ? 0.784 18.503 9.232 1.00 90.25 390 ALA A CA 1
ATOM 3167 C C . ALA A 1 390 ? -0.430 17.571 9.305 1.00 90.25 390 ALA A C 1
ATOM 3169 O O . ALA A 1 390 ? -1.560 18.036 9.452 1.00 90.25 390 ALA A O 1
ATOM 3170 N N . THR A 1 391 ? -0.212 16.263 9.218 1.00 94.25 391 THR A N 1
ATOM 3171 C CA . THR A 1 391 ? -1.239 15.269 9.549 1.00 94.25 391 THR A CA 1
ATOM 3172 C C . THR A 1 391 ? -1.090 14.901 11.019 1.00 94.25 391 THR A C 1
ATOM 3174 O O . THR A 1 391 ? 0.019 14.632 11.492 1.00 94.25 391 THR A O 1
ATOM 3177 N N . VAL A 1 392 ? -2.199 14.930 11.757 1.00 95.25 392 VAL A N 1
ATOM 3178 C CA . VAL A 1 392 ? -2.218 14.663 13.195 1.00 95.25 392 VAL A CA 1
ATOM 3179 C C . VAL A 1 392 ? -3.341 13.696 13.568 1.00 95.25 392 VAL A C 1
ATOM 3181 O O . VAL A 1 392 ? -4.444 13.776 13.027 1.00 95.25 392 VAL A O 1
ATOM 3184 N N . LYS A 1 393 ? -3.077 12.811 14.535 1.00 95.25 393 LYS A N 1
ATOM 3185 C CA . LYS A 1 393 ? -4.075 11.942 15.173 1.00 95.25 393 LYS A CA 1
ATOM 3186 C C . LYS A 1 393 ? -4.571 12.581 16.467 1.00 95.25 393 LYS A C 1
ATOM 3188 O O . LYS A 1 393 ? -3.771 12.836 17.365 1.00 95.25 393 LYS A O 1
ATOM 3193 N N . PHE A 1 394 ? -5.876 12.786 16.599 1.00 95.75 394 PHE A N 1
ATOM 3194 C CA . PHE A 1 394 ? -6.518 13.211 17.841 1.00 95.75 394 PHE A CA 1
ATOM 3195 C C . PHE A 1 394 ? -6.494 12.045 18.825 1.00 95.75 394 PHE A C 1
ATOM 3197 O O . PHE A 1 394 ? -7.262 11.096 18.703 1.00 95.75 394 PHE A O 1
ATOM 3204 N N . VAL A 1 395 ? -5.586 12.080 19.798 1.00 94.69 395 VAL A N 1
ATOM 3205 C CA . VAL A 1 395 ? -5.298 10.906 20.646 1.00 94.69 395 VAL A CA 1
ATOM 3206 C C . VAL A 1 395 ? -6.427 10.563 21.622 1.00 94.69 395 VAL A C 1
ATOM 3208 O O . VAL A 1 395 ? -6.456 9.472 22.185 1.00 94.69 395 VAL A O 1
ATOM 3211 N N . ASP A 1 396 ? -7.372 11.483 21.798 1.00 93.62 396 ASP A N 1
ATOM 3212 C CA . ASP A 1 396 ? -8.508 11.339 22.708 1.00 93.62 396 ASP A CA 1
ATOM 3213 C C . ASP A 1 396 ? -9.847 11.114 21.991 1.00 93.62 396 ASP A C 1
ATOM 3215 O O . ASP A 1 396 ? -10.863 10.927 22.651 1.00 93.62 396 ASP A O 1
ATOM 3219 N N . ASP A 1 397 ? -9.841 11.104 20.656 1.00 90.06 397 ASP A N 1
ATOM 3220 C CA . ASP A 1 397 ? -11.022 10.870 19.811 1.00 90.06 397 ASP A CA 1
ATOM 3221 C C . ASP A 1 397 ? -10.798 9.742 18.783 1.00 90.06 397 ASP A C 1
ATOM 3223 O O . ASP A 1 397 ? -11.706 8.976 18.466 1.00 90.06 397 ASP A O 1
ATOM 3227 N N . GLY A 1 398 ? -9.557 9.574 18.321 1.00 91.31 398 GLY A N 1
ATOM 3228 C CA . GLY A 1 398 ? -9.135 8.541 17.379 1.00 91.31 398 GLY A CA 1
ATOM 3229 C C . GLY A 1 398 ? -9.114 8.991 15.917 1.00 91.31 398 GLY A C 1
ATOM 3230 O O . GLY A 1 398 ? -8.521 8.302 15.088 1.00 91.31 398 GLY A O 1
ATOM 3231 N N . THR A 1 399 ? -9.702 10.143 15.584 1.00 92.94 399 THR A N 1
ATOM 3232 C CA . THR A 1 399 ? -9.671 10.705 14.224 1.00 92.94 399 THR A CA 1
ATOM 3233 C C . THR A 1 399 ? -8.280 11.184 13.802 1.00 92.94 399 THR A C 1
ATOM 3235 O O . THR A 1 399 ? -7.432 11.535 14.624 1.00 92.94 399 THR A O 1
ATOM 3238 N N . GLU A 1 400 ? -8.039 11.204 12.491 1.00 93.50 400 GLU A N 1
ATOM 3239 C CA . GLU A 1 400 ? -6.823 11.735 11.875 1.00 93.50 400 GLU A CA 1
ATOM 3240 C C . GLU A 1 400 ? -7.199 12.829 10.874 1.00 93.50 400 GLU A C 1
ATOM 3242 O O . GLU A 1 400 ? -8.127 12.659 10.083 1.00 93.50 400 GLU A O 1
ATOM 3247 N N . GLN A 1 401 ? -6.517 13.974 10.931 1.00 93.12 401 GLN A N 1
ATOM 3248 C CA . GLN A 1 401 ? -6.831 15.133 10.094 1.00 93.12 401 GLN A CA 1
ATOM 3249 C C . GLN A 1 401 ? -5.564 15.875 9.668 1.00 93.12 401 GLN A C 1
ATOM 3251 O O . GLN A 1 401 ? -4.558 15.883 10.378 1.00 93.12 401 GLN A O 1
ATOM 3256 N N . LYS A 1 402 ? -5.630 16.546 8.512 1.00 93.62 402 LYS A N 1
ATOM 3257 C CA . LYS A 1 402 ? -4.616 17.521 8.096 1.00 93.62 402 LYS A CA 1
ATOM 3258 C C . LYS A 1 402 ? -4.939 18.876 8.708 1.00 93.62 402 LYS A C 1
ATOM 3260 O O . LYS A 1 402 ? -6.031 19.396 8.502 1.00 93.62 402 LYS A O 1
ATOM 3265 N N . VAL A 1 403 ? -3.980 19.454 9.417 1.00 92.12 403 VAL A N 1
ATOM 3266 C CA . VAL A 1 403 ? -4.143 20.700 10.164 1.00 92.12 403 VAL A CA 1
ATOM 3267 C C . VAL A 1 403 ? -3.049 21.702 9.819 1.00 92.12 403 VAL A C 1
ATOM 3269 O O . VAL A 1 403 ? -1.936 21.342 9.437 1.00 92.12 403 VAL A O 1
ATOM 3272 N N . GLU A 1 404 ? -3.372 22.982 9.975 1.00 90.31 404 GLU A N 1
ATOM 3273 C CA . GLU A 1 404 ? -2.411 24.073 9.828 1.00 90.31 404 GLU A CA 1
ATOM 3274 C C . GLU A 1 404 ? -1.413 24.047 10.993 1.00 90.31 404 GLU A C 1
ATOM 3276 O O . GLU A 1 404 ? -1.805 24.204 12.152 1.00 90.31 404 GLU A O 1
ATOM 3281 N N . ALA A 1 405 ? -0.116 23.931 10.702 1.00 89.25 405 ALA A N 1
ATOM 3282 C CA . ALA A 1 405 ? 0.930 23.827 11.722 1.00 89.25 405 ALA A CA 1
ATOM 3283 C C . ALA A 1 405 ? 0.958 25.024 12.689 1.00 89.25 405 ALA A C 1
ATOM 3285 O O . ALA A 1 405 ? 1.274 24.877 13.865 1.00 89.25 405 ALA A O 1
ATOM 3286 N N . LYS A 1 406 ? 0.550 26.219 12.235 1.00 89.69 406 LYS A N 1
ATOM 3287 C CA . LYS A 1 406 ? 0.467 27.425 13.084 1.00 89.69 406 LYS A CA 1
ATOM 3288 C C . LYS A 1 406 ? -0.577 27.339 14.211 1.00 89.69 406 LYS A C 1
ATOM 3290 O O . LYS A 1 406 ? -0.555 28.199 15.086 1.00 89.69 406 LYS A O 1
ATOM 3295 N N . LYS A 1 407 ? -1.496 26.366 14.155 1.00 93.00 407 LYS A N 1
ATOM 3296 C CA . LYS A 1 407 ? -2.512 26.084 15.186 1.00 93.00 407 LYS A CA 1
ATOM 3297 C C . LYS A 1 407 ? -2.077 24.970 16.149 1.00 93.00 407 LYS A C 1
ATOM 3299 O O . LYS A 1 407 ? -2.886 24.517 16.956 1.00 93.00 407 LYS A O 1
ATOM 3304 N N . LEU A 1 408 ? -0.828 24.507 16.043 1.00 95.25 408 LEU A N 1
ATOM 3305 C CA . LEU A 1 408 ? -0.221 23.578 16.988 1.00 95.25 408 LEU A CA 1
ATOM 3306 C C . LEU A 1 408 ? 0.499 24.354 18.095 1.00 95.25 408 LEU A C 1
ATOM 3308 O O . LEU A 1 408 ? 1.266 25.285 17.832 1.00 95.25 408 LEU A O 1
ATOM 3312 N N . PHE A 1 409 ? 0.263 23.943 19.334 1.00 96.44 409 PHE A N 1
ATOM 3313 C CA . PHE A 1 409 ? 0.772 24.572 20.545 1.00 96.44 409 PHE A CA 1
ATOM 3314 C C . PHE A 1 409 ? 1.507 23.565 21.424 1.00 96.44 409 PHE A C 1
ATOM 3316 O O . PHE A 1 409 ? 1.199 22.369 21.428 1.00 96.44 409 PHE A O 1
ATOM 3323 N N . ASP A 1 410 ? 2.473 24.057 22.191 1.00 96.25 410 ASP A N 1
ATOM 3324 C CA . ASP A 1 410 ? 3.201 23.242 23.151 1.00 96.25 410 ASP A CA 1
ATOM 3325 C C . ASP A 1 410 ? 2.260 22.714 24.235 1.00 96.25 410 ASP A C 1
ATOM 3327 O O . ASP A 1 410 ? 1.471 23.443 24.837 1.00 96.25 410 ASP A O 1
ATOM 3331 N N . LEU A 1 411 ? 2.357 21.411 24.494 1.00 96.56 411 LEU A N 1
ATOM 3332 C CA . LEU A 1 411 ? 1.589 20.745 25.537 1.00 96.56 411 LEU A CA 1
ATOM 3333 C C . LEU A 1 411 ? 2.473 20.562 26.785 1.00 96.56 411 LEU A C 1
ATOM 3335 O O . LEU A 1 411 ? 3.575 20.024 26.671 1.00 96.56 411 LEU A O 1
ATOM 3339 N N . PRO A 1 412 ? 2.043 20.949 27.996 1.00 95.50 412 PRO A N 1
ATOM 3340 C CA . PRO A 1 412 ? 2.854 20.761 29.195 1.00 95.50 412 PRO A CA 1
ATOM 3341 C C . PRO A 1 412 ? 3.035 19.269 29.512 1.00 95.50 412 PRO A C 1
ATOM 3343 O O . PRO A 1 412 ? 2.133 18.455 29.296 1.00 95.50 412 PRO A O 1
ATOM 3346 N N . GLN A 1 413 ? 4.184 18.901 30.093 1.00 94.50 413 GLN A N 1
ATOM 3347 C CA . GLN A 1 413 ? 4.549 17.494 30.325 1.00 94.50 413 GLN A CA 1
ATOM 3348 C C . GLN A 1 413 ? 3.505 16.726 31.152 1.00 94.50 413 GLN A C 1
ATOM 3350 O O . GLN A 1 413 ? 3.250 15.550 30.896 1.00 94.50 413 GLN A O 1
ATOM 3355 N N . LYS A 1 414 ? 2.845 17.400 32.104 1.00 95.12 414 LYS A N 1
ATOM 3356 C CA . LYS A 1 414 ? 1.752 16.819 32.896 1.00 95.12 414 LYS A CA 1
ATOM 3357 C C . LYS A 1 414 ? 0.618 16.289 32.009 1.00 95.12 414 LYS A C 1
ATOM 3359 O O . LYS A 1 414 ? 0.126 15.198 32.265 1.00 95.12 414 LYS A O 1
ATOM 3364 N N . LEU A 1 415 ? 0.245 17.024 30.958 1.00 95.19 415 LEU A N 1
ATOM 3365 C CA . LEU A 1 415 ? -0.811 16.633 30.018 1.00 95.19 415 LEU A CA 1
ATOM 3366 C C . LEU A 1 415 ? -0.307 15.663 28.942 1.00 95.19 415 LEU A C 1
ATOM 3368 O O . LEU A 1 415 ? -1.080 14.820 28.490 1.00 95.19 415 LEU A O 1
ATOM 3372 N N . LYS A 1 416 ? 0.983 15.717 28.574 1.00 94.19 416 LYS A N 1
ATOM 3373 C CA . LYS A 1 416 ? 1.623 14.704 27.708 1.00 94.19 416 LYS A CA 1
ATOM 3374 C C . LYS A 1 416 ? 1.638 13.312 28.354 1.00 94.19 416 LYS A C 1
ATOM 3376 O O . LYS A 1 416 ? 1.456 12.321 27.659 1.00 94.19 416 LYS A O 1
ATOM 3381 N N . ASN A 1 417 ? 1.832 13.239 29.673 1.00 91.81 417 ASN A N 1
ATOM 3382 C CA . ASN A 1 417 ? 1.955 11.975 30.410 1.00 91.81 417 ASN A CA 1
ATOM 3383 C C . ASN A 1 417 ? 0.615 11.261 30.663 1.00 91.81 417 ASN A C 1
ATOM 3385 O O . ASN A 1 417 ? 0.611 10.080 31.017 1.00 91.81 417 ASN A O 1
ATOM 3389 N N . ILE A 1 418 ? -0.521 11.949 30.510 1.00 91.62 418 ILE A N 1
ATOM 3390 C CA . ILE A 1 418 ? -1.839 11.316 30.627 1.00 91.62 418 ILE A CA 1
ATOM 3391 C C . ILE A 1 418 ? -2.014 10.357 29.445 1.00 91.62 418 ILE A C 1
ATOM 3393 O O . ILE A 1 418 ? -1.759 10.722 28.299 1.00 91.62 418 ILE A O 1
ATOM 3397 N N . SER A 1 419 ? -2.463 9.128 29.703 1.00 90.00 419 SER A N 1
ATOM 3398 C CA . SER A 1 419 ? -2.677 8.143 28.637 1.00 90.00 419 SER A CA 1
ATOM 3399 C C . SER A 1 419 ? -3.697 8.634 27.606 1.00 90.00 419 SER A C 1
ATOM 3401 O O . SER A 1 419 ? -4.575 9.443 27.918 1.00 90.00 419 SER A O 1
ATOM 3403 N N . PHE A 1 420 ? -3.561 8.172 26.369 1.00 92.62 420 PHE A N 1
ATOM 3404 C CA . PHE A 1 420 ? -4.525 8.451 25.307 1.00 92.62 420 PHE A CA 1
ATOM 3405 C C . PHE A 1 420 ? -5.889 7.879 25.689 1.00 92.62 420 PHE A C 1
ATOM 3407 O O . PHE A 1 420 ? -5.955 6.789 26.256 1.00 92.62 420 PHE A O 1
ATOM 3414 N N . GLN A 1 421 ? -6.949 8.651 25.459 1.00 92.25 421 GLN A N 1
ATOM 3415 C CA . GLN A 1 421 ? -8.288 8.297 25.936 1.00 92.25 421 GLN A CA 1
ATOM 3416 C C . GLN A 1 421 ? -9.086 7.493 24.907 1.00 92.25 421 GLN A C 1
ATOM 3418 O O . GLN A 1 421 ? -9.929 6.685 25.291 1.00 92.25 421 GLN A O 1
ATOM 3423 N N . ALA A 1 422 ? -8.808 7.678 23.612 1.00 93.44 422 ALA A N 1
ATOM 3424 C CA . ALA A 1 422 ? -9.413 6.863 22.568 1.00 93.44 422 ALA A CA 1
ATOM 3425 C C . ALA A 1 422 ? -8.673 5.530 22.448 1.00 93.44 422 ALA A C 1
ATOM 3427 O O . ALA A 1 422 ? -7.453 5.514 22.286 1.00 93.44 422 ALA A O 1
ATOM 3428 N N . VAL A 1 423 ? -9.414 4.425 22.481 1.00 94.19 423 VAL A N 1
ATOM 3429 C CA . VAL A 1 423 ? -8.915 3.067 22.230 1.00 94.19 423 VAL A CA 1
ATOM 3430 C C . VAL A 1 423 ? -9.367 2.584 20.857 1.00 94.19 423 VAL A C 1
ATOM 3432 O O . VAL A 1 423 ? -10.456 2.931 20.401 1.00 94.19 423 VAL A O 1
ATOM 3435 N N . ASP A 1 424 ? -8.535 1.779 20.202 1.00 94.88 424 ASP A N 1
ATOM 3436 C CA . ASP A 1 424 ? -8.905 1.074 18.975 1.00 94.88 424 ASP A CA 1
ATOM 3437 C C . ASP A 1 424 ? -9.790 -0.128 19.337 1.00 94.88 424 ASP A C 1
ATOM 3439 O O . ASP A 1 424 ? -9.439 -0.923 20.206 1.00 94.88 424 ASP A O 1
ATOM 3443 N N . VAL A 1 425 ? -10.931 -0.290 18.674 1.00 96.25 425 VAL A N 1
ATOM 3444 C CA . VAL A 1 425 ? -11.896 -1.364 18.940 1.00 96.25 425 VAL A CA 1
ATOM 3445 C C . VAL A 1 425 ? -12.142 -2.161 17.673 1.00 96.25 425 VAL A C 1
ATOM 3447 O O . VAL A 1 425 ? -12.526 -1.598 16.650 1.00 96.25 425 VAL A O 1
ATOM 3450 N N . TYR A 1 426 ? -11.989 -3.480 17.762 1.00 97.38 426 TYR A N 1
ATOM 3451 C CA . TYR A 1 426 ? -12.338 -4.411 16.697 1.00 97.38 426 TYR A CA 1
ATOM 3452 C C . TYR A 1 426 ? -13.476 -5.334 17.121 1.00 97.38 426 TYR A C 1
ATOM 3454 O O . TYR A 1 426 ? -13.412 -5.979 18.173 1.00 97.38 426 TYR A O 1
ATOM 3462 N N . ILE A 1 427 ? -14.493 -5.461 16.267 1.00 95.19 427 ILE A N 1
ATOM 3463 C CA . ILE A 1 427 ? -15.443 -6.574 16.370 1.00 95.19 427 ILE A CA 1
ATOM 3464 C C . ILE A 1 427 ? -14.880 -7.815 15.688 1.00 95.19 427 ILE A C 1
ATOM 3466 O O . ILE A 1 427 ? -14.224 -7.765 14.647 1.00 95.19 427 ILE A O 1
ATOM 3470 N N . CYS A 1 428 ? -15.138 -8.963 16.300 1.00 96.25 428 CYS A N 1
ATOM 3471 C CA . CYS A 1 428 ? -14.479 -10.202 15.923 1.00 96.25 428 CYS A CA 1
ATOM 3472 C C . CYS A 1 428 ? -15.326 -11.056 14.975 1.00 96.25 428 CYS A C 1
ATOM 3474 O O . CYS A 1 428 ? -16.542 -10.909 14.869 1.00 96.25 428 CYS A O 1
ATOM 3476 N N . ARG A 1 429 ? -14.668 -12.026 14.330 1.00 96.31 429 ARG A N 1
ATOM 3477 C CA . ARG A 1 429 ? -15.305 -13.109 13.559 1.00 96.31 429 ARG A CA 1
ATOM 3478 C C . ARG A 1 429 ? -16.220 -12.659 12.411 1.00 96.31 429 ARG A C 1
ATOM 3480 O O . ARG A 1 429 ? -17.211 -13.327 12.117 1.00 96.31 429 ARG A O 1
ATOM 3487 N N . ILE A 1 430 ? -15.878 -11.563 11.743 1.00 95.94 430 ILE A N 1
ATOM 3488 C CA . ILE A 1 430 ? -16.525 -11.123 10.501 1.00 95.94 430 ILE A CA 1
ATOM 3489 C C . ILE A 1 430 ? -15.488 -10.749 9.439 1.00 95.94 430 ILE A C 1
ATOM 3491 O O . ILE A 1 430 ? -14.300 -10.624 9.743 1.00 95.94 430 ILE A O 1
ATOM 3495 N N . LYS A 1 431 ? -15.939 -10.619 8.192 1.00 95.50 431 LYS A N 1
ATOM 3496 C CA . LYS A 1 431 ? -15.182 -10.085 7.051 1.00 95.50 431 LYS A CA 1
ATOM 3497 C C . LYS A 1 431 ? -16.146 -9.608 5.945 1.00 95.50 431 LYS A C 1
ATOM 3499 O O . LYS A 1 431 ? -17.317 -10.013 5.989 1.00 95.50 431 LYS A O 1
ATOM 3504 N N . PRO A 1 432 ? -15.671 -8.819 4.961 1.00 94.94 432 PRO A N 1
ATOM 3505 C CA . PRO A 1 432 ? -16.461 -8.429 3.796 1.00 94.94 432 PRO A CA 1
ATOM 3506 C C . PRO A 1 432 ? -17.078 -9.623 3.053 1.00 94.94 432 PRO A C 1
ATOM 3508 O O . PRO A 1 432 ? -16.564 -10.747 3.095 1.00 94.94 432 PRO A O 1
ATOM 3511 N N . ILE A 1 433 ? -18.225 -9.380 2.412 1.00 90.94 433 ILE A N 1
ATOM 3512 C CA . ILE A 1 433 ? -18.993 -10.398 1.672 1.00 90.94 433 ILE A CA 1
ATOM 3513 C C . ILE A 1 433 ? -18.332 -10.779 0.348 1.00 90.94 43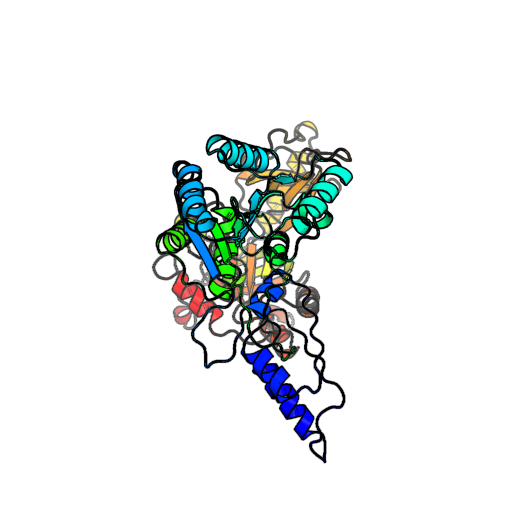3 ILE A C 1
ATOM 3515 O O . ILE A 1 433 ? -18.426 -11.921 -0.107 1.00 90.94 433 ILE A O 1
ATOM 3519 N N . ASP A 1 434 ? -17.669 -9.813 -0.272 1.00 80.31 434 ASP A N 1
ATOM 3520 C CA . ASP A 1 434 ? -16.808 -10.023 -1.409 1.00 80.31 434 ASP A CA 1
ATOM 3521 C C . ASP A 1 434 ? -15.490 -10.603 -0.903 1.00 80.31 434 ASP A C 1
ATOM 3523 O O . ASP A 1 434 ? -15.090 -10.481 0.253 1.00 80.31 434 ASP A O 1
ATOM 3527 N N . SER A 1 435 ? -14.780 -11.314 -1.769 1.00 76.50 435 SER A N 1
ATOM 3528 C CA . SER A 1 435 ? -13.436 -11.775 -1.432 1.00 76.50 435 SER A CA 1
ATOM 3529 C C . SER A 1 435 ? -12.440 -10.608 -1.439 1.00 76.50 435 SER A C 1
ATOM 3531 O O . SER A 1 435 ? -11.306 -10.816 -1.852 1.00 76.50 435 SER A O 1
ATOM 3533 N N . ASP A 1 436 ? -12.832 -9.431 -0.968 1.00 82.06 436 ASP A N 1
ATOM 3534 C CA . ASP A 1 436 ? -11.988 -8.264 -0.760 1.00 82.06 436 ASP A CA 1
ATOM 3535 C C . ASP A 1 436 ? -11.503 -8.200 0.705 1.00 82.06 436 ASP A C 1
ATOM 3537 O O . ASP A 1 436 ? -11.871 -9.038 1.544 1.00 82.06 436 ASP A O 1
ATOM 3541 N N . GLU A 1 437 ? -10.575 -7.294 0.994 1.00 83.81 437 GLU A N 1
ATOM 3542 C CA . GLU A 1 437 ? -10.194 -6.913 2.360 1.00 83.81 437 GLU A CA 1
ATOM 3543 C C . GLU A 1 437 ? -10.877 -5.614 2.794 1.00 83.81 437 GLU A C 1
ATOM 3545 O O . GLU A 1 437 ? -11.111 -5.430 3.987 1.00 83.81 437 GLU A O 1
ATOM 3550 N N . ASP A 1 438 ? -11.260 -4.755 1.850 1.00 90.94 438 ASP A N 1
ATOM 3551 C CA . ASP A 1 438 ? -11.937 -3.501 2.159 1.00 90.94 438 ASP A CA 1
ATOM 3552 C C . ASP A 1 438 ? -13.445 -3.694 2.352 1.00 90.94 438 ASP A C 1
ATOM 3554 O O . ASP A 1 438 ? -14.110 -4.475 1.669 1.00 90.94 438 ASP A O 1
ATOM 3558 N N . TRP A 1 439 ? -14.011 -2.946 3.297 1.00 94.25 439 TRP A N 1
ATOM 3559 C CA . TRP A 1 439 ? -15.453 -2.918 3.499 1.00 94.25 439 TRP A CA 1
ATOM 3560 C C . TRP A 1 439 ? -16.139 -2.061 2.439 1.00 94.25 439 TRP A C 1
ATOM 3562 O O . TRP A 1 439 ? -15.703 -0.954 2.122 1.00 94.25 439 TRP A O 1
ATOM 3572 N N . THR A 1 440 ? -17.281 -2.534 1.936 1.00 93.12 440 THR A N 1
ATOM 3573 C CA . THR A 1 440 ? -18.105 -1.709 1.045 1.00 93.12 440 THR A CA 1
ATOM 3574 C C . THR A 1 440 ? -18.586 -0.443 1.773 1.00 93.12 440 THR A C 1
ATOM 3576 O O . THR A 1 440 ? -18.944 -0.519 2.954 1.00 93.12 440 THR A O 1
ATOM 3579 N N . PRO A 1 441 ? -18.724 0.707 1.082 1.00 92.81 441 PRO A N 1
ATOM 3580 C CA . PRO A 1 441 ? -19.233 1.934 1.701 1.00 92.81 441 PRO A CA 1
ATOM 3581 C C . PRO A 1 441 ? -20.604 1.761 2.370 1.00 92.81 441 PRO A C 1
ATOM 3583 O O . PRO A 1 441 ? -20.898 2.406 3.372 1.00 92.81 441 PRO A O 1
ATOM 3586 N N . ARG A 1 442 ? -21.443 0.853 1.848 1.00 93.94 442 ARG A N 1
ATOM 3587 C CA . ARG A 1 442 ? -22.751 0.531 2.438 1.00 93.94 442 ARG A CA 1
ATOM 3588 C C . ARG A 1 442 ? -22.621 -0.158 3.796 1.00 93.94 442 ARG A C 1
ATOM 3590 O O . ARG A 1 442 ? -23.370 0.190 4.701 1.00 93.94 442 ARG A O 1
ATOM 3597 N N . ALA A 1 443 ? -21.680 -1.092 3.944 1.00 95.31 443 ALA A N 1
ATOM 3598 C CA . ALA A 1 443 ? -21.429 -1.765 5.216 1.00 95.31 443 ALA A CA 1
ATOM 3599 C C . ALA A 1 443 ? -20.920 -0.776 6.278 1.00 95.31 443 ALA A C 1
ATOM 3601 O O . ALA A 1 443 ? -21.435 -0.759 7.396 1.00 95.31 443 ALA A O 1
ATOM 3602 N N . SER A 1 444 ? -19.978 0.099 5.907 1.00 94.50 444 SER A N 1
ATOM 3603 C CA . SER A 1 444 ? -19.455 1.139 6.803 1.00 94.50 444 SER A CA 1
ATOM 3604 C C . SER A 1 444 ? -20.522 2.175 7.186 1.00 94.50 444 SER A C 1
ATOM 3606 O O . SER A 1 444 ? -20.623 2.565 8.344 1.00 94.50 444 SER A O 1
ATOM 3608 N N . MET A 1 445 ? -21.384 2.590 6.253 1.00 94.56 445 MET A N 1
ATOM 3609 C CA . MET A 1 445 ? -22.474 3.524 6.563 1.00 94.56 445 MET A CA 1
ATOM 3610 C C . MET A 1 445 ? -23.555 2.890 7.449 1.00 94.56 445 MET A C 1
ATOM 3612 O O . MET A 1 445 ? -24.063 3.541 8.360 1.00 94.56 445 MET A O 1
ATOM 3616 N N . PHE A 1 446 ? -23.888 1.617 7.217 1.00 96.19 446 PHE A N 1
ATOM 3617 C CA . PHE A 1 446 ? -24.832 0.884 8.060 1.00 96.19 446 PHE A CA 1
ATOM 3618 C C . PHE A 1 446 ? -24.339 0.798 9.505 1.00 96.19 446 PHE A C 1
ATOM 3620 O O . PHE A 1 446 ? -25.095 1.103 10.427 1.00 96.19 446 PHE A O 1
ATOM 3627 N N . ILE A 1 447 ? -23.072 0.416 9.713 1.00 95.25 447 ILE A N 1
ATOM 3628 C CA . ILE A 1 447 ? -22.538 0.294 11.070 1.00 95.25 447 ILE A CA 1
ATOM 3629 C C . ILE A 1 447 ? -22.482 1.651 11.765 1.00 95.25 447 ILE A C 1
ATOM 3631 O O . ILE A 1 447 ? -22.833 1.733 12.936 1.00 95.25 447 ILE A O 1
ATOM 3635 N N . HIS A 1 448 ? -22.113 2.708 11.032 1.00 94.19 448 HIS A N 1
ATOM 3636 C CA . HIS A 1 448 ? -22.078 4.072 11.544 1.00 94.19 448 HIS A CA 1
ATOM 3637 C C . HIS A 1 448 ? -23.443 4.450 12.115 1.00 94.19 448 HIS A C 1
ATOM 3639 O O . HIS A 1 448 ? -23.555 4.716 13.303 1.00 94.19 448 HIS A O 1
ATOM 3645 N N . GLN A 1 449 ? -24.509 4.330 11.322 1.00 93.75 449 GLN A N 1
ATOM 3646 C CA . GLN A 1 449 ? -25.875 4.606 11.779 1.00 93.75 449 GLN A CA 1
ATOM 3647 C C . GLN A 1 449 ? -26.323 3.694 12.932 1.00 93.75 449 GLN A C 1
ATOM 3649 O O . GLN A 1 449 ? -27.131 4.096 13.769 1.00 93.75 449 GLN A O 1
ATOM 3654 N N . LEU A 1 450 ? -25.821 2.456 12.980 1.00 93.31 450 LEU A N 1
ATOM 3655 C CA . LEU A 1 450 ? -26.198 1.496 14.008 1.00 93.31 450 LEU A CA 1
ATOM 3656 C C . LEU A 1 450 ? -25.607 1.833 15.382 1.00 93.31 450 LEU A C 1
ATOM 3658 O O . LEU A 1 450 ? -26.285 1.583 16.381 1.00 93.31 450 LEU A O 1
ATOM 3662 N N . ILE A 1 451 ? -24.371 2.342 15.451 1.00 91.88 451 ILE A N 1
ATOM 3663 C CA . ILE A 1 451 ? -23.619 2.470 16.716 1.00 91.88 451 ILE A CA 1
ATOM 3664 C C . ILE A 1 451 ? -23.173 3.890 17.066 1.00 91.88 451 ILE A C 1
ATOM 3666 O O . ILE A 1 451 ? -22.696 4.112 18.179 1.00 91.88 451 ILE A O 1
ATOM 3670 N N . GLU A 1 452 ? -23.298 4.841 16.147 1.00 86.62 452 GLU A N 1
ATOM 3671 C CA . GLU A 1 452 ? -22.911 6.229 16.378 1.00 86.62 452 GLU A CA 1
ATOM 3672 C C . GLU A 1 452 ? -23.609 6.799 17.623 1.00 86.62 452 GLU A C 1
ATOM 3674 O O . GLU A 1 452 ? -24.806 6.609 17.843 1.00 86.62 452 GLU A O 1
ATOM 3679 N N . HIS A 1 453 ? -22.817 7.466 18.468 1.00 77.56 453 HIS A N 1
ATOM 3680 C CA . HIS A 1 453 ? -23.228 8.055 19.748 1.00 77.56 453 HIS A CA 1
ATOM 3681 C C . HIS A 1 453 ? -23.831 7.084 20.778 1.00 77.56 453 HIS A C 1
ATOM 3683 O O . HIS A 1 453 ? -24.361 7.532 21.796 1.00 77.56 453 HIS A O 1
ATOM 3689 N N . LYS A 1 454 ? -23.727 5.768 20.569 1.00 87.19 454 LYS A N 1
ATOM 3690 C CA . LYS A 1 454 ? -24.194 4.771 21.536 1.00 87.19 454 LYS A CA 1
ATOM 3691 C C . LYS A 1 454 ? -23.095 4.352 22.504 1.00 87.19 454 LYS A C 1
ATOM 3693 O O . LYS A 1 454 ? -21.907 4.325 22.170 1.00 87.19 454 LYS A O 1
ATOM 3698 N N . GLU A 1 455 ? -23.523 3.977 23.705 1.00 92.44 455 GLU A N 1
ATOM 3699 C CA . GLU A 1 455 ? -22.711 3.193 24.630 1.00 92.44 455 GLU A CA 1
ATOM 3700 C C . GLU A 1 455 ? -22.933 1.710 24.351 1.00 92.44 455 GLU A C 1
ATOM 3702 O O . GLU A 1 455 ? -24.072 1.257 24.226 1.00 92.44 455 GLU A O 1
ATOM 3707 N N . LEU A 1 456 ? -21.837 0.969 24.237 1.00 95.50 456 LEU A N 1
ATOM 3708 C CA . LEU A 1 456 ? -21.841 -0.460 23.977 1.00 95.50 456 LEU A CA 1
ATOM 3709 C C . LEU A 1 456 ? -21.066 -1.195 25.064 1.00 95.50 456 LEU A C 1
ATOM 3711 O O . LEU A 1 456 ? -20.045 -0.713 25.552 1.00 95.50 456 LEU A O 1
ATOM 3715 N N . ASP A 1 457 ? -21.526 -2.393 25.384 1.00 95.50 457 ASP A N 1
ATOM 3716 C CA . ASP A 1 457 ? -20.888 -3.309 26.313 1.00 95.50 457 ASP A CA 1
ATOM 3717 C C . ASP A 1 457 ? -20.170 -4.395 25.515 1.00 95.50 457 ASP A C 1
ATOM 3719 O O . ASP A 1 457 ? -20.729 -5.011 24.603 1.00 95.50 457 ASP A O 1
ATOM 3723 N N . GLY A 1 458 ? -18.897 -4.616 25.827 1.00 95.31 458 GLY A N 1
ATOM 3724 C CA . GLY A 1 458 ? -18.050 -5.545 25.096 1.00 95.31 458 GLY A CA 1
ATOM 3725 C C . GLY A 1 458 ? -17.215 -6.412 26.019 1.00 95.31 458 GLY A C 1
ATOM 3726 O O . GLY A 1 458 ? -16.589 -5.918 26.955 1.00 95.31 458 GLY A O 1
ATOM 3727 N N . ARG A 1 459 ? -17.157 -7.713 25.732 1.00 95.06 459 ARG A N 1
ATOM 3728 C CA . ARG A 1 459 ? -16.228 -8.621 26.417 1.00 95.06 459 ARG A CA 1
ATOM 3729 C C . ARG A 1 459 ? -14.864 -8.584 25.744 1.00 95.06 459 ARG A C 1
ATOM 3731 O O . ARG A 1 459 ? -14.779 -8.865 24.550 1.00 95.06 459 ARG A O 1
ATOM 3738 N N . ILE A 1 460 ? -13.806 -8.322 26.504 1.00 95.25 460 ILE A N 1
ATOM 3739 C CA . ILE A 1 460 ? -12.431 -8.346 25.998 1.00 95.25 460 ILE A CA 1
ATOM 3740 C C . ILE A 1 460 ? -12.025 -9.796 25.724 1.00 95.25 460 ILE A C 1
ATOM 3742 O O . ILE A 1 460 ? -11.869 -10.589 26.650 1.00 95.25 460 ILE A O 1
ATOM 3746 N N . VAL A 1 461 ? -11.824 -10.138 24.450 1.00 95.38 461 VAL A N 1
ATOM 3747 C CA . VAL A 1 461 ? -11.326 -11.463 24.031 1.00 95.38 461 VAL A CA 1
ATOM 3748 C C . VAL A 1 461 ? -9.857 -11.447 23.612 1.00 95.38 461 VAL A C 1
ATOM 3750 O O . VAL A 1 461 ? -9.229 -12.503 23.537 1.00 95.38 461 VAL A O 1
ATOM 3753 N N . LEU A 1 462 ? -9.303 -10.264 23.351 1.00 95.25 462 LEU A N 1
ATOM 3754 C CA . LEU A 1 462 ? -7.879 -10.011 23.144 1.00 95.25 462 LEU A CA 1
ATOM 375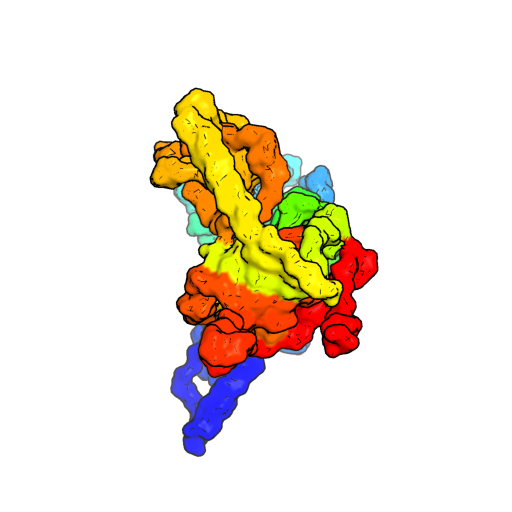5 C C . LEU A 1 462 ? -7.611 -8.516 23.341 1.00 95.25 462 LEU A C 1
ATOM 3757 O O . LEU A 1 462 ? -8.478 -7.687 23.057 1.00 95.25 462 LEU A O 1
ATOM 3761 N N . SER A 1 463 ? -6.408 -8.159 23.778 1.00 94.38 463 SER A N 1
ATOM 3762 C CA . SER A 1 463 ? -5.950 -6.774 23.743 1.00 94.38 463 SER A CA 1
ATOM 3763 C C . SER A 1 463 ? -4.460 -6.680 23.438 1.00 94.38 463 SER A C 1
ATOM 3765 O O . SER A 1 463 ? -3.680 -7.557 23.811 1.00 94.38 463 SER A O 1
ATOM 3767 N N . MET A 1 464 ? -4.082 -5.623 22.722 1.00 92.94 464 MET A N 1
ATOM 3768 C CA . MET A 1 464 ? -2.699 -5.315 22.358 1.00 92.94 464 MET A CA 1
ATOM 3769 C C . MET A 1 464 ? -2.495 -3.811 22.431 1.00 92.94 464 MET A C 1
ATOM 3771 O O . MET A 1 464 ? -3.226 -3.082 21.767 1.00 92.94 464 MET A O 1
ATOM 3775 N N . GLU A 1 465 ? -1.514 -3.349 23.205 1.00 88.25 465 GLU A N 1
ATOM 3776 C CA . GLU A 1 465 ? -1.273 -1.915 23.432 1.00 88.25 465 GLU A CA 1
ATOM 3777 C C . GLU A 1 465 ? -2.572 -1.163 23.813 1.00 88.25 465 GLU A C 1
ATOM 3779 O O . GLU A 1 465 ? -3.046 -1.291 24.940 1.00 88.25 465 GLU A O 1
ATOM 3784 N N . ASN A 1 466 ? -3.157 -0.411 22.875 1.00 89.00 466 ASN A N 1
ATOM 3785 C CA . ASN A 1 466 ? -4.380 0.375 23.033 1.00 89.00 466 ASN A CA 1
ATOM 3786 C C . ASN A 1 466 ? -5.538 -0.135 22.147 1.00 89.00 466 ASN A C 1
ATOM 3788 O O . ASN A 1 466 ? -6.504 0.580 21.898 1.00 89.00 466 ASN A O 1
ATOM 3792 N N . THR A 1 467 ? -5.410 -1.356 21.622 1.00 94.88 467 THR A N 1
ATOM 3793 C CA . THR A 1 467 ? -6.407 -2.043 20.795 1.00 94.88 467 THR A CA 1
ATOM 3794 C C . THR A 1 467 ? -7.124 -3.121 21.603 1.00 94.88 467 THR A C 1
ATOM 3796 O O . THR A 1 467 ? -6.482 -3.966 22.232 1.00 94.88 467 THR A O 1
ATOM 3799 N N . LEU A 1 468 ? -8.454 -3.129 21.540 1.00 96.38 468 LEU A N 1
ATOM 3800 C CA . LEU A 1 468 ? -9.338 -4.119 22.140 1.00 96.38 468 LEU A CA 1
ATOM 3801 C C . LEU A 1 468 ? -10.098 -4.881 21.055 1.00 96.38 468 LEU A C 1
ATOM 3803 O O . LEU A 1 468 ? -10.738 -4.292 20.187 1.00 96.38 468 LEU A O 1
ATOM 3807 N N . TRP A 1 469 ? -10.094 -6.204 21.157 1.00 97.31 469 TRP A N 1
ATOM 3808 C CA . TRP A 1 469 ? -11.001 -7.067 20.412 1.00 97.31 469 TRP A CA 1
ATOM 3809 C C . TRP A 1 469 ? -12.156 -7.443 21.324 1.00 97.31 469 TRP A C 1
ATOM 3811 O O . TRP A 1 469 ? -11.942 -8.052 22.379 1.00 97.31 469 TRP A O 1
ATOM 3821 N N . LEU A 1 470 ? -13.367 -7.060 20.922 1.00 96.62 470 LEU A N 1
ATOM 3822 C CA . LEU A 1 470 ? -14.571 -7.215 21.732 1.00 96.62 470 LEU A CA 1
ATOM 3823 C C . LEU A 1 470 ? -15.512 -8.247 21.110 1.00 96.62 470 LEU A C 1
ATOM 3825 O O . LEU A 1 470 ? -15.867 -8.154 19.930 1.00 96.62 470 LEU A O 1
ATOM 3829 N N . ASP A 1 471 ? -15.901 -9.252 21.901 1.00 94.81 471 ASP A N 1
ATOM 3830 C CA . ASP A 1 471 ? -16.790 -10.318 21.442 1.00 94.81 471 ASP A CA 1
ATOM 3831 C C . ASP A 1 471 ? -17.522 -11.072 22.584 1.00 94.81 471 ASP A C 1
ATOM 3833 O O . ASP A 1 471 ? -16.902 -11.867 23.310 1.00 94.81 471 ASP A O 1
ATOM 3837 N N . PRO A 1 472 ? -18.852 -10.903 22.731 1.00 94.81 472 PRO A N 1
ATOM 3838 C CA . PRO A 1 472 ? -19.724 -10.061 21.905 1.00 94.81 472 PRO A CA 1
ATOM 3839 C C . PRO A 1 472 ? -19.549 -8.560 22.204 1.00 94.81 472 PRO A C 1
ATOM 3841 O O . PRO A 1 472 ? -19.053 -8.195 23.268 1.00 94.81 472 PRO A O 1
ATOM 3844 N N . LEU A 1 473 ? -19.988 -7.718 21.261 1.00 95.81 473 LEU A N 1
ATOM 3845 C CA . LEU A 1 473 ? -20.199 -6.275 21.432 1.00 95.81 473 LEU A CA 1
ATOM 3846 C C . LEU A 1 473 ? -21.697 -5.981 21.251 1.00 95.81 473 LEU A C 1
ATOM 3848 O O . LEU A 1 473 ? -22.269 -6.338 20.211 1.00 95.81 473 LEU A O 1
ATOM 3852 N N . VAL A 1 474 ? -22.330 -5.390 22.264 1.00 95.56 474 VAL A N 1
ATOM 3853 C CA . VAL A 1 474 ? -23.794 -5.277 22.377 1.00 95.56 474 VAL A CA 1
ATOM 3854 C C . VAL A 1 474 ? -24.241 -3.903 22.864 1.00 95.56 474 VAL A C 1
ATOM 3856 O O . VAL A 1 474 ? -23.519 -3.235 23.589 1.00 95.56 474 VAL A O 1
ATOM 3859 N N . GLU A 1 475 ? -25.455 -3.495 22.492 1.00 93.88 475 GLU A N 1
ATOM 3860 C CA . GLU A 1 475 ? -26.161 -2.384 23.152 1.00 93.88 475 GLU A CA 1
ATOM 3861 C C . GLU A 1 475 ? -27.019 -2.982 24.272 1.00 93.88 475 GLU A C 1
ATOM 3863 O O . GLU A 1 475 ? -27.958 -3.738 23.996 1.00 93.88 475 GLU A O 1
ATOM 3868 N N . GLU A 1 476 ? -26.686 -2.686 25.526 1.00 88.19 476 GLU A N 1
ATOM 3869 C CA . GLU A 1 476 ? -27.471 -3.096 26.691 1.00 88.19 476 GLU A CA 1
ATOM 3870 C C . GLU A 1 476 ? -28.441 -1.975 27.100 1.00 88.19 476 GLU A C 1
ATOM 3872 O O . GLU A 1 476 ? -28.076 -0.800 27.131 1.00 88.19 476 GLU A O 1
ATOM 3877 N N . ILE A 1 477 ? -29.694 -2.326 27.402 1.00 84.88 477 ILE A N 1
ATOM 3878 C CA . ILE A 1 477 ? -30.691 -1.396 27.944 1.00 84.88 477 ILE A CA 1
ATOM 3879 C C . ILE A 1 477 ? -31.132 -1.899 29.313 1.00 84.88 477 ILE A C 1
ATOM 3881 O O . ILE A 1 477 ? -31.449 -3.077 29.488 1.00 84.88 477 ILE A O 1
ATOM 3885 N N . GLU A 1 478 ? -31.206 -0.988 30.278 1.00 82.69 478 GLU A N 1
ATOM 3886 C CA . GLU A 1 478 ? -31.808 -1.252 31.577 1.00 82.69 478 GLU A CA 1
ATOM 3887 C C . GLU A 1 478 ? -33.325 -1.030 31.528 1.00 82.69 478 GLU A C 1
ATOM 3889 O O . GLU A 1 478 ? -33.816 0.061 31.232 1.00 82.69 478 GLU A O 1
ATOM 3894 N N . LEU A 1 479 ? -34.086 -2.080 31.832 1.00 82.00 479 LEU A N 1
ATOM 3895 C CA . LEU A 1 479 ? -35.533 -2.016 31.989 1.00 82.00 479 LEU A CA 1
ATOM 3896 C C . LEU A 1 479 ? -35.844 -1.568 33.416 1.00 82.00 479 LEU A C 1
ATOM 3898 O O . LEU A 1 479 ? -36.054 -2.391 34.308 1.00 82.00 479 LEU A O 1
ATOM 3902 N N . THR A 1 480 ? -35.880 -0.251 33.621 1.00 79.38 480 THR A N 1
ATOM 3903 C CA . THR A 1 480 ? -36.061 0.390 34.938 1.00 79.38 480 THR A CA 1
ATOM 3904 C C . THR A 1 480 ? -37.293 -0.104 35.699 1.00 79.38 480 THR A C 1
ATOM 3906 O O . THR A 1 480 ? -37.252 -0.216 36.919 1.00 79.38 480 THR A O 1
ATOM 3909 N N . ALA A 1 481 ? -38.364 -0.481 34.994 1.00 75.81 481 ALA A N 1
ATOM 3910 C CA . ALA A 1 481 ? -39.583 -1.025 35.595 1.00 75.81 481 ALA A CA 1
ATOM 3911 C C . ALA A 1 481 ? -39.393 -2.391 36.290 1.00 75.81 481 ALA A C 1
ATOM 3913 O O . ALA A 1 481 ? -40.189 -2.745 37.154 1.00 75.81 481 ALA A O 1
ATOM 3914 N N . VAL A 1 482 ? -38.369 -3.163 35.907 1.00 79.38 482 VAL A N 1
ATOM 3915 C CA . VAL A 1 482 ? -38.129 -4.540 36.391 1.00 79.38 482 VAL A CA 1
ATOM 3916 C C . VAL A 1 482 ? -36.709 -4.703 36.962 1.00 79.38 482 VAL A C 1
ATOM 3918 O O . VAL A 1 482 ? -36.329 -5.791 37.385 1.00 79.38 482 VAL A O 1
ATOM 3921 N N . GLY A 1 483 ? -35.892 -3.642 36.958 1.00 76.44 483 GLY A N 1
ATOM 3922 C CA . GLY A 1 483 ? -34.504 -3.673 37.438 1.00 76.44 483 GLY A CA 1
ATOM 3923 C C . GLY A 1 483 ? -33.616 -4.687 36.707 1.00 76.44 483 GLY A C 1
ATOM 3924 O O . GLY A 1 483 ? -32.681 -5.223 37.293 1.00 76.44 483 GLY A O 1
ATOM 3925 N N . THR A 1 484 ? -33.941 -5.014 35.451 1.00 79.88 484 THR A N 1
ATOM 3926 C CA . THR A 1 484 ? -33.248 -6.046 34.665 1.00 79.88 484 THR A CA 1
ATOM 3927 C C . THR A 1 484 ? -32.582 -5.422 33.448 1.00 79.88 484 THR A C 1
ATOM 3929 O O . THR A 1 484 ? -33.184 -4.589 32.770 1.00 79.88 484 THR A O 1
ATOM 3932 N N . LYS A 1 485 ? -31.358 -5.848 33.135 1.00 81.44 485 LYS A N 1
ATOM 3933 C CA . LYS A 1 485 ? -30.672 -5.450 31.906 1.00 81.44 485 LYS A CA 1
ATOM 3934 C C . LYS A 1 485 ? -30.912 -6.462 30.789 1.00 81.44 485 LYS A C 1
ATOM 3936 O O . LYS A 1 485 ? -30.901 -7.668 31.028 1.00 81.44 485 LYS A O 1
ATOM 3941 N N . VAL A 1 486 ? -31.151 -5.967 29.578 1.00 86.69 486 VAL A N 1
ATOM 3942 C CA . VAL A 1 486 ? -31.376 -6.792 28.385 1.00 86.69 486 VAL A CA 1
ATOM 3943 C C . VAL A 1 486 ? -30.510 -6.320 27.226 1.00 86.69 486 VAL A C 1
ATOM 3945 O O . VAL A 1 486 ? -30.280 -5.126 27.038 1.00 86.69 486 VAL A O 1
ATOM 3948 N N . HIS A 1 487 ? -30.060 -7.263 26.402 1.00 88.44 487 HIS A N 1
ATOM 3949 C CA . HIS A 1 487 ? -29.342 -6.947 25.173 1.00 88.44 487 HIS A CA 1
ATOM 3950 C C . HIS A 1 487 ? -30.335 -6.558 24.077 1.00 88.44 487 HIS A C 1
ATOM 3952 O O . HIS A 1 487 ? -31.126 -7.384 23.622 1.00 88.44 487 HIS A O 1
ATOM 3958 N N . LYS A 1 488 ? -30.282 -5.302 23.632 1.00 87.94 488 LYS A N 1
ATOM 3959 C CA . LYS A 1 488 ? -31.118 -4.786 22.542 1.00 87.94 488 LYS A CA 1
ATOM 3960 C C . LYS A 1 488 ? -30.644 -5.291 21.185 1.00 87.94 488 LYS A C 1
ATOM 3962 O O . LYS A 1 488 ? -31.455 -5.672 20.346 1.00 87.94 488 LYS A O 1
ATOM 3967 N N . MET A 1 489 ? -29.330 -5.261 20.956 1.00 92.75 489 MET A N 1
ATOM 3968 C CA . MET A 1 489 ? -28.728 -5.665 19.687 1.00 92.75 489 MET A CA 1
ATOM 3969 C C . MET A 1 489 ? -27.303 -6.183 19.875 1.00 92.75 489 MET A C 1
ATOM 3971 O O . MET A 1 489 ? -26.603 -5.805 20.813 1.00 92.75 489 MET A O 1
ATOM 3975 N N . TYR A 1 490 ? -26.886 -7.036 18.940 1.00 95.94 490 TYR A N 1
ATOM 3976 C CA . TYR A 1 490 ? -25.525 -7.550 18.829 1.00 95.94 490 TYR A CA 1
ATOM 3977 C C . TYR A 1 490 ? -24.927 -7.026 17.530 1.00 95.94 490 TYR A C 1
ATOM 3979 O O . TYR A 1 490 ? -25.393 -7.405 16.454 1.00 95.94 490 TYR A O 1
ATOM 3987 N N . VAL A 1 491 ? -23.867 -6.221 17.621 1.00 95.75 491 VAL A N 1
ATOM 3988 C CA . VAL A 1 491 ? -23.277 -5.514 16.470 1.00 95.75 491 VAL A CA 1
ATOM 3989 C C . VAL A 1 491 ? -22.931 -6.484 15.334 1.00 95.75 491 VAL A C 1
ATOM 3991 O O . VAL A 1 491 ? -23.362 -6.313 14.193 1.00 95.75 491 VAL A O 1
ATOM 3994 N N . ARG A 1 492 ? -22.227 -7.578 15.665 1.00 96.19 492 ARG A N 1
ATOM 3995 C CA . ARG A 1 492 ? -21.887 -8.646 14.711 1.00 96.19 492 ARG A CA 1
ATOM 3996 C C . ARG A 1 492 ? -23.129 -9.258 14.058 1.00 96.19 492 ARG A C 1
ATOM 3998 O O . ARG A 1 492 ? -23.128 -9.506 12.856 1.00 96.19 492 ARG A O 1
ATOM 4005 N N . SER A 1 493 ? -24.167 -9.550 14.840 1.00 96.75 493 SER A N 1
ATOM 4006 C CA . SER A 1 493 ? -25.372 -10.205 14.323 1.00 96.75 493 SER A CA 1
ATOM 4007 C C . SER A 1 493 ? -26.125 -9.308 13.349 1.00 96.75 493 SER A C 1
ATOM 4009 O O . SER A 1 493 ? -26.632 -9.811 12.352 1.00 96.75 493 SER A O 1
ATOM 4011 N N . GLU A 1 494 ? -26.167 -7.999 13.593 1.00 97.19 494 GLU A N 1
ATOM 4012 C CA . GLU A 1 494 ? -26.822 -7.050 12.691 1.00 97.19 494 GLU A CA 1
ATOM 4013 C C . GLU A 1 494 ? -26.100 -6.945 11.340 1.00 97.19 494 GLU A C 1
ATOM 4015 O O . GLU A 1 494 ? -26.756 -6.976 10.299 1.00 97.19 494 GLU A O 1
ATOM 4020 N N . LEU A 1 495 ? -24.762 -6.947 11.319 1.00 96.44 495 LEU A N 1
ATOM 4021 C CA . LEU A 1 495 ? -23.993 -6.989 10.066 1.00 96.44 495 LEU A CA 1
ATOM 4022 C C . LEU A 1 495 ? -24.241 -8.271 9.255 1.00 96.44 495 LEU A C 1
ATOM 4024 O O . LEU A 1 495 ? -24.370 -8.215 8.031 1.00 96.44 495 LEU A O 1
ATOM 4028 N N . LEU A 1 496 ? -24.329 -9.424 9.927 1.00 96.88 496 LEU A N 1
ATOM 4029 C CA . LEU A 1 496 ? -24.584 -10.712 9.271 1.00 96.88 496 LEU A CA 1
ATOM 4030 C C . LEU A 1 496 ? -26.019 -10.810 8.735 1.00 96.88 496 LEU A C 1
ATOM 4032 O O . LEU A 1 496 ? -26.217 -11.202 7.587 1.00 96.88 496 LEU A O 1
ATOM 4036 N N . LYS A 1 497 ? -27.022 -10.440 9.543 1.00 96.56 497 LYS A N 1
ATOM 4037 C CA . LYS A 1 497 ? -28.445 -10.514 9.162 1.00 96.56 497 LYS A CA 1
ATOM 4038 C C . LYS A 1 497 ? -28.771 -9.632 7.960 1.00 96.56 497 LYS A C 1
ATOM 4040 O O . LYS A 1 497 ? -29.562 -10.034 7.116 1.00 96.56 497 LYS A O 1
ATOM 4045 N N . ASN A 1 498 ? -28.155 -8.454 7.880 1.00 96.19 498 ASN A N 1
ATOM 4046 C CA . ASN A 1 498 ? -28.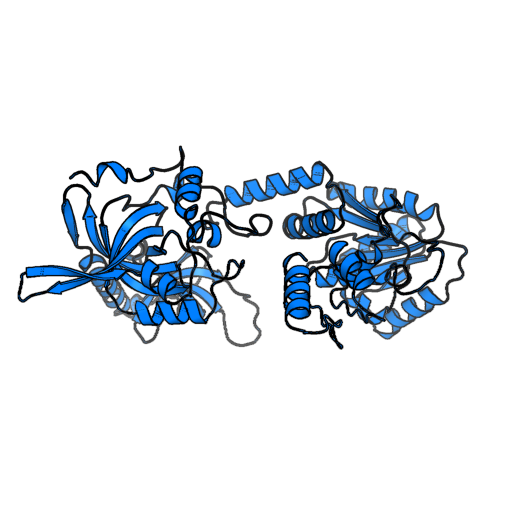385 -7.505 6.792 1.00 96.19 498 ASN A CA 1
ATOM 4047 C C . ASN A 1 498 ? -27.501 -7.772 5.559 1.00 96.19 498 ASN A C 1
ATOM 4049 O O . ASN A 1 498 ? -27.518 -6.991 4.611 1.00 96.19 498 ASN A O 1
ATOM 4053 N N . GLY A 1 499 ? -26.728 -8.866 5.546 1.00 95.00 499 GLY A N 1
ATOM 4054 C CA . GLY A 1 499 ? -25.898 -9.242 4.400 1.00 95.00 499 GLY A CA 1
ATOM 4055 C C . GLY A 1 499 ? -24.733 -8.286 4.137 1.00 95.00 499 GLY A C 1
ATOM 4056 O O . GLY A 1 499 ? -24.252 -8.219 3.010 1.00 95.00 499 GLY A O 1
ATOM 4057 N N . PHE A 1 500 ? -24.278 -7.547 5.153 1.00 95.62 500 PHE A N 1
ATOM 4058 C CA . PHE A 1 500 ? -23.123 -6.651 5.046 1.00 95.62 500 PHE A CA 1
ATOM 4059 C C . PHE A 1 500 ? -21.801 -7.335 5.389 1.00 95.62 500 PHE A C 1
ATOM 4061 O O . PHE A 1 500 ? -20.753 -6.828 5.004 1.00 95.62 500 PHE A O 1
ATOM 4068 N N . ALA A 1 501 ? -21.840 -8.486 6.064 1.00 96.25 501 ALA A N 1
ATOM 4069 C CA . ALA A 1 501 ? -20.669 -9.286 6.406 1.00 96.25 501 ALA A CA 1
ATOM 4070 C C . ALA A 1 501 ? -20.939 -10.790 6.257 1.00 96.25 501 ALA A C 1
ATOM 4072 O O . ALA A 1 501 ? -22.087 -11.237 6.275 1.00 96.25 501 ALA A O 1
ATOM 4073 N N . VAL A 1 502 ? -19.867 -11.582 6.187 1.00 96.00 502 VAL A N 1
ATOM 4074 C CA . VAL A 1 502 ? -19.911 -13.043 6.369 1.00 96.00 502 VAL A CA 1
ATOM 4075 C C . VAL A 1 502 ? -19.071 -13.470 7.569 1.00 96.00 502 VAL A C 1
ATOM 4077 O O . VAL A 1 502 ? -18.194 -12.739 8.035 1.00 96.00 502 VAL A O 1
ATOM 4080 N N . ASP A 1 503 ? -19.325 -14.681 8.061 1.00 96.12 503 ASP A N 1
ATOM 4081 C CA . ASP A 1 503 ? -18.599 -15.236 9.199 1.00 96.12 503 ASP A CA 1
ATOM 4082 C C . ASP A 1 503 ? -17.099 -15.438 8.903 1.00 96.12 503 ASP A C 1
ATOM 4084 O O . ASP A 1 503 ? -16.687 -15.824 7.800 1.00 96.12 503 ASP A O 1
ATOM 4088 N N . ASN A 1 504 ? -16.270 -15.190 9.919 1.00 95.69 504 ASN A N 1
ATOM 4089 C CA . ASN A 1 504 ? -14.825 -15.408 9.877 1.00 95.69 504 ASN A CA 1
ATOM 4090 C C . ASN A 1 504 ? -14.345 -16.159 11.133 1.00 95.69 504 ASN A C 1
ATOM 4092 O O . ASN A 1 504 ? -13.705 -15.570 12.008 1.00 95.69 504 ASN A O 1
ATOM 4096 N N . PRO A 1 505 ? -14.609 -17.472 11.237 1.00 94.12 505 PRO A N 1
ATOM 4097 C CA . PRO A 1 505 ? -14.339 -18.231 12.459 1.00 94.12 505 PRO A CA 1
ATOM 4098 C C . PRO A 1 505 ? -12.843 -18.329 12.797 1.00 94.12 505 PRO A C 1
ATOM 4100 O O . PRO A 1 505 ? -12.486 -18.489 13.960 1.00 94.12 505 PRO A O 1
ATOM 4103 N N . LYS A 1 506 ? -11.957 -18.181 11.801 1.00 95.06 506 LYS A N 1
ATOM 4104 C CA . LYS A 1 506 ? -10.497 -18.247 11.982 1.00 95.06 506 LYS A CA 1
ATOM 4105 C C . LYS A 1 506 ? -9.873 -16.952 12.505 1.00 95.06 506 LYS A C 1
ATOM 4107 O O . LYS A 1 506 ? -8.697 -16.966 12.844 1.00 95.06 506 LYS A O 1
ATOM 4112 N N . HIS A 1 507 ? -10.630 -15.853 12.577 1.00 96.44 507 HIS A N 1
ATOM 4113 C CA . HIS A 1 507 ? -10.109 -14.543 12.977 1.00 96.44 507 HIS A CA 1
ATOM 4114 C C . HIS A 1 507 ? -9.354 -14.621 14.315 1.00 96.44 507 HIS A C 1
ATOM 4116 O O . HIS A 1 507 ? -8.141 -14.419 14.355 1.00 96.44 507 HIS A O 1
ATOM 4122 N N . LEU A 1 508 ? -10.057 -14.967 15.397 1.00 95.56 508 LEU A N 1
ATOM 4123 C CA . LEU A 1 508 ? -9.460 -15.019 16.734 1.00 95.56 508 LEU A CA 1
ATOM 4124 C C . LEU A 1 508 ? -8.405 -16.120 16.854 1.00 95.56 508 LEU A C 1
ATOM 4126 O O . LEU A 1 508 ? -7.377 -15.898 17.481 1.00 95.56 508 LEU A O 1
ATOM 4130 N N . GLN A 1 509 ? -8.621 -17.274 16.213 1.00 95.31 509 GLN A N 1
ATOM 4131 C CA . GLN A 1 509 ? -7.644 -18.365 16.208 1.00 95.31 509 GLN A CA 1
ATOM 4132 C C . GLN A 1 509 ? -6.284 -17.887 15.688 1.00 95.31 509 GLN A C 1
ATOM 4134 O O . GLN A 1 509 ? -5.274 -18.068 16.364 1.00 95.31 509 GLN A O 1
ATOM 4139 N N . ASN A 1 510 ? -6.262 -17.236 14.525 1.00 96.38 510 ASN A N 1
ATOM 4140 C CA . ASN A 1 510 ? -5.023 -16.756 13.927 1.00 96.38 510 ASN A CA 1
ATOM 4141 C C . ASN A 1 510 ? -4.345 -15.688 14.800 1.00 96.38 510 ASN A C 1
ATOM 4143 O O . ASN A 1 510 ? -3.123 -15.690 14.945 1.00 96.38 510 ASN A O 1
ATOM 4147 N N . LEU A 1 511 ? -5.125 -14.789 15.414 1.00 95.81 511 LEU A N 1
ATOM 4148 C CA . LEU A 1 511 ? -4.581 -13.791 16.338 1.00 95.81 511 LEU A CA 1
ATOM 4149 C C . LEU A 1 511 ? -3.975 -14.442 17.588 1.00 95.81 511 LEU A C 1
ATOM 4151 O O . LEU A 1 511 ? -2.882 -14.065 18.006 1.00 95.81 511 LEU A O 1
ATOM 4155 N N . TYR A 1 512 ? -4.630 -15.451 18.163 1.00 95.44 512 TYR A N 1
ATOM 4156 C CA . TYR A 1 512 ? -4.090 -16.196 19.302 1.00 95.44 512 TYR A CA 1
ATOM 4157 C C . TYR A 1 512 ? -2.822 -16.966 18.947 1.00 95.44 512 TYR A C 1
ATOM 4159 O O . TYR A 1 512 ? -1.869 -16.953 19.723 1.00 95.44 512 TYR A O 1
ATOM 4167 N N . GLU A 1 513 ? -2.770 -17.592 17.771 1.00 95.12 513 GLU A N 1
ATOM 4168 C CA . GLU A 1 513 ? -1.558 -18.242 17.264 1.00 95.12 513 GLU A CA 1
ATOM 4169 C C . GLU A 1 513 ? -0.402 -17.242 17.138 1.00 95.12 513 GLU A C 1
ATOM 4171 O O . GLU A 1 513 ? 0.715 -17.536 17.565 1.00 95.12 513 GLU A O 1
ATOM 4176 N N . LEU A 1 514 ? -0.682 -16.032 16.650 1.00 93.56 514 LEU A N 1
ATOM 4177 C CA . LEU A 1 514 ? 0.309 -14.968 16.525 1.00 93.56 514 LEU A CA 1
ATOM 4178 C C . LEU A 1 514 ? 0.841 -14.480 17.888 1.00 93.56 514 LEU A C 1
ATOM 4180 O O . LEU A 1 514 ? 2.027 -14.151 18.008 1.00 93.56 514 LEU A O 1
ATOM 4184 N N . CYS A 1 515 ? -0.025 -14.453 18.905 1.00 93.44 515 CYS A N 1
ATOM 4185 C CA . CYS A 1 515 ? 0.280 -14.012 20.270 1.00 93.44 515 CYS A CA 1
ATOM 4186 C C . CYS A 1 515 ? 0.952 -15.086 21.135 1.00 93.44 515 CYS A C 1
ATOM 4188 O O . CYS A 1 515 ? 1.574 -14.762 22.152 1.00 93.44 515 CYS A O 1
ATOM 4190 N N . LYS A 1 516 ? 0.814 -16.363 20.765 1.00 92.81 516 LYS A N 1
ATOM 4191 C CA . LYS A 1 516 ? 1.242 -17.508 21.571 1.00 92.81 516 LYS A CA 1
ATOM 4192 C C . LYS A 1 516 ? 2.730 -17.420 21.922 1.00 92.81 516 LYS A C 1
ATOM 4194 O O . LYS A 1 516 ? 3.587 -17.340 21.047 1.00 92.81 516 LYS A O 1
ATOM 4199 N N . GLY A 1 517 ? 3.030 -17.450 23.222 1.00 88.88 517 GLY A N 1
ATOM 4200 C CA . GLY A 1 517 ? 4.399 -17.358 23.745 1.00 88.88 517 GLY A CA 1
ATOM 4201 C C . GLY A 1 517 ? 5.025 -15.958 23.682 1.00 88.88 517 GLY A C 1
ATOM 4202 O O . GLY A 1 517 ? 6.191 -15.819 24.034 1.00 88.88 517 GLY A O 1
ATOM 4203 N N . LYS A 1 518 ? 4.275 -14.935 23.249 1.00 91.19 518 LYS A N 1
ATOM 4204 C CA . LYS A 1 518 ? 4.751 -13.550 23.098 1.00 91.19 518 LYS A CA 1
ATOM 4205 C C . LYS A 1 518 ? 4.034 -12.582 24.030 1.00 91.19 518 LYS A C 1
ATOM 4207 O O . LYS A 1 518 ? 4.689 -11.788 24.694 1.00 91.19 518 LYS A O 1
ATOM 4212 N N . ILE A 1 519 ? 2.704 -12.656 24.089 1.00 90.75 519 ILE A N 1
ATOM 4213 C CA . ILE A 1 519 ? 1.872 -11.831 24.975 1.00 90.75 519 ILE A CA 1
ATOM 4214 C C . ILE A 1 519 ? 0.805 -12.687 25.664 1.00 90.75 519 ILE A C 1
ATOM 4216 O O . ILE A 1 519 ? 0.511 -13.807 25.238 1.00 90.75 519 ILE A O 1
ATOM 4220 N N . LYS A 1 520 ? 0.233 -12.170 26.757 1.00 85.00 520 LYS A N 1
ATOM 4221 C CA . LYS A 1 520 ? -0.803 -12.869 27.523 1.00 85.00 520 LYS A CA 1
ATOM 4222 C C . LYS A 1 520 ? -2.113 -12.900 26.730 1.00 85.00 520 LYS A C 1
ATOM 4224 O O . LYS A 1 520 ? -2.611 -11.858 26.321 1.00 85.00 520 LYS A O 1
ATOM 4229 N N . ILE A 1 521 ? -2.678 -14.092 26.565 1.00 85.00 521 ILE A N 1
ATOM 4230 C CA . ILE A 1 521 ? -3.991 -14.306 25.946 1.00 85.00 521 ILE A CA 1
ATOM 4231 C C . ILE A 1 521 ? -5.018 -14.536 27.070 1.00 85.00 521 ILE A C 1
ATOM 4233 O O . ILE A 1 521 ? -4.687 -15.245 28.028 1.00 85.00 521 ILE A O 1
ATOM 4237 N N . PRO A 1 522 ? -6.230 -13.956 27.003 1.00 78.19 522 PRO A N 1
ATOM 4238 C CA . PRO A 1 522 ? -7.257 -14.158 28.027 1.00 78.19 522 PRO A CA 1
ATOM 4239 C C . PRO A 1 522 ? -7.725 -15.621 28.085 1.00 78.19 522 PRO A C 1
ATOM 4241 O O . PRO A 1 522 ? -7.903 -16.262 27.049 1.00 78.19 522 PRO A O 1
ATOM 4244 N N . ASP A 1 523 ? -7.950 -16.158 29.287 1.00 74.50 523 ASP A N 1
ATOM 4245 C CA . ASP A 1 523 ? -8.469 -17.521 29.481 1.00 74.50 523 ASP A CA 1
ATOM 4246 C C . ASP A 1 523 ? -10.006 -17.506 29.471 1.00 74.50 523 ASP A C 1
ATOM 4248 O O . ASP A 1 523 ? -10.666 -17.549 30.508 1.00 74.50 523 ASP A O 1
ATOM 4252 N N . ILE A 1 524 ? -10.579 -17.413 28.268 1.00 68.81 524 ILE A N 1
ATOM 4253 C CA . ILE A 1 524 ? -12.024 -17.208 28.046 1.00 68.81 524 ILE A CA 1
ATOM 4254 C C . ILE A 1 524 ? -12.875 -18.362 28.617 1.00 68.81 524 ILE A C 1
ATOM 4256 O O . ILE A 1 524 ? -14.038 -18.162 28.966 1.00 68.81 524 ILE A O 1
ATOM 4260 N N . ASN A 1 525 ? -12.307 -19.565 28.760 1.00 55.59 525 ASN A N 1
ATOM 4261 C CA . ASN A 1 525 ? -13.032 -20.745 29.242 1.00 55.59 525 ASN A CA 1
ATOM 4262 C C . ASN A 1 525 ? -13.171 -20.793 30.772 1.00 55.59 525 ASN A C 1
ATOM 4264 O O . ASN A 1 525 ? -14.101 -21.422 31.272 1.00 55.59 525 ASN A O 1
ATOM 4268 N N . LYS A 1 526 ? -12.289 -20.130 31.533 1.00 49.53 526 LYS A N 1
ATOM 4269 C CA . LYS A 1 526 ? -12.414 -20.064 33.002 1.00 49.53 526 LYS A CA 1
ATOM 4270 C C . LYS A 1 526 ? -13.414 -19.010 33.481 1.00 49.53 526 LYS A C 1
ATOM 4272 O O . LYS A 1 526 ? -13.899 -19.116 34.603 1.00 49.53 526 LYS A O 1
ATOM 4277 N N . GLU A 1 527 ? -13.736 -18.025 32.647 1.00 47.66 527 GLU A N 1
ATOM 4278 C CA . GLU A 1 527 ? -14.623 -16.903 32.991 1.00 47.66 527 GLU A CA 1
ATOM 4279 C C . GLU A 1 527 ? -16.119 -17.203 32.774 1.00 47.66 527 GLU A C 1
ATOM 4281 O O . GLU A 1 527 ? -16.959 -16.421 33.195 1.00 47.66 527 GLU A O 1
ATOM 4286 N N . LEU A 1 528 ? -16.470 -18.338 32.154 1.00 38.94 528 LEU A N 1
ATOM 4287 C CA . LEU A 1 528 ? -17.861 -18.793 31.976 1.00 38.94 528 LEU A CA 1
ATOM 4288 C C . LEU A 1 528 ? -18.391 -19.630 33.161 1.00 38.94 528 LEU A C 1
ATOM 4290 O O . LEU A 1 528 ? -19.556 -20.019 33.163 1.00 38.94 528 LEU A O 1
ATOM 4294 N N . HIS A 1 529 ? -17.538 -19.935 34.145 1.00 31.55 529 HIS A N 1
ATOM 4295 C CA . HIS A 1 529 ? -17.849 -20.802 35.291 1.00 31.55 529 HIS A CA 1
ATOM 4296 C C . HIS A 1 529 ? -17.841 -20.076 36.650 1.00 31.55 529 HIS A C 1
ATOM 4298 O O . HIS A 1 529 ? -17.814 -20.728 37.695 1.00 31.55 529 HIS A O 1
ATOM 4304 N N . LYS A 1 530 ? -17.868 -18.744 36.643 1.00 31.39 530 LYS A N 1
ATOM 4305 C CA . LYS A 1 530 ? -18.119 -17.891 37.810 1.00 31.39 530 LYS A CA 1
ATOM 4306 C C . LYS A 1 530 ? -19.230 -16.916 37.467 1.00 31.39 530 LYS A C 1
ATOM 4308 O O . LYS A 1 530 ? -19.962 -16.552 38.409 1.00 31.39 530 LYS A O 1
#

Radius of gyration: 30.03 Å; chains: 1; bounding box: 74×61×82 Å

Secondary structure (DSSP, 8-state):
-HHHHHHHHHHHHHSTT-PPPS------SS--HHHHHHHHHH-SS-------HHHHHHHTT---TT----SSEEEEEE--GGGHHHHHHHHHHHHTTS--EEEEEESSHHHHHHHHHHHHTTT--EEEE-TTS-HHHHHHHHHHHHS--TTS-EEEEEETTTHHHH-----SEEEESS--SSHHHHHHHHHTTGGGS--TTS---------EEEEEE-GGGTTTHHHHHHHHHHTTPPPPHHHHHHHHHHHHHHHH-TTSPBPHHHHHHS--TTTTT-SSB-S--HHHHT--S--SSEEEEEEEEE-SSSEEEEEEEEEE-TTS-EEE-HHHHHHHHHHHHHHHTSGGG--B--S--TT-EEEEEETTEEEEEEEEEE--S--SSS--EEEEEETTT--EEEEEGGGEEPPPHHHHSSPPSEEEEEE-SEE-SSS-SSPPHHHHHHHHHHHTT-EEEEEEEEEETTEEEEEEEEEEEEETTTTEEEEEEEHHHHHHHTTS-EE-THHHHHHHHHHTTTSPPP-TTTTT--

InterPro domains:
  IPR000571 Zinc finger, CCCH-type [PS50103] (257-285)
  IPR002999 Tudor domain [PF00567] (332-426)
  IPR027417 P-loop containing nucleoside triphosphate hydrolase [G3DSA:3.40.50.300] (59-251)
  IPR027417 P-loop containing nucleoside triphosphate hydrolase [SSF52540] (20-210)
  IPR035437 SNase-like, OB-fold superfamily [G3DSA:2.40.50.90] (333-501)

Sequence (530 aa):
VRFIVKTYSDELRKQDDRTAPQQLLLFGTQWESKVHSFISSYMCEPKIAITSRYEASLYGKVRQEDYQFDLILQIPVVCRHMQKPNKFLDIMDDILKENCKLVIFASKVNLACNVYKLLQSRSLCAMLAHDSMDKFDIEEKSSSWYCYEEEEPIILVATDGSIPHLYINNATTIIHYDLPDSKTKFGNRMSCMSRHYWNFLTKDEEQSVIPTSYILITEESTETVDTISKLLIRSKVKLPEQLRQMLAGRNQALNLDKEKRLCHYLKAFGRCRHEDVCKDRHLIVPDIDGRSKLTCGYVKIRMTNIVDASHFHGIIQEHKAPDGTVTDLRCDYTNLLFQMQSFFGDHMNRQRHTNMCIGDVCAYEFSEIFHRVKITDLGNLNSNDGGIMATVKFVDDGTEQKVEAKKLFDLPQKLKNISFQAVDVYICRIKPIDSDEDWTPRASMFIHQLIEHKELDGRIVLSMENTLWLDPLVEEIELTAVGTKVHKMYVRSELLKNGFAVDNPKHLQNLYELCKGKIKIPDINKELHK

pLDDT: mean 88.6, std 11.03, range [31.39, 98.69]